Protein AF-0000000072901406 (afdb_homodimer)

Sequence (468 aa):
MHYFRQQLSTVAFTTGDVTGDKVPDYISLVGERTADSPFIQHLRLLVKDGRTGKVVSVSLTEDAGYAPSLFVGDVTGDKTADILVSIDSGGSGGMMYHNLYSFVNLTPRLIFDSNVYNDYYKYEITYKNDKKVEVISERNRKKYIIDISTRDKQYLDEIYNSDGTLKEPISGFVNPLSGLYPVDFDRDGVYELLAYQRIAGRYNADALGYVLNTLKWRNQTFFLQDQQVAIFGSMHYFRQQLSTVAFTTGDVTGDKVPDYISLVGERTADSPFIQHLRLLVKDGRTGKVVSVSLTEDAGYAPSLFVGDVTGDKTADILVSIDSGGSGGMMYHNLYSFVNLTPRLIFDSNVYNDYYKYEITYKNDKKVEVISERNRKKYIIDISTRDKQYLDEIYNSDGTLKEPISGFVNPLSGLYPVDFDRDGVYELLAYQRIAGRYNADALGYVLNTLKWRNQTFFLQDQQVAIFGS

Nearest PDB structures (foldseek):
  9djx-assembly1_B  TM=3.863E-01  e=3.898E-03  Homo sapiens
  8d7y-assembly1_A  TM=3.818E-01  e=3.536E-03  Homo sapiens
  8dey-assembly1_B  TM=3.873E-01  e=1.384E-02  Homo sapiens
  8qh5-assembly1_B  TM=3.286E-01  e=7.346E-03  Homo sapiens
  8u15-assembly1_B  TM=3.284E-01  e=8.099E-03  Homo sapiens

Solvent-accessible surface area (backbone atoms only — not comparable to full-atom values): 24816 Å² total; per-residue (Å²): 130,84,74,75,70,80,66,66,39,79,68,35,76,52,71,43,31,31,41,60,78,83,44,55,18,42,37,35,34,30,21,30,74,39,86,101,42,80,44,32,32,73,33,32,44,37,41,33,39,54,82,80,61,52,71,49,77,43,82,50,96,74,30,56,27,26,75,58,39,78,45,77,45,24,41,72,64,78,83,28,26,24,41,38,40,39,30,32,58,78,49,93,77,44,30,39,46,41,40,30,32,40,27,56,78,73,44,80,39,84,74,43,45,41,69,60,50,47,72,61,58,46,65,49,30,37,56,44,54,67,44,29,33,38,38,34,36,62,77,79,65,31,40,36,58,47,51,51,71,77,53,56,63,71,63,48,57,72,45,30,43,96,85,31,39,54,72,58,93,46,59,34,39,64,48,54,40,46,41,77,39,65,32,49,85,81,64,74,76,37,28,28,37,43,32,35,22,42,27,20,39,88,43,76,86,40,66,63,33,29,43,37,39,33,32,37,58,51,92,90,37,72,41,80,73,45,66,34,40,31,34,65,58,79,132,83,73,75,69,81,67,66,39,80,68,35,76,52,70,43,31,32,40,59,80,83,44,55,18,41,40,36,34,30,22,31,74,38,88,99,40,80,44,32,33,72,34,32,43,37,40,31,39,54,83,80,60,52,73,50,77,44,81,48,94,74,31,56,27,27,76,58,38,77,46,76,45,22,42,73,63,78,84,28,27,23,40,37,40,38,28,33,59,78,48,94,78,45,31,37,45,40,41,31,32,41,27,55,78,72,44,82,39,85,75,43,45,41,68,59,50,48,71,62,59,46,65,47,32,36,58,44,54,68,45,28,33,38,39,34,36,61,76,79,64,31,39,37,58,46,52,52,71,76,52,57,63,72,64,48,57,72,46,30,44,96,85,32,41,55,73,59,92,47,60,35,40,64,49,53,42,46,42,78,39,66,32,50,84,84,64,76,76,37,28,28,37,43,32,36,23,42,28,20,38,88,42,76,87,40,66,61,33,28,43,36,41,34,33,37,58,52,93,92,37,74,42,81,73,47,67,35,40,31,33,65,58,78

Secondary structure (DSSP, 8-state):
--------EEEEEEEE--SSSSSPEEEEEEEEEPTTS--EEEEEEEEE-TTT--EEEEE-SS--BEEEEEEEE-SSSSSS-EEEEEEE--STT--EEEEEEE-GGG--EEEEEHHHHHHHS-EEEEEETTTEEEEEETTTTEEEEEE-TTS-HHHHHHHB-TTS-BSS--EEEEEEEEEEEEE-TT-SS--EEEEEEEEESSSTT-EEEEEEEEEEEETTEEEEEEEEEEE---/--------EEEEEEEE--SSSSSPEEEEEEEEEPTTS--EEEEEEEEE-TTT--EEEEE-SS--BEEEEEEEE-SSSSSS-EEEEEEE--STT--EEEEEEE-GGG--EEEEEHHHHHHHS-EEEEEETTTEEEEEETTTTEEEEEE-TTS-HHHHHHHB-TTS-BSS--EEEEEEEEEEEEE-TT-SS--EEEEEEEEESSSTT-EEEEEEEEEEEETTEEEEEEEEEEE---

Foldseek 3Di:
DPPPPQPKDWPEKDWAQLQPPRAIKIKTWIFHADPPDQKTFQIKIWIQDRPPRDIDIDGDPGGIAHDWYWDWFAAQPPPHTKIKIKHFRPDPLLAIWIWIWRCHNHNTDTADTQVVVQVQWFWWWWDFFQQWIWIATPNVGDIDIFRRVVPDPVVLVVQADPVRGGPDIWIWGKAGWNDWDWDDPVPPRHTWIWTWIFTATRDSVRTFWTKIFTWGHDPSHTDTPDIDTGGDDD/DPPPPQPKDWPEKDWFQLQPPRAIKIKTWIFHADPPDQKTFQIKIWIQDRPPRDIDIDGDPGGIAHDWYWDWFAAQPPPHTKIKIKHFRPDPLLAIWIWIWRCHNHNTDTADTQVVVQVQWFWWWWDFFQQWIWIATPPVGDIDIQRRVVPDPVVLVVQADPVRGGPDIWIWGKAGWNDWDWDDPVPPRHTWIWTWIFTATRDSVRTFWTKIFTWGHDPSHTDTPDIDTGGDDD

InterPro domains:
  IPR028994 Integrin alpha, N-terminal [SSF69318] (10-197)

pLDDT: mean 95.79, std 9.37, range [27.73, 98.94]

Organism: NCBI:txid1402861

Structure (mmCIF, N/CA/C/O backbone):
data_AF-0000000072901406-model_v1
#
loop_
_entity.id
_entity.type
_entity.pdbx_description
1 polymer 'Spore coat protein'
#
loop_
_atom_site.group_PDB
_atom_site.id
_atom_site.type_symbol
_atom_site.label_atom_id
_atom_site.label_alt_id
_atom_site.label_comp_id
_atom_site.label_asym_id
_atom_site.label_entity_id
_atom_site.label_seq_id
_atom_site.pdbx_PDB_ins_code
_atom_site.Cartn_x
_atom_site.Cartn_y
_atom_site.Cartn_z
_atom_site.occupancy
_atom_site.B_iso_or_equiv
_atom_site.auth_seq_id
_atom_site.auth_comp_id
_atom_site.auth_asym_id
_atom_site.auth_atom_id
_atom_site.pdbx_PDB_model_num
ATOM 1 N N . MET A 1 1 ? 43.094 29.016 -0.757 1 28.09 1 MET A N 1
ATOM 2 C CA . MET A 1 1 ? 42.312 27.859 -0.354 1 28.09 1 MET A CA 1
ATOM 3 C C . MET A 1 1 ? 40.812 28.141 -0.516 1 28.09 1 MET A C 1
ATOM 5 O O . MET A 1 1 ? 40.281 29 0.165 1 28.09 1 MET A O 1
ATOM 9 N N . HIS A 1 2 ? 40.188 28.188 -1.697 1 32.72 2 HIS A N 1
ATOM 10 C CA . HIS A 1 2 ? 38.781 28.438 -2 1 32.72 2 HIS A CA 1
ATOM 11 C C . HIS A 1 2 ? 37.875 27.484 -1.223 1 32.72 2 HIS A C 1
ATOM 13 O O . HIS A 1 2 ? 38 26.266 -1.36 1 32.72 2 HIS A O 1
ATOM 19 N N . TYR A 1 3 ? 37.594 27.75 0.025 1 35.22 3 TYR A N 1
ATOM 20 C CA . TYR A 1 3 ? 36.531 27.047 0.749 1 35.22 3 TYR A CA 1
ATOM 21 C C . TYR A 1 3 ? 35.25 26.953 -0.081 1 35.22 3 TYR A C 1
ATOM 23 O O . TYR A 1 3 ? 34.719 27.984 -0.5 1 35.22 3 TYR A O 1
ATOM 31 N N . PHE A 1 4 ? 35.156 26.047 -0.986 1 42.66 4 PHE A N 1
ATOM 32 C CA . PHE A 1 4 ? 33.875 25.75 -1.661 1 42.66 4 PHE A CA 1
ATOM 33 C C . PHE A 1 4 ? 32.719 25.75 -0.67 1 42.66 4 PHE A C 1
ATOM 35 O O . PHE A 1 4 ? 32.688 24.922 0.233 1 42.66 4 PHE A O 1
ATOM 42 N N . ARG A 1 5 ? 32.312 26.875 -0.343 1 49.5 5 ARG A N 1
ATOM 43 C CA . ARG A 1 5 ? 31.109 27 0.479 1 49.5 5 ARG A CA 1
ATOM 44 C C . ARG A 1 5 ? 30 26.078 -0.019 1 49.5 5 ARG A C 1
ATOM 46 O O . ARG A 1 5 ? 29.609 26.141 -1.185 1 49.5 5 ARG A O 1
ATOM 53 N N . GLN A 1 6 ? 29.938 24.828 0.507 1 63.19 6 GLN A N 1
ATOM 54 C CA . GLN A 1 6 ? 28.859 23.891 0.228 1 63.19 6 GLN A CA 1
ATOM 55 C C . GLN A 1 6 ? 27.516 24.625 0.176 1 63.19 6 GLN A C 1
ATOM 57 O O . GLN A 1 6 ? 27.125 25.297 1.133 1 63.19 6 GLN A O 1
ATOM 62 N N . GLN A 1 7 ? 27.078 25.031 -1.068 1 81.56 7 GLN A N 1
ATOM 63 C CA . GLN A 1 7 ? 25.797 25.703 -1.229 1 81.56 7 GLN A CA 1
ATOM 64 C C . GLN A 1 7 ? 24.641 24.734 -1.044 1 81.56 7 GLN A C 1
ATOM 66 O O . GLN A 1 7 ? 24.25 24.031 -1.982 1 81.56 7 GLN A O 1
ATOM 71 N N . LEU A 1 8 ? 24.297 24.422 0.22 1 88.62 8 LEU A N 1
ATOM 72 C CA . LEU A 1 8 ? 23.141 23.578 0.512 1 88.62 8 LEU A CA 1
ATOM 73 C C . LEU A 1 8 ? 21.844 24.344 0.268 1 88.62 8 LEU A C 1
ATOM 75 O O . LEU A 1 8 ? 21.75 25.531 0.576 1 88.62 8 LEU A O 1
ATOM 79 N N . SER A 1 9 ? 21 23.688 -0.501 1 94.44 9 SER A N 1
ATOM 80 C CA . SER A 1 9 ? 19.672 24.25 -0.738 1 94.44 9 SER A CA 1
ATOM 81 C C . SER A 1 9 ? 18.578 23.266 -0.315 1 94.44 9 SER A C 1
ATOM 83 O O . SER A 1 9 ? 18.812 22.062 -0.243 1 94.44 9 SER A O 1
ATOM 85 N N . THR A 1 10 ? 17.469 23.828 0.062 1 96.81 10 THR A N 1
ATOM 86 C CA . THR A 1 10 ? 16.344 22.969 0.41 1 96.81 10 THR A CA 1
ATOM 87 C C . THR A 1 10 ? 15.844 22.203 -0.812 1 96.81 10 THR A C 1
ATOM 89 O O . THR A 1 10 ? 15.594 22.797 -1.864 1 96.81 10 THR A O 1
ATOM 92 N N . VAL A 1 11 ? 15.766 20.891 -0.651 1 96.81 11 VAL A N 1
ATOM 93 C CA . VAL A 1 11 ? 15.352 20.078 -1.793 1 96.81 11 VAL A CA 1
ATOM 94 C C . VAL A 1 11 ? 13.992 19.438 -1.511 1 96.81 11 VAL A C 1
ATOM 96 O O . VAL A 1 11 ? 13.32 18.969 -2.428 1 96.81 11 VAL A O 1
ATOM 99 N N . ALA A 1 12 ? 13.516 19.391 -0.304 1 97.69 12 ALA A N 1
ATOM 100 C CA . ALA A 1 12 ? 12.18 18.984 0.123 1 97.69 12 ALA A CA 1
ATOM 101 C C . ALA A 1 12 ? 11.797 19.641 1.442 1 97.69 12 ALA A C 1
ATOM 103 O O . ALA A 1 12 ? 12.664 19.953 2.264 1 97.69 12 ALA A O 1
ATOM 104 N N . PHE A 1 13 ? 10.523 19.906 1.587 1 97.81 13 PHE A N 1
ATOM 105 C CA . PHE A 1 13 ? 10.047 20.609 2.773 1 97.81 13 PHE A CA 1
ATOM 106 C C . PHE A 1 13 ? 8.633 20.172 3.125 1 97.81 13 PHE A C 1
ATOM 108 O O . PHE A 1 13 ? 7.809 19.938 2.236 1 97.81 13 PHE A O 1
ATOM 115 N N . THR A 1 14 ? 8.367 20.016 4.383 1 97.5 14 THR A N 1
ATOM 116 C CA . THR A 1 14 ? 7.012 19.781 4.879 1 97.5 14 THR A CA 1
ATOM 117 C C . THR A 1 14 ? 6.879 20.266 6.324 1 97.5 14 THR A C 1
ATOM 119 O O . THR A 1 14 ? 7.844 20.75 6.91 1 97.5 14 THR A O 1
ATOM 122 N N . THR A 1 15 ? 5.73 20.281 6.883 1 97.38 15 THR A N 1
ATOM 123 C CA . THR A 1 15 ? 5.469 20.656 8.266 1 97.38 15 THR A CA 1
ATOM 124 C C . THR A 1 15 ? 4.672 19.562 8.977 1 97.38 15 THR A C 1
ATOM 126 O O . THR A 1 15 ? 4.035 18.734 8.336 1 97.38 15 THR A O 1
ATOM 129 N N . GLY A 1 16 ? 4.777 19.469 10.219 1 97.5 16 GLY A N 1
ATOM 130 C CA . GLY A 1 16 ? 4.039 18.578 11.086 1 97.5 16 GLY A CA 1
ATOM 131 C C . GLY A 1 16 ? 4.582 18.531 12.5 1 97.5 16 GLY A C 1
ATOM 132 O O . GLY A 1 16 ? 5.707 18.953 12.758 1 97.5 16 GLY A O 1
ATOM 133 N N . ASP A 1 17 ? 3.76 18.188 13.43 1 98.44 17 ASP A N 1
ATOM 134 C CA . ASP A 1 17 ? 4.242 18.031 14.797 1 98.44 17 ASP A CA 1
ATOM 135 C C . ASP A 1 17 ? 5.059 16.75 14.953 1 98.44 17 ASP A C 1
ATOM 137 O O . ASP A 1 17 ? 4.496 15.672 15.141 1 98.44 17 ASP A O 1
ATOM 141 N N . VAL A 1 18 ? 6.359 16.891 14.914 1 98.88 18 VAL A N 1
ATOM 142 C CA . VAL A 1 18 ? 7.227 15.719 14.992 1 98.88 18 VAL A CA 1
ATOM 143 C C . VAL A 1 18 ? 7.922 15.688 16.359 1 98.88 18 VAL A C 1
ATOM 145 O O . VAL A 1 18 ? 8.617 14.719 16.688 1 98.88 18 VAL A O 1
ATOM 148 N N . THR A 1 19 ? 7.691 16.719 17.172 1 98.81 19 THR A N 1
ATOM 149 C CA . THR A 1 19 ? 8.352 16.781 18.469 1 98.81 19 THR A CA 1
ATOM 150 C C . THR A 1 19 ? 7.398 16.328 19.578 1 98.81 19 THR A C 1
ATOM 152 O O . THR A 1 19 ? 7.832 16.031 20.688 1 98.81 19 THR A O 1
ATOM 155 N N . GLY A 1 20 ? 6.098 16.344 19.344 1 98.56 20 GLY A N 1
ATOM 156 C CA . GLY A 1 20 ? 5.125 15.805 20.281 1 98.56 20 GLY A CA 1
ATOM 157 C C . GLY A 1 20 ? 4.477 16.875 21.141 1 98.56 20 GLY A C 1
ATOM 158 O O . GLY A 1 20 ? 3.736 16.562 22.078 1 98.56 20 GLY A O 1
ATOM 159 N N . ASP A 1 21 ? 4.656 18.203 20.828 1 98.38 21 ASP A N 1
ATOM 160 C CA . ASP A 1 21 ? 4.121 19.25 21.703 1 98.38 21 ASP A CA 1
ATOM 161 C C . ASP A 1 21 ? 2.873 19.891 21.094 1 98.38 21 ASP A C 1
ATOM 163 O O . ASP A 1 21 ? 2.434 20.953 21.531 1 98.38 21 ASP A O 1
ATOM 167 N N . LYS A 1 22 ? 2.352 19.328 19.984 1 96.5 22 LYS A N 1
ATOM 168 C CA . LYS A 1 22 ? 1.115 19.719 19.312 1 96.5 22 LYS A CA 1
ATOM 169 C C . LYS A 1 22 ? 1.293 21.016 18.531 1 96.5 22 LYS A C 1
ATOM 171 O O . LYS A 1 22 ? 0.313 21.625 18.094 1 96.5 22 LYS A O 1
ATOM 176 N N . VAL A 1 23 ? 2.514 21.516 18.453 1 97.69 23 VAL A N 1
ATOM 177 C CA . VAL A 1 23 ? 2.848 22.656 17.594 1 97.69 23 VAL A CA 1
ATOM 178 C C . VAL A 1 23 ? 3.547 22.156 16.328 1 97.69 23 VAL A C 1
ATOM 180 O O . VAL A 1 23 ? 4.504 21.375 16.406 1 97.69 23 VAL A O 1
ATOM 183 N N . PRO A 1 24 ? 3.047 22.547 15.188 1 97.44 24 PRO A N 1
ATOM 184 C CA . PRO A 1 24 ? 3.703 22.094 13.961 1 97.44 24 PRO A CA 1
ATOM 185 C C . PRO A 1 24 ? 5.172 22.484 13.891 1 97.44 24 PRO A C 1
ATOM 187 O O . PRO A 1 24 ? 5.527 23.609 14.258 1 97.44 24 PRO A O 1
ATOM 190 N N . ASP A 1 25 ? 5.977 21.578 13.5 1 98.75 25 ASP A N 1
ATOM 191 C CA . ASP A 1 25 ? 7.406 21.766 13.266 1 98.75 25 ASP A CA 1
ATOM 192 C C . ASP A 1 25 ? 7.711 21.875 11.773 1 98.75 25 ASP A C 1
ATOM 194 O O . ASP A 1 25 ? 6.855 21.562 10.938 1 98.75 25 ASP A O 1
ATOM 198 N N . TYR A 1 26 ? 8.898 22.391 11.469 1 98.62 26 TYR A N 1
ATOM 199 C CA . TYR A 1 26 ? 9.336 22.531 10.086 1 98.62 26 TYR A CA 1
ATOM 200 C C . TYR A 1 26 ? 10.398 21.484 9.742 1 98.62 26 TYR A C 1
ATOM 202 O O . TYR A 1 26 ? 11.438 21.422 10.398 1 98.62 26 TYR A O 1
ATOM 210 N N . ILE A 1 27 ? 10.109 20.625 8.75 1 98.81 27 ILE A N 1
ATOM 211 C CA . ILE A 1 27 ? 10.992 19.547 8.336 1 98.81 27 ILE A CA 1
ATOM 212 C C . ILE A 1 27 ? 11.539 19.828 6.934 1 98.81 27 ILE A C 1
ATOM 214 O O . ILE A 1 27 ? 10.766 20.062 6 1 98.81 27 ILE A O 1
ATOM 218 N N . SER A 1 28 ? 12.844 19.812 6.824 1 98.56 28 SER A N 1
ATOM 219 C CA . SER A 1 28 ? 13.438 20.094 5.52 1 98.56 28 SER A CA 1
ATOM 220 C C . SER A 1 28 ? 14.586 19.125 5.23 1 98.56 28 SER A C 1
ATOM 222 O O . SER A 1 28 ? 15.312 18.719 6.145 1 98.56 28 SER A O 1
ATOM 224 N N . LEU A 1 29 ? 14.656 18.734 3.979 1 98.31 29 LEU A N 1
ATOM 225 C CA . LEU A 1 29 ? 15.859 18.109 3.438 1 98.31 29 LEU A CA 1
ATOM 226 C C . LEU A 1 29 ? 16.703 19.125 2.666 1 98.31 29 LEU A C 1
ATOM 228 O O . LEU A 1 29 ? 16.172 19.844 1.815 1 98.31 29 LEU A O 1
ATOM 232 N N . VAL A 1 30 ? 17.938 19.203 3.049 1 97.81 30 VAL A N 1
ATOM 233 C CA . VAL A 1 30 ? 18.859 20.078 2.32 1 97.81 30 VAL A CA 1
ATOM 234 C C . VAL A 1 30 ? 19.953 19.25 1.663 1 97.81 30 VAL A C 1
ATOM 236 O O . VAL A 1 30 ? 20.266 18.141 2.117 1 97.81 30 VAL A O 1
ATOM 239 N N . GLY A 1 31 ? 20.375 19.672 0.556 1 97.06 31 GLY A N 1
ATOM 240 C CA . GLY A 1 31 ? 21.453 19 -0.163 1 97.06 31 GLY A CA 1
ATOM 241 C C . GLY A 1 31 ? 22.109 19.875 -1.22 1 97.06 31 GLY A C 1
ATOM 242 O O . GLY A 1 31 ? 21.703 21.031 -1.408 1 97.06 31 GLY A O 1
ATOM 243 N N . GLU A 1 32 ? 23.172 19.359 -1.723 1 96 32 GLU A N 1
ATOM 244 C CA . GLU A 1 32 ? 23.906 20.016 -2.797 1 96 32 GLU A CA 1
ATOM 245 C C . GLU A 1 32 ? 23.531 19.438 -4.16 1 96 32 GLU A C 1
ATOM 247 O O . GLU A 1 32 ? 23.719 18.25 -4.414 1 96 32 GLU A O 1
ATOM 252 N N . ARG A 1 33 ? 22.984 20.297 -5.031 1 92.5 33 ARG A N 1
ATOM 253 C CA . ARG A 1 33 ? 22.656 19.875 -6.387 1 92.5 33 ARG A CA 1
ATOM 254 C C . ARG A 1 33 ? 23.922 19.75 -7.234 1 92.5 33 ARG A C 1
ATOM 256 O O . ARG A 1 33 ? 24.828 20.578 -7.125 1 92.5 33 ARG A O 1
ATOM 263 N N . THR A 1 34 ? 23.906 18.797 -8.008 1 88.81 34 THR A N 1
ATOM 264 C CA . THR A 1 34 ? 25.016 18.594 -8.938 1 88.81 34 THR A CA 1
ATOM 265 C C . THR A 1 34 ? 24.766 19.312 -10.258 1 88.81 34 THR A C 1
ATOM 267 O O . THR A 1 34 ? 23.656 19.25 -10.797 1 88.81 34 THR A O 1
ATOM 270 N N . ALA A 1 35 ? 25.766 19.938 -10.852 1 86.19 35 ALA A N 1
ATOM 271 C CA . ALA A 1 35 ? 25.625 20.688 -12.102 1 86.19 35 ALA A CA 1
ATOM 272 C C . ALA A 1 35 ? 25.156 19.766 -13.227 1 86.19 35 ALA A C 1
ATOM 274 O O . ALA A 1 35 ? 25.703 18.672 -13.414 1 86.19 35 ALA A O 1
ATOM 275 N N . ASP A 1 36 ? 24.109 20.109 -13.898 1 90.19 36 ASP A N 1
ATOM 276 C CA . ASP A 1 36 ? 23.578 19.453 -15.094 1 90.19 36 ASP A CA 1
ATOM 277 C C . ASP A 1 36 ? 23.094 18.047 -14.773 1 90.19 36 ASP A C 1
ATOM 279 O O . ASP A 1 36 ? 23.094 17.172 -15.648 1 90.19 36 ASP A O 1
ATOM 283 N N . SER A 1 37 ? 22.953 17.781 -13.508 1 90.31 37 SER A N 1
ATOM 284 C CA . SER A 1 37 ? 22.469 16.469 -13.094 1 90.31 37 SER A CA 1
ATOM 285 C C . SER A 1 37 ? 21.406 16.594 -12.008 1 90.31 37 SER A C 1
ATOM 287 O O . SER A 1 37 ? 21.484 17.469 -11.141 1 90.31 37 SER A O 1
ATOM 289 N N . PRO A 1 38 ? 20.406 15.742 -12.078 1 93.69 38 PRO A N 1
ATOM 290 C CA . PRO A 1 38 ? 19.422 15.75 -11 1 93.69 38 PRO A CA 1
ATOM 291 C C . PRO A 1 38 ? 19.938 15.094 -9.719 1 93.69 38 PRO A C 1
ATOM 293 O O . PRO A 1 38 ? 19.203 15 -8.727 1 93.69 38 PRO A O 1
ATOM 296 N N . PHE A 1 39 ? 21.125 14.625 -9.781 1 95.81 39 PHE A N 1
ATOM 297 C CA . PHE A 1 39 ? 21.766 13.977 -8.641 1 95.81 39 PHE A CA 1
ATOM 298 C C . PHE A 1 39 ? 22.031 14.977 -7.527 1 95.81 39 PHE A C 1
ATOM 300 O O . PHE A 1 39 ? 22.531 16.078 -7.781 1 95.81 39 PHE A O 1
ATOM 307 N N . ILE A 1 40 ? 21.625 14.641 -6.254 1 96.75 40 ILE A N 1
ATOM 308 C CA . ILE A 1 40 ? 21.797 15.5 -5.086 1 96.75 40 ILE A CA 1
ATOM 309 C C . ILE A 1 40 ? 22.734 14.828 -4.086 1 96.75 40 ILE A C 1
ATOM 311 O O . ILE A 1 40 ? 22.641 13.625 -3.842 1 96.75 40 ILE A O 1
ATOM 315 N N . GLN A 1 41 ? 23.656 15.594 -3.516 1 96.44 41 GLN A N 1
ATOM 316 C CA . GLN A 1 41 ? 24.641 15.062 -2.584 1 96.44 41 GLN A CA 1
ATOM 317 C C . GLN A 1 41 ? 24.594 15.805 -1.25 1 96.44 41 GLN A C 1
ATOM 319 O O . GLN A 1 41 ? 23.953 16.844 -1.135 1 96.44 41 GLN A O 1
ATOM 324 N N . HIS A 1 42 ? 25.219 15.188 -0.258 1 96.5 42 HIS A N 1
ATOM 325 C CA . HIS A 1 42 ? 25.344 15.766 1.074 1 96.5 42 HIS A CA 1
ATOM 326 C C . HIS A 1 42 ? 23.984 16.094 1.671 1 96.5 42 HIS A C 1
ATOM 328 O O . HIS A 1 42 ? 23.781 17.203 2.18 1 96.5 42 HIS A O 1
ATOM 334 N N . LEU A 1 43 ? 23.078 15.172 1.493 1 97.75 43 LEU A N 1
ATOM 335 C CA . LEU A 1 43 ? 21.734 15.367 2.012 1 97.75 43 LEU A CA 1
ATOM 336 C C . LEU A 1 43 ? 21.719 15.328 3.535 1 97.75 43 LEU A C 1
ATOM 338 O O . LEU A 1 43 ? 22.391 14.5 4.145 1 97.75 43 LEU A O 1
ATOM 342 N N . ARG A 1 44 ? 21.031 16.25 4.125 1 98.19 44 ARG A N 1
ATOM 343 C CA . ARG A 1 44 ? 20.797 16.312 5.566 1 98.19 44 ARG A CA 1
ATOM 344 C C . ARG A 1 44 ? 19.328 16.578 5.875 1 98.19 44 ARG A C 1
ATOM 346 O O . ARG A 1 44 ? 18.641 17.281 5.117 1 98.19 44 ARG A O 1
ATOM 353 N N . LEU A 1 45 ? 18.922 15.984 6.965 1 98.75 45 LEU A N 1
ATOM 354 C CA . LEU A 1 45 ? 17.578 16.25 7.488 1 98.75 45 LEU A CA 1
ATOM 355 C C . LEU A 1 45 ? 17.625 17.328 8.562 1 98.75 45 LEU A C 1
ATOM 357 O O . LEU A 1 45 ? 18.406 17.234 9.516 1 98.75 45 LEU A O 1
ATOM 361 N N . LEU A 1 46 ? 16.891 18.391 8.375 1 98.69 46 LEU A N 1
ATOM 362 C CA . LEU A 1 46 ? 16.781 19.453 9.359 1 98.69 46 LEU A CA 1
ATOM 363 C C . LEU A 1 46 ? 15.359 19.516 9.938 1 98.69 46 LEU A C 1
ATOM 365 O O . LEU A 1 46 ? 14.383 19.469 9.188 1 98.69 46 LEU A O 1
ATOM 369 N N . VAL A 1 47 ? 15.273 19.594 11.297 1 98.81 47 VAL A N 1
ATOM 370 C CA . VAL A 1 47 ? 14 19.828 11.977 1 98.81 47 VAL A CA 1
ATOM 371 C C . VAL A 1 47 ? 14.094 21.094 12.828 1 98.81 47 VAL A C 1
ATOM 373 O O . VAL A 1 47 ? 14.969 21.203 13.688 1 98.81 47 VAL A O 1
ATOM 376 N N . LYS A 1 48 ? 13.297 22.047 12.461 1 98.75 48 LYS A N 1
ATOM 377 C CA . LYS A 1 48 ? 13.148 23.234 13.281 1 98.75 48 LYS A CA 1
ATOM 378 C C . LYS A 1 48 ? 11.906 23.156 14.172 1 98.75 48 LYS A C 1
ATOM 380 O O . LYS A 1 48 ? 10.781 23.062 13.664 1 98.75 48 LYS A O 1
ATOM 385 N N . ASP A 1 49 ? 12.133 23.188 15.477 1 98.75 49 ASP A N 1
ATOM 386 C CA . ASP A 1 49 ? 11.039 23.172 16.438 1 98.75 49 ASP A CA 1
ATOM 387 C C . ASP A 1 49 ? 10.148 24.406 16.297 1 98.75 49 ASP A C 1
ATOM 389 O O . ASP A 1 49 ? 10.625 25.531 16.391 1 98.75 49 ASP A O 1
ATOM 393 N N . GLY A 1 50 ? 8.922 24.188 16.078 1 98.38 50 GLY A N 1
ATOM 394 C CA . GLY A 1 50 ? 8.016 25.297 15.828 1 98.38 50 GLY A CA 1
ATOM 395 C C . GLY A 1 50 ? 7.797 26.172 17.047 1 98.38 50 GLY A C 1
ATOM 396 O O . GLY A 1 50 ? 7.449 27.359 16.906 1 98.38 50 GLY A O 1
ATOM 397 N N . ARG A 1 51 ? 7.922 25.594 18.203 1 98 51 ARG A N 1
ATOM 398 C CA . ARG A 1 51 ? 7.699 26.344 19.438 1 98 51 ARG A CA 1
ATOM 399 C C . ARG A 1 51 ? 8.945 27.125 19.828 1 98 51 ARG A C 1
ATOM 401 O O . ARG A 1 51 ? 8.875 28.328 20.094 1 98 51 ARG A O 1
ATOM 408 N N . THR A 1 52 ? 10.133 26.578 19.844 1 98.12 52 THR A N 1
ATOM 409 C CA . THR A 1 52 ? 11.336 27.172 20.406 1 98.12 52 THR A CA 1
ATOM 410 C C . THR A 1 52 ? 12.203 27.781 19.312 1 98.12 52 THR A C 1
ATOM 412 O O . THR A 1 52 ? 13.07 28.625 19.578 1 98.12 52 THR A O 1
ATOM 415 N N . GLY A 1 53 ? 12.047 27.266 18.078 1 98.19 53 GLY A N 1
ATOM 416 C CA . GLY A 1 53 ? 12.898 27.703 16.984 1 98.19 53 GLY A CA 1
ATOM 417 C C . GLY A 1 53 ? 14.211 26.953 16.906 1 98.19 53 GLY A C 1
ATOM 418 O O . GLY A 1 53 ? 14.984 27.125 15.961 1 98.19 53 GLY A O 1
ATOM 419 N N . LYS A 1 54 ? 14.461 26.094 17.859 1 98.38 54 LYS A N 1
ATOM 420 C CA . LYS A 1 54 ? 15.688 25.297 17.859 1 98.38 54 LYS A CA 1
ATOM 421 C C . LYS A 1 54 ? 15.75 24.375 16.656 1 98.38 54 LYS A C 1
ATOM 423 O O . LYS A 1 54 ? 14.742 23.781 16.266 1 98.38 54 LYS A O 1
ATOM 428 N N . VAL A 1 55 ? 16.906 24.281 16.062 1 98.31 55 VAL A N 1
ATOM 429 C CA . VAL A 1 55 ? 17.094 23.469 14.875 1 98.31 55 VAL A CA 1
ATOM 430 C C . VAL A 1 55 ? 18.031 22.297 15.203 1 98.31 55 VAL A C 1
ATOM 432 O O . VAL A 1 55 ? 19.078 22.5 15.82 1 98.31 55 VAL A O 1
ATOM 435 N N . VAL A 1 56 ? 17.656 21.094 14.844 1 98.44 56 VAL A N 1
ATOM 436 C CA . VAL A 1 56 ? 18.484 19.891 14.938 1 98.44 56 VAL A CA 1
ATOM 437 C C . VAL A 1 56 ? 18.719 19.312 13.547 1 98.44 56 VAL A C 1
ATOM 439 O O . VAL A 1 56 ? 17.797 19.219 12.734 1 98.44 56 VAL A O 1
ATOM 442 N N . SER A 1 57 ? 19.906 18.969 13.25 1 97.56 57 SER A N 1
ATOM 443 C CA . SER A 1 57 ? 20.328 18.391 11.969 1 97.56 57 SER A CA 1
ATOM 444 C C . SER A 1 57 ? 20.781 16.953 12.133 1 97.56 57 SER A C 1
ATOM 446 O O . SER A 1 57 ? 21.453 16.609 13.102 1 97.56 57 SER A O 1
ATOM 448 N N . VAL A 1 58 ? 20.375 16.109 11.188 1 97.81 58 VAL A N 1
ATOM 449 C CA . VAL A 1 58 ? 20.766 14.703 11.188 1 97.81 58 VAL A CA 1
ATOM 450 C C . VAL A 1 58 ? 21.406 14.344 9.852 1 97.81 58 VAL A C 1
ATOM 452 O O . VAL A 1 58 ? 20.906 14.711 8.789 1 97.81 58 VAL A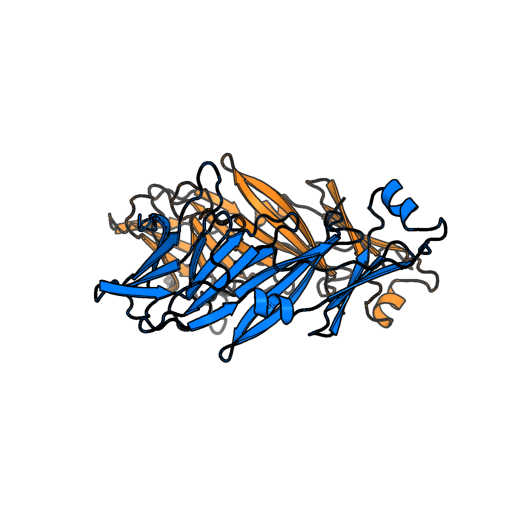 O 1
ATOM 455 N N . SER A 1 59 ? 22.531 13.68 9.961 1 95.44 59 SER A N 1
ATOM 456 C CA . SER A 1 59 ? 23.125 13.086 8.773 1 95.44 59 SER A CA 1
ATOM 457 C C . SER A 1 59 ? 22.438 11.781 8.391 1 95.44 59 SER A C 1
ATOM 459 O O . SER A 1 59 ? 22.078 10.984 9.266 1 95.44 59 SER A O 1
ATOM 461 N N . LEU A 1 60 ? 22.203 11.625 7.121 1 97 60 LEU A N 1
ATOM 462 C CA . LEU A 1 60 ? 21.531 10.414 6.633 1 97 60 LEU A CA 1
ATOM 463 C C . LEU A 1 60 ? 22.547 9.297 6.395 1 97 60 LEU A C 1
ATOM 465 O O . LEU A 1 60 ? 23.719 9.57 6.09 1 97 60 LEU A O 1
ATOM 469 N N . THR A 1 61 ? 22.109 8.023 6.52 1 94.31 61 THR A N 1
ATOM 470 C CA . THR A 1 61 ? 22.969 6.875 6.238 1 94.31 61 THR A CA 1
ATOM 471 C C . THR A 1 61 ? 23.469 6.91 4.797 1 94.31 61 THR A C 1
ATOM 473 O O . THR A 1 61 ? 24.656 6.746 4.543 1 94.31 61 THR A O 1
ATOM 476 N N . GLU A 1 62 ? 22.594 7.051 3.859 1 96 62 GLU A N 1
ATOM 477 C CA . GLU A 1 62 ? 22.875 7.379 2.465 1 96 62 GLU A CA 1
ATOM 478 C C . GLU A 1 62 ? 22.469 8.82 2.146 1 96 62 GLU A C 1
ATOM 480 O O . GLU A 1 62 ? 21.281 9.156 2.164 1 96 62 GLU A O 1
ATOM 485 N N . ASP A 1 63 ? 23.484 9.625 1.792 1 97 63 ASP A N 1
ATOM 486 C CA . ASP A 1 63 ? 23.203 11.062 1.741 1 97 63 ASP A CA 1
ATOM 487 C C . ASP A 1 63 ? 23.281 11.586 0.31 1 97 63 ASP A C 1
ATOM 489 O O . ASP A 1 63 ? 23.609 12.75 0.091 1 97 63 ASP A O 1
ATOM 493 N N . ALA A 1 64 ? 23.109 10.695 -0.602 1 97.12 64 ALA A N 1
ATOM 494 C CA . ALA A 1 64 ? 23.141 11.117 -1.999 1 97.12 64 ALA A CA 1
ATOM 495 C C . ALA A 1 64 ? 22.203 10.266 -2.855 1 97.12 64 ALA A C 1
ATOM 497 O O . ALA A 1 64 ? 22 9.078 -2.568 1 97.12 64 ALA A O 1
ATOM 498 N N . GLY A 1 65 ? 21.625 10.836 -3.846 1 97.56 65 GLY A N 1
ATOM 499 C CA . GLY A 1 65 ? 20.781 10.117 -4.785 1 97.56 65 GLY A CA 1
ATOM 500 C C . GLY A 1 65 ? 19.844 11.031 -5.547 1 97.56 65 GLY A C 1
ATOM 501 O O . GLY A 1 65 ? 20.188 12.164 -5.871 1 97.56 65 GLY A O 1
ATOM 502 N N . TYR A 1 66 ? 18.828 10.453 -5.949 1 97.31 66 TYR A N 1
ATOM 503 C CA . TYR A 1 66 ? 17.875 11.172 -6.793 1 97.31 66 TYR A CA 1
ATOM 504 C C . TYR A 1 66 ? 16.531 11.32 -6.09 1 97.31 66 TYR A C 1
ATOM 506 O O . TYR A 1 66 ? 16.172 10.508 -5.242 1 97.31 66 TYR A O 1
ATOM 514 N N . ALA A 1 67 ? 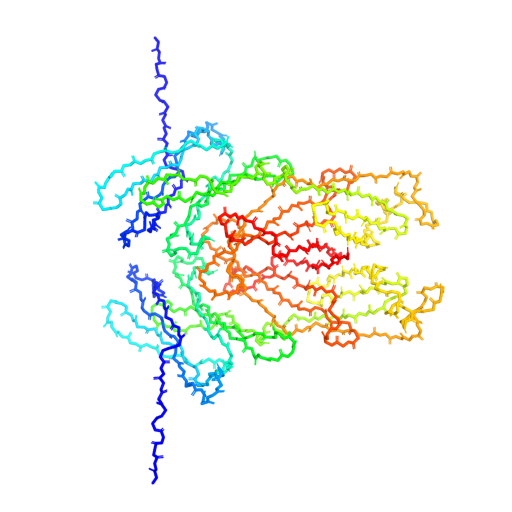15.781 12.383 -6.355 1 96.88 67 ALA A N 1
ATOM 515 C CA . ALA A 1 67 ? 14.398 12.648 -5.992 1 96.88 67 ALA A CA 1
ATOM 516 C C . ALA A 1 67 ? 14.172 12.445 -4.496 1 96.88 67 ALA A C 1
ATOM 518 O O . ALA A 1 67 ? 13.258 11.727 -4.09 1 96.88 67 ALA A O 1
ATOM 519 N N . PRO A 1 68 ? 15 13.078 -3.697 1 97.88 68 PRO A N 1
ATOM 520 C CA . PRO A 1 68 ? 14.734 12.969 -2.26 1 97.88 68 PRO A CA 1
ATOM 521 C C . PRO A 1 68 ? 13.336 13.453 -1.875 1 97.88 68 PRO A C 1
ATOM 523 O O . PRO A 1 68 ? 12.844 14.43 -2.451 1 97.88 68 PRO A O 1
ATOM 526 N N . SER A 1 69 ? 12.688 12.773 -0.935 1 98.31 69 SER A N 1
ATOM 527 C CA . SER A 1 69 ? 11.328 13.117 -0.537 1 98.31 69 SER A CA 1
ATOM 528 C C . SER A 1 69 ? 11.109 12.867 0.953 1 98.31 69 SER A C 1
ATOM 530 O O . SER A 1 69 ? 11.93 12.211 1.604 1 98.31 69 SER A O 1
ATOM 532 N N . LEU A 1 70 ? 10.039 13.539 1.48 1 98.56 70 LEU A N 1
ATOM 533 C CA . LEU A 1 70 ? 9.68 13.461 2.891 1 98.56 70 LEU A CA 1
ATOM 534 C C . LEU A 1 70 ? 8.242 12.977 3.055 1 98.56 70 LEU A C 1
ATOM 536 O O . LEU A 1 70 ? 7.359 13.367 2.291 1 98.56 70 LEU A O 1
ATOM 540 N N . PHE A 1 71 ? 8.062 12.133 3.99 1 98.69 71 PHE A N 1
ATOM 541 C CA . PHE A 1 71 ? 6.75 11.82 4.547 1 98.69 71 PHE A CA 1
ATOM 542 C C . PHE A 1 71 ? 6.738 12.039 6.055 1 98.69 71 PHE A C 1
ATOM 544 O O . PHE A 1 71 ? 7.695 11.68 6.746 1 98.69 71 PHE A O 1
ATOM 551 N N . VAL A 1 72 ? 5.684 12.641 6.523 1 98.56 72 VAL A N 1
ATOM 552 C CA . VAL A 1 72 ? 5.492 12.852 7.953 1 98.56 72 VAL A CA 1
ATOM 553 C C . VAL A 1 72 ? 4.164 12.242 8.391 1 98.56 72 VAL A C 1
ATOM 555 O O . VAL A 1 72 ? 3.109 12.57 7.844 1 98.56 72 VAL A O 1
ATOM 558 N N . GLY A 1 73 ? 4.211 11.328 9.258 1 98.31 73 GLY A N 1
ATOM 559 C CA . GLY A 1 73 ? 3.047 10.648 9.805 1 98.31 73 GLY A CA 1
ATOM 560 C C . GLY A 1 73 ? 3.379 9.734 10.961 1 98.31 73 GLY A C 1
ATOM 561 O O . GLY A 1 73 ? 4.539 9.367 11.164 1 98.31 73 GLY A O 1
ATOM 562 N N . ASP A 1 74 ? 2.404 9.414 11.781 1 98.75 74 ASP A N 1
ATOM 563 C CA . ASP A 1 74 ? 2.617 8.586 12.969 1 98.75 74 ASP A CA 1
ATOM 564 C C . ASP A 1 74 ? 2.777 7.117 12.594 1 98.75 74 ASP A C 1
ATOM 566 O O . ASP A 1 74 ? 1.814 6.469 12.172 1 98.75 74 ASP A O 1
ATOM 570 N N . VAL A 1 75 ? 3.963 6.578 12.742 1 98.88 75 VAL A N 1
ATOM 571 C CA . VAL A 1 75 ? 4.273 5.188 12.43 1 98.88 75 VAL A CA 1
ATOM 572 C C . VAL A 1 75 ? 4.445 4.387 13.719 1 98.88 75 VAL A C 1
ATOM 574 O O . VAL A 1 75 ? 4.137 3.195 13.766 1 98.88 75 VAL A O 1
ATOM 577 N N . THR A 1 76 ? 4.812 5.043 14.82 1 98.69 76 THR A N 1
ATOM 578 C CA . THR A 1 76 ? 5.137 4.355 16.062 1 98.69 76 THR A CA 1
ATOM 579 C C . THR A 1 76 ? 3.902 4.227 16.953 1 98.69 76 THR A C 1
ATOM 581 O O . THR A 1 76 ? 3.898 3.455 17.906 1 98.69 76 THR A O 1
ATOM 584 N N . GLY A 1 77 ? 2.902 5.027 16.703 1 98.19 77 GLY A N 1
ATOM 585 C CA . GLY A 1 77 ? 1.657 4.926 17.438 1 98.19 77 GLY A CA 1
ATOM 586 C C . GLY A 1 77 ? 1.633 5.793 18.688 1 98.19 77 GLY A C 1
ATOM 587 O O . GLY A 1 77 ? 0.741 5.652 19.531 1 98.19 77 GLY A O 1
ATOM 588 N N . ASP A 1 78 ? 2.531 6.703 18.875 1 97.81 78 ASP A N 1
ATOM 589 C CA . ASP A 1 78 ? 2.584 7.516 20.078 1 97.81 78 ASP A CA 1
ATOM 590 C C . ASP A 1 78 ? 1.912 8.867 19.859 1 97.81 78 ASP A C 1
ATOM 592 O O . ASP A 1 78 ? 2.094 9.797 20.656 1 97.81 78 ASP A O 1
ATOM 596 N N . LYS A 1 79 ? 1.247 9.062 18.719 1 96.94 79 LYS A N 1
ATOM 597 C CA . LYS A 1 79 ? 0.468 10.242 18.344 1 96.94 79 LYS A CA 1
ATOM 598 C C . LYS A 1 79 ? 1.378 11.406 17.953 1 96.94 79 LYS A C 1
ATOM 600 O O . LYS A 1 79 ? 0.931 12.547 17.875 1 96.94 79 LYS A O 1
ATOM 605 N N . THR A 1 80 ? 2.598 11.141 17.859 1 98.44 80 THR A N 1
ATOM 606 C CA . THR A 1 80 ? 3.572 12.07 17.297 1 98.44 80 THR A CA 1
ATOM 607 C C . THR A 1 80 ? 4.039 11.594 15.922 1 98.44 80 THR A C 1
ATOM 609 O O . THR A 1 80 ? 4.312 10.406 15.734 1 98.44 80 THR A O 1
ATOM 612 N N . ALA A 1 81 ? 4.016 12.5 14.969 1 98.69 81 ALA A N 1
ATOM 613 C CA . ALA A 1 81 ? 4.406 12.094 13.625 1 98.69 81 ALA A CA 1
ATOM 614 C C . ALA A 1 81 ? 5.883 11.711 13.578 1 98.69 81 ALA A C 1
ATOM 616 O O . ALA A 1 81 ? 6.707 12.281 14.297 1 98.69 81 ALA A O 1
ATOM 617 N N . ASP A 1 82 ? 6.219 10.766 12.797 1 98.88 82 ASP A N 1
ATOM 618 C CA . ASP A 1 82 ? 7.574 10.344 12.461 1 98.88 82 ASP A CA 1
ATOM 619 C C . ASP A 1 82 ? 7.957 10.805 11.055 1 98.88 82 ASP A C 1
ATOM 621 O O . ASP A 1 82 ? 7.098 11.227 10.281 1 98.88 82 ASP A O 1
ATOM 625 N N . ILE A 1 83 ? 9.266 10.812 10.766 1 98.88 83 ILE A N 1
ATOM 626 C CA . ILE A 1 83 ? 9.758 11.367 9.508 1 98.88 83 ILE A CA 1
ATOM 627 C C . ILE A 1 83 ? 10.375 10.25 8.664 1 98.88 83 ILE A C 1
ATOM 629 O O . ILE A 1 83 ? 11.359 9.625 9.07 1 98.88 83 ILE A O 1
ATOM 633 N N . LEU A 1 84 ? 9.812 9.992 7.516 1 98.88 84 LEU A N 1
ATOM 634 C CA . LEU A 1 84 ? 10.406 9.078 6.547 1 98.88 84 LEU A CA 1
ATOM 635 C C . LEU A 1 84 ? 11.117 9.852 5.441 1 98.88 84 LEU A C 1
ATOM 637 O O . LEU A 1 84 ? 10.508 10.695 4.777 1 98.88 84 LEU A O 1
ATOM 641 N N . VAL A 1 85 ? 12.398 9.617 5.285 1 98.81 85 VAL A N 1
ATOM 642 C CA . VAL A 1 85 ? 13.203 10.125 4.176 1 98.81 85 VAL A CA 1
ATOM 643 C C . VAL A 1 85 ? 13.391 9.023 3.135 1 98.81 85 VAL A C 1
ATOM 645 O O . VAL A 1 85 ? 13.758 7.898 3.473 1 98.81 85 VAL A O 1
ATOM 648 N N . SER A 1 86 ? 13.109 9.32 1.884 1 98.75 86 SER A N 1
ATOM 649 C CA . SER A 1 86 ? 13.297 8.375 0.783 1 98.75 86 SER A CA 1
ATOM 650 C C . SER A 1 86 ? 14.156 8.984 -0.324 1 98.75 86 SER A C 1
ATOM 652 O O . SER A 1 86 ? 13.984 10.156 -0.678 1 98.75 86 SER A O 1
ATOM 654 N N . ILE A 1 87 ? 15.094 8.195 -0.82 1 98.38 87 ILE A N 1
ATOM 655 C CA . ILE A 1 87 ? 16.031 8.625 -1.858 1 98.38 87 ILE A CA 1
ATOM 656 C C . ILE A 1 87 ? 16.172 7.527 -2.906 1 98.38 87 ILE A C 1
ATOM 658 O O . ILE A 1 87 ? 16.375 6.359 -2.564 1 98.38 87 ILE A O 1
ATOM 662 N N . ASP A 1 88 ? 16.016 7.863 -4.188 1 97.69 88 ASP A N 1
ATOM 663 C CA . ASP A 1 88 ? 16.312 6.902 -5.246 1 97.69 88 ASP A CA 1
ATOM 664 C C . ASP A 1 88 ? 17.828 6.75 -5.441 1 97.69 88 ASP A C 1
ATOM 666 O O . ASP A 1 88 ? 18.547 7.742 -5.562 1 97.69 88 ASP A O 1
ATOM 670 N N . SER A 1 89 ? 18.266 5.59 -5.504 1 95.25 89 SER A N 1
ATOM 671 C CA . SER A 1 89 ? 19.688 5.363 -5.723 1 95.25 89 SER A CA 1
ATOM 672 C C . SER A 1 89 ? 20.078 5.676 -7.164 1 95.25 89 SER A C 1
ATOM 674 O O . SER A 1 89 ? 21.219 6.035 -7.438 1 95.25 89 SER A O 1
ATOM 676 N N . GLY A 1 90 ? 19.141 5.453 -8.156 1 90.5 90 GLY A N 1
ATOM 677 C CA . GLY A 1 90 ? 19.391 5.699 -9.562 1 90.5 90 GLY A CA 1
ATOM 678 C C . GLY A 1 90 ? 19.906 4.48 -10.305 1 90.5 90 GLY A C 1
ATOM 679 O O . GLY A 1 90 ? 20.094 4.516 -11.523 1 90.5 90 GLY A O 1
ATOM 680 N N . GLY A 1 91 ? 20.125 3.379 -9.641 1 83.5 91 GLY A N 1
ATOM 681 C CA . GLY A 1 91 ? 20.594 2.17 -10.289 1 83.5 91 GLY A CA 1
ATOM 682 C C . GLY A 1 91 ? 19.5 1.427 -11.039 1 83.5 91 GLY A C 1
ATOM 683 O O . GLY A 1 91 ? 18.312 1.671 -10.812 1 83.5 91 GLY A O 1
ATOM 684 N N . SER A 1 92 ? 19.859 0.601 -11.914 1 78.12 92 SER A N 1
ATOM 685 C CA . SER A 1 92 ? 18.953 -0.155 -12.773 1 78.12 92 SER A CA 1
ATOM 686 C C . SER A 1 92 ? 18.016 -1.037 -11.945 1 78.12 92 SER A C 1
ATOM 688 O O . SER A 1 92 ? 16.938 -1.4 -12.398 1 78.12 92 SER A O 1
ATOM 690 N N . GLY A 1 93 ? 18.422 -1.363 -10.781 1 79.25 93 GLY A N 1
ATOM 691 C CA . GLY A 1 93 ? 17.594 -2.207 -9.938 1 79.25 93 GLY A CA 1
ATOM 692 C C . GLY A 1 93 ? 16.453 -1.456 -9.273 1 79.25 93 GLY A C 1
ATOM 693 O O . GLY A 1 93 ? 15.57 -2.066 -8.664 1 79.25 93 GLY A O 1
ATOM 694 N N . GLY A 1 94 ? 16.469 -0.157 -9.453 1 88.94 94 GLY A N 1
ATOM 695 C CA . GLY A 1 94 ? 15.406 0.659 -8.883 1 88.94 94 GLY A CA 1
ATOM 696 C C . GLY A 1 94 ? 15.438 0.694 -7.363 1 88.94 94 GLY A C 1
ATOM 697 O O . GLY A 1 94 ? 14.391 0.819 -6.723 1 88.94 94 GLY A O 1
ATOM 698 N N . MET A 1 95 ? 16.625 0.521 -6.859 1 94.75 95 MET A N 1
ATOM 699 C CA . MET A 1 95 ? 16.781 0.51 -5.41 1 94.75 95 MET A CA 1
ATOM 700 C C . MET A 1 95 ? 16.562 1.9 -4.828 1 94.75 95 MET A C 1
ATOM 702 O O . MET A 1 95 ? 16.891 2.906 -5.461 1 94.75 95 MET A O 1
ATOM 706 N N . MET A 1 96 ? 16.031 1.928 -3.66 1 98.12 96 MET A N 1
ATOM 707 C CA . MET A 1 96 ? 15.805 3.158 -2.908 1 98.12 96 MET A CA 1
ATOM 708 C C . MET A 1 96 ? 16.375 3.049 -1.501 1 98.12 96 MET A C 1
ATOM 710 O O . MET A 1 96 ? 16.5 1.95 -0.958 1 98.12 96 MET A O 1
ATOM 714 N N . TYR A 1 97 ? 16.766 4.195 -0.98 1 98.25 97 TYR A N 1
ATOM 715 C CA . TYR A 1 97 ? 17.172 4.316 0.417 1 98.25 97 TYR A CA 1
ATOM 716 C C . TYR A 1 97 ? 16.062 4.949 1.247 1 98.25 97 TYR A C 1
ATOM 718 O O . TYR A 1 97 ? 15.406 5.902 0.808 1 98.25 97 TYR A O 1
ATOM 726 N N . HIS A 1 98 ? 15.852 4.359 2.396 1 98.75 98 HIS A N 1
ATOM 727 C CA . HIS A 1 98 ? 14.828 4.871 3.303 1 98.75 98 HIS A CA 1
ATOM 728 C C . HIS A 1 98 ? 15.352 4.949 4.734 1 98.75 98 HIS A C 1
ATOM 730 O O . HIS A 1 98 ? 15.984 4.008 5.223 1 98.75 98 HIS A O 1
ATOM 736 N N . ASN A 1 99 ? 15.18 6.051 5.344 1 98.75 99 ASN A N 1
ATOM 737 C CA . ASN A 1 99 ? 15.383 6.238 6.777 1 98.75 99 ASN A CA 1
ATOM 738 C C . ASN A 1 99 ? 14.133 6.781 7.453 1 98.75 99 ASN A C 1
ATOM 740 O O . ASN A 1 99 ? 13.531 7.746 6.98 1 98.75 99 ASN A O 1
ATOM 744 N N . LEU A 1 100 ? 13.727 6.137 8.5 1 98.88 100 LEU A N 1
ATOM 745 C CA . LEU A 1 100 ? 12.617 6.621 9.32 1 98.88 100 LEU A CA 1
ATOM 746 C C . LEU A 1 100 ? 13.117 7.082 10.688 1 98.88 100 LEU A C 1
ATOM 748 O O . LEU A 1 100 ? 13.82 6.344 11.383 1 98.88 100 LEU A O 1
ATOM 752 N N . TYR A 1 101 ? 12.766 8.312 11.062 1 98.75 101 TYR A N 1
ATOM 753 C CA . TYR A 1 101 ? 13.219 8.906 12.32 1 98.75 101 TYR A CA 1
ATOM 754 C C . TYR A 1 101 ? 12.031 9.242 13.219 1 98.75 101 TYR A C 1
ATOM 756 O O . TYR A 1 101 ? 11 9.719 12.742 1 98.75 101 TYR A O 1
ATOM 764 N N . SER A 1 102 ? 12.18 8.953 14.477 1 98.69 102 SER A N 1
ATOM 765 C CA . SER A 1 102 ? 11.414 9.625 15.516 1 98.69 102 SER A CA 1
ATOM 766 C C . SER A 1 102 ? 12.148 10.852 16.047 1 98.69 102 SER A C 1
ATOM 768 O O . SER A 1 102 ? 13.367 10.812 16.25 1 98.69 102 SER A O 1
ATOM 770 N N . PHE A 1 103 ? 11.508 11.984 16.234 1 98.69 103 PHE A N 1
ATOM 771 C CA . PHE A 1 103 ? 12.102 13.227 16.719 1 98.69 103 PHE A CA 1
ATOM 772 C C . PHE A 1 103 ? 11.398 13.703 17.969 1 98.69 103 PHE A C 1
ATOM 774 O O . PHE A 1 103 ? 11.359 14.906 18.25 1 98.69 103 PHE A O 1
ATOM 781 N N . VAL A 1 104 ? 10.781 12.805 18.734 1 98.5 104 VAL A N 1
ATOM 782 C CA . VAL A 1 104 ? 10.078 13.148 19.969 1 98.5 104 VAL A CA 1
ATOM 783 C C . VAL A 1 104 ? 11 13.961 20.875 1 98.5 104 VAL A C 1
ATOM 785 O O . VAL A 1 104 ? 12.172 13.617 21.047 1 98.5 104 VAL A O 1
ATOM 788 N N . ASN A 1 105 ? 10.531 15.133 21.406 1 98.06 105 ASN A N 1
ATOM 789 C CA . ASN A 1 105 ? 11.281 16.062 22.266 1 98.06 105 ASN A CA 1
ATOM 790 C C . ASN A 1 105 ? 12.531 16.578 21.562 1 98.06 105 ASN A C 1
ATOM 792 O O . ASN A 1 105 ? 13.57 16.781 22.203 1 98.06 105 ASN A O 1
ATOM 796 N N . LEU A 1 106 ? 12.484 16.578 20.203 1 98.19 106 LEU A N 1
ATOM 797 C CA . LEU A 1 106 ? 13.555 17.078 19.344 1 98.19 106 LEU A CA 1
ATOM 798 C C . LEU A 1 106 ? 14.805 16.219 19.484 1 98.19 106 LEU A C 1
ATOM 800 O O . LEU A 1 106 ? 15.93 16.734 19.406 1 98.19 106 LEU A O 1
ATOM 804 N N . THR A 1 107 ? 14.688 15.008 19.828 1 98.25 107 THR A N 1
ATOM 805 C CA . THR A 1 107 ? 15.773 14.039 19.906 1 98.25 107 THR A CA 1
ATOM 806 C C . THR A 1 107 ? 15.68 13.016 18.766 1 98.25 107 THR A C 1
ATOM 808 O O . THR A 1 107 ? 14.812 12.141 18.797 1 98.25 107 THR A O 1
ATOM 811 N N . PRO A 1 108 ? 16.547 13.125 17.859 1 98.44 108 PRO A N 1
ATOM 812 C CA . PRO A 1 108 ? 16.469 12.211 16.719 1 98.44 108 PRO A CA 1
ATOM 813 C C . PRO A 1 108 ? 16.812 10.773 17.078 1 98.44 108 PRO A C 1
ATOM 815 O O . PRO A 1 108 ? 17.812 10.531 17.766 1 98.44 108 PRO A O 1
ATOM 818 N N . ARG A 1 109 ? 15.984 9.836 16.719 1 98.25 109 ARG A N 1
ATOM 819 C CA . ARG A 1 109 ? 16.219 8.398 16.797 1 98.25 109 ARG A CA 1
ATOM 820 C C . ARG A 1 109 ? 15.914 7.715 15.469 1 98.25 109 ARG A C 1
ATOM 822 O O . ARG A 1 109 ? 14.805 7.836 14.945 1 98.25 109 ARG A O 1
ATOM 829 N N . LEU A 1 110 ? 16.953 7.082 14.867 1 98.5 110 LEU A N 1
ATOM 830 C CA . LEU A 1 110 ? 16.734 6.277 13.672 1 98.5 110 LEU A CA 1
ATOM 831 C C . LEU A 1 110 ? 16.016 4.977 14.008 1 98.5 110 LEU A C 1
ATOM 833 O O . LEU A 1 110 ? 16.547 4.137 14.734 1 98.5 110 LEU A O 1
ATOM 837 N N . ILE A 1 111 ? 14.781 4.805 13.422 1 98.56 111 ILE A N 1
ATOM 838 C CA . ILE A 1 111 ? 14.031 3.635 13.859 1 98.56 111 ILE A CA 1
ATOM 839 C C . ILE A 1 111 ? 13.859 2.664 12.695 1 98.56 111 ILE A C 1
ATOM 841 O O . ILE A 1 111 ? 13.414 1.532 12.875 1 98.56 111 ILE A O 1
ATOM 845 N N . PHE A 1 112 ? 14.133 3.01 11.531 1 98.69 112 PHE A N 1
ATOM 846 C CA . PHE A 1 112 ? 14.195 2.137 10.359 1 98.69 112 PHE A CA 1
ATOM 847 C C . PHE A 1 112 ? 15.328 2.559 9.438 1 98.69 112 PHE A C 1
ATOM 849 O O . PHE A 1 112 ? 15.5 3.746 9.148 1 98.69 112 PHE A O 1
ATOM 856 N N . ASP A 1 113 ? 16.062 1.677 8.969 1 98.38 113 ASP A N 1
ATOM 857 C CA . ASP A 1 113 ? 17.156 1.84 8.031 1 98.38 113 ASP A CA 1
ATOM 858 C C . ASP A 1 113 ? 17.094 0.786 6.926 1 98.38 113 ASP A C 1
ATOM 860 O O . ASP A 1 113 ? 17.156 -0.414 7.203 1 98.38 113 ASP A O 1
ATOM 864 N N . SER A 1 114 ? 17.062 1.245 5.699 1 98.25 114 SER A N 1
ATOM 865 C CA . SER A 1 114 ? 16.828 0.327 4.586 1 98.25 114 SER A CA 1
ATOM 866 C C . SER A 1 114 ? 17.984 -0.672 4.457 1 98.25 114 SER A C 1
ATOM 868 O O . SER A 1 114 ? 17.766 -1.815 4.047 1 98.25 114 SER A O 1
ATOM 870 N N . ASN A 1 115 ? 19.219 -0.252 4.738 1 97.81 115 ASN A N 1
ATOM 871 C CA . ASN A 1 115 ? 20.344 -1.186 4.656 1 97.81 115 ASN A CA 1
ATOM 872 C C . ASN A 1 115 ? 20.203 -2.311 5.68 1 97.81 115 ASN A C 1
ATOM 874 O O . ASN A 1 115 ? 20.453 -3.477 5.363 1 97.81 115 ASN A O 1
ATOM 878 N N . VAL A 1 116 ? 19.844 -1.919 6.871 1 98 116 VAL A N 1
ATOM 879 C CA . VAL A 1 116 ? 19.625 -2.912 7.914 1 98 116 VAL A CA 1
ATOM 880 C C . VAL A 1 116 ? 18.5 -3.855 7.512 1 98 116 VAL A C 1
ATOM 882 O O . VAL A 1 116 ? 18.625 -5.074 7.641 1 98 116 VAL A O 1
ATOM 885 N N . TYR A 1 117 ? 17.422 -3.305 7.016 1 98.44 117 TYR A N 1
ATOM 886 C CA . TYR A 1 117 ? 16.281 -4.09 6.543 1 98.44 117 TYR A CA 1
ATOM 887 C C . TYR A 1 117 ? 16.719 -5.094 5.484 1 98.44 117 TYR A C 1
ATOM 889 O O . TYR A 1 117 ? 16.359 -6.27 5.551 1 98.44 117 TYR A O 1
ATOM 897 N N . ASN A 1 118 ? 17.453 -4.605 4.496 1 98.19 118 ASN A N 1
ATOM 898 C CA . ASN A 1 118 ? 17.875 -5.453 3.391 1 98.19 118 ASN A CA 1
ATOM 899 C C . ASN A 1 118 ? 18.766 -6.598 3.873 1 98.19 118 ASN A C 1
ATOM 901 O O . ASN A 1 118 ? 18.75 -7.688 3.303 1 98.19 118 ASN A O 1
ATOM 905 N N . ASP A 1 119 ? 19.531 -6.344 4.91 1 97.75 119 ASP A N 1
ATOM 906 C CA . ASP A 1 119 ? 20.406 -7.371 5.469 1 97.75 119 ASP A CA 1
ATOM 907 C C . ASP A 1 119 ? 19.625 -8.359 6.32 1 97.75 119 ASP A C 1
ATOM 909 O O . ASP A 1 119 ? 20.047 -9.508 6.508 1 97.75 119 ASP A O 1
ATOM 913 N N . TYR A 1 120 ? 18.5 -7.922 6.816 1 97.94 120 TYR A N 1
ATOM 914 C CA . TYR A 1 120 ? 17.703 -8.711 7.75 1 97.94 120 TYR A CA 1
ATOM 915 C C . TYR A 1 120 ? 16.766 -9.648 7.004 1 97.94 120 TYR A C 1
ATOM 917 O O . TYR A 1 120 ? 16.562 -10.797 7.418 1 97.94 120 TYR A O 1
ATOM 925 N N . TYR A 1 121 ? 16.188 -9.258 5.957 1 98.38 121 TYR A N 1
ATOM 926 C CA . TYR A 1 121 ? 15.281 -10.07 5.148 1 98.38 121 TYR A CA 1
ATOM 927 C C . TYR A 1 121 ? 15.992 -10.609 3.91 1 98.38 121 TYR A C 1
ATOM 929 O O . TYR A 1 121 ? 16.266 -9.852 2.975 1 98.38 121 TYR A O 1
ATOM 937 N N . LYS A 1 122 ? 16.219 -11.867 3.895 1 98.62 122 LYS A N 1
ATOM 938 C CA . LYS A 1 122 ? 16.922 -12.539 2.811 1 98.62 122 LYS A CA 1
ATOM 939 C C . LYS A 1 122 ? 16.031 -13.57 2.131 1 98.62 122 LYS A C 1
ATOM 941 O O . LYS A 1 122 ? 15.117 -14.125 2.758 1 98.62 122 LYS A O 1
ATOM 946 N N . TYR A 1 123 ? 16.375 -13.836 0.898 1 98.81 123 TYR A N 1
ATOM 947 C CA . TYR A 1 123 ? 15.555 -14.711 0.083 1 98.81 123 TYR A CA 1
ATOM 948 C C . TYR A 1 123 ? 16.422 -15.609 -0.8 1 98.81 123 TYR A C 1
ATOM 950 O O . TYR A 1 123 ? 17.531 -15.234 -1.183 1 98.81 123 TYR A O 1
ATOM 958 N N . GLU A 1 124 ? 15.891 -16.688 -1.056 1 98.75 124 GLU A N 1
ATOM 959 C CA . GLU A 1 124 ? 16.453 -17.594 -2.057 1 98.75 124 GLU A CA 1
ATOM 960 C C . GLU A 1 124 ? 15.492 -17.781 -3.229 1 98.75 124 GLU A C 1
ATOM 962 O O . GLU A 1 124 ? 14.32 -18.109 -3.029 1 98.75 124 GLU A O 1
ATOM 967 N N . ILE A 1 125 ? 15.961 -17.531 -4.422 1 98.88 125 ILE A N 1
ATOM 968 C CA . ILE A 1 125 ? 15.188 -17.672 -5.648 1 98.88 125 ILE A CA 1
ATOM 969 C C . ILE A 1 125 ? 15.773 -18.781 -6.512 1 98.88 125 ILE A C 1
ATOM 971 O O . ILE A 1 125 ? 16.922 -18.688 -6.945 1 98.88 125 ILE A O 1
ATOM 975 N N . THR A 1 126 ? 15.023 -19.781 -6.816 1 98.88 126 THR A N 1
ATOM 976 C CA . THR A 1 126 ? 15.523 -20.906 -7.613 1 98.88 126 THR A CA 1
ATOM 977 C C . THR A 1 126 ? 14.484 -21.344 -8.641 1 98.88 126 THR A C 1
ATOM 979 O O . THR A 1 126 ? 13.312 -21.531 -8.305 1 98.88 126 THR A O 1
ATOM 982 N N . TYR A 1 127 ? 14.953 -21.516 -9.875 1 98.75 127 TYR A N 1
ATOM 983 C CA . TYR A 1 127 ? 14.086 -22.062 -10.906 1 98.75 127 TYR A CA 1
ATOM 984 C C . TYR A 1 127 ? 13.898 -23.562 -10.719 1 98.75 127 TYR A C 1
ATOM 986 O O . TYR A 1 127 ? 14.828 -24.266 -10.336 1 98.75 127 TYR A O 1
ATOM 994 N N . LYS A 1 128 ? 12.703 -24.016 -10.938 1 98.62 128 LYS A N 1
ATOM 995 C CA . LYS A 1 128 ? 12.352 -25.422 -10.859 1 98.62 128 LYS A CA 1
ATOM 996 C C . LYS A 1 128 ? 11.773 -25.922 -12.188 1 98.62 128 LYS A C 1
ATOM 998 O O . LYS A 1 128 ? 11.5 -25.125 -13.086 1 98.62 128 LYS A O 1
ATOM 1003 N N . ASN A 1 129 ? 11.711 -27.234 -12.312 1 98.31 129 ASN A N 1
ATOM 1004 C CA . ASN A 1 129 ? 11.055 -27.797 -13.492 1 98.31 129 ASN A CA 1
ATOM 1005 C C . ASN A 1 129 ? 9.617 -27.297 -13.617 1 98.31 129 ASN A C 1
ATOM 1007 O O . ASN A 1 129 ? 9.07 -26.703 -12.672 1 98.31 129 ASN A O 1
ATOM 1011 N N . ASP A 1 130 ? 9.086 -27.406 -14.852 1 97.25 130 ASP A N 1
ATOM 1012 C CA . ASP A 1 130 ? 7.684 -27.156 -15.164 1 97.25 130 ASP A CA 1
ATOM 1013 C C . ASP A 1 130 ? 7.332 -25.688 -14.992 1 97.25 130 ASP A C 1
ATOM 1015 O O . ASP A 1 130 ? 6.27 -25.344 -14.469 1 97.25 130 ASP A O 1
ATOM 1019 N N . LYS A 1 131 ? 8.336 -24.812 -15.336 1 97.88 131 LYS A N 1
ATOM 1020 C CA . LYS A 1 131 ? 8.156 -23.359 -15.469 1 97.88 131 LYS A CA 1
ATOM 1021 C C . LYS A 1 131 ? 7.723 -22.734 -14.148 1 97.88 131 LYS A C 1
ATOM 1023 O O . LYS A 1 131 ? 6.801 -21.922 -14.109 1 97.88 131 LYS A O 1
ATOM 1028 N N . LYS A 1 132 ? 8.453 -23.188 -13.07 1 98.5 132 LYS A N 1
ATOM 1029 C CA . LYS A 1 132 ? 8.203 -22.672 -11.727 1 98.5 132 LYS A CA 1
ATOM 1030 C C . LYS A 1 132 ? 9.445 -22 -11.164 1 98.5 132 LYS A C 1
ATOM 1032 O O . LYS A 1 132 ? 10.57 -22.391 -11.477 1 98.5 132 LYS A O 1
ATOM 1037 N N . VAL A 1 133 ? 9.219 -20.984 -10.406 1 98.81 133 VAL A N 1
ATOM 1038 C CA . VAL A 1 133 ? 10.281 -20.359 -9.633 1 98.81 133 VAL A CA 1
ATOM 1039 C C . VAL A 1 133 ? 9.914 -20.391 -8.148 1 98.81 133 VAL A C 1
ATOM 1041 O O . VAL A 1 133 ? 8.836 -19.938 -7.758 1 98.81 133 VAL A O 1
ATOM 1044 N N . GLU A 1 134 ? 10.789 -20.922 -7.379 1 98.81 134 GLU A N 1
ATOM 1045 C CA . GLU A 1 134 ? 10.602 -21.016 -5.93 1 98.81 134 GLU A CA 1
ATOM 1046 C C . GLU A 1 134 ? 11.219 -19.812 -5.227 1 98.81 134 GLU A C 1
ATOM 1048 O O . GLU A 1 134 ? 12.367 -19.438 -5.508 1 98.81 134 GLU A O 1
ATOM 1053 N N . VAL A 1 135 ? 10.469 -19.172 -4.414 1 98.88 135 VAL A N 1
ATOM 1054 C CA . VAL A 1 135 ? 10.922 -18.078 -3.564 1 98.88 135 VAL A CA 1
ATOM 1055 C C . VAL A 1 135 ? 10.883 -18.5 -2.1 1 98.88 135 VAL A C 1
ATOM 1057 O O . VAL A 1 135 ? 9.82 -18.812 -1.565 1 98.88 135 VAL A O 1
ATOM 1060 N N . ILE A 1 136 ? 11.992 -18.453 -1.455 1 98.81 136 ILE A N 1
ATOM 1061 C CA . ILE A 1 136 ? 12.062 -18.797 -0.038 1 98.81 136 ILE A CA 1
ATOM 1062 C C . ILE A 1 136 ? 12.414 -17.547 0.775 1 98.81 136 ILE A C 1
ATOM 1064 O O . ILE A 1 136 ? 13.43 -16.906 0.516 1 98.81 136 ILE A O 1
ATOM 1068 N N . SER A 1 137 ? 11.562 -17.203 1.647 1 98.75 137 SER A N 1
ATOM 1069 C CA . SER A 1 137 ? 11.852 -16.156 2.629 1 98.75 137 SER A CA 1
ATOM 1070 C C . SER A 1 137 ? 12.523 -16.75 3.871 1 98.75 137 SER A C 1
ATOM 1072 O O . SER A 1 137 ? 11.891 -17.484 4.629 1 98.75 137 SER A O 1
ATOM 1074 N N . GLU A 1 138 ? 13.75 -16.391 4.078 1 98.38 138 GLU A N 1
ATOM 1075 C CA . GLU A 1 138 ? 14.578 -17.094 5.062 1 98.38 138 GLU A CA 1
ATOM 1076 C C . GLU A 1 138 ? 14.094 -16.812 6.48 1 98.38 138 GLU A C 1
ATOM 1078 O O . GLU A 1 138 ? 13.969 -17.719 7.293 1 98.38 138 GLU A O 1
ATOM 1083 N N . ARG A 1 139 ? 13.789 -15.594 6.727 1 96.44 139 ARG A N 1
ATOM 1084 C CA . ARG A 1 139 ? 13.531 -15.172 8.102 1 96.44 139 ARG A CA 1
ATOM 1085 C C . ARG A 1 139 ? 12.273 -15.836 8.648 1 96.44 139 ARG A C 1
ATOM 1087 O O . ARG A 1 139 ? 12.25 -16.266 9.805 1 96.44 139 ARG A O 1
ATOM 1094 N N . ASN A 1 140 ? 11.242 -15.844 7.832 1 96.94 140 ASN A N 1
ATOM 1095 C CA . ASN A 1 140 ? 9.984 -16.406 8.32 1 96.94 140 ASN A CA 1
ATOM 1096 C C . ASN A 1 140 ? 9.719 -17.781 7.734 1 96.94 140 ASN A C 1
ATOM 1098 O O . ASN A 1 140 ? 8.633 -18.344 7.902 1 96.94 140 ASN A O 1
ATOM 1102 N N . ARG A 1 141 ? 10.656 -18.312 7.023 1 97.12 141 ARG A N 1
ATOM 1103 C CA . ARG A 1 141 ? 10.641 -19.672 6.492 1 97.12 141 ARG A CA 1
ATOM 1104 C C . ARG A 1 141 ? 9.383 -19.938 5.672 1 97.12 141 ARG A C 1
ATOM 1106 O O . ARG A 1 141 ? 8.719 -20.953 5.844 1 97.12 141 ARG A O 1
ATOM 1113 N N . LYS A 1 142 ? 9.055 -19.016 4.879 1 98.06 142 LYS A N 1
ATOM 1114 C CA . LYS A 1 142 ? 7.93 -19.172 3.967 1 98.06 142 LYS A CA 1
ATOM 1115 C C . LYS A 1 142 ? 8.406 -19.484 2.553 1 98.06 142 LYS A C 1
ATOM 1117 O O . LYS A 1 142 ? 9.461 -19.016 2.127 1 98.06 142 LYS A O 1
ATOM 1122 N N . LYS A 1 143 ? 7.621 -20.266 1.919 1 98.56 143 LYS A N 1
ATOM 1123 C CA . LYS A 1 143 ? 7.883 -20.672 0.538 1 98.56 143 LYS A CA 1
ATOM 1124 C C . LYS A 1 143 ? 6.77 -20.188 -0.389 1 98.56 143 LYS A C 1
ATOM 1126 O O . LYS A 1 143 ? 5.586 -20.312 -0.064 1 98.56 143 LYS A O 1
ATOM 1131 N N . TYR A 1 144 ? 7.129 -19.656 -1.494 1 98.56 144 TYR A N 1
ATOM 1132 C CA . TYR A 1 144 ? 6.23 -19.25 -2.57 1 98.56 144 TYR A CA 1
ATOM 1133 C C . TYR A 1 144 ? 6.633 -19.891 -3.889 1 98.56 144 TYR A C 1
ATOM 1135 O O . TYR A 1 144 ? 7.816 -20.172 -4.117 1 98.56 144 TYR A O 1
ATOM 1143 N N . ILE A 1 145 ? 5.668 -20.141 -4.754 1 98.75 145 ILE A N 1
ATOM 1144 C CA . ILE A 1 145 ? 5.949 -20.609 -6.105 1 98.75 145 ILE A CA 1
ATOM 1145 C C . ILE A 1 145 ? 5.359 -19.641 -7.125 1 98.75 145 ILE A C 1
ATOM 1147 O O . ILE A 1 145 ? 4.156 -19.375 -7.113 1 98.75 145 ILE A O 1
ATOM 1151 N N . ILE A 1 146 ? 6.156 -19.094 -7.898 1 98.75 146 ILE A N 1
ATOM 1152 C CA . ILE A 1 146 ? 5.734 -18.297 -9.039 1 98.75 146 ILE A CA 1
ATOM 1153 C C . ILE A 1 146 ? 5.645 -19.172 -10.281 1 98.75 146 ILE A C 1
ATOM 1155 O O . ILE A 1 146 ? 6.621 -19.828 -10.664 1 98.75 146 ILE A O 1
ATOM 1159 N N . ASP A 1 147 ? 4.543 -19.281 -10.867 1 98.5 147 ASP A N 1
ATOM 1160 C CA . ASP A 1 147 ? 4.383 -19.938 -12.164 1 98.5 147 ASP A CA 1
ATOM 1161 C C . ASP A 1 147 ? 4.762 -18.984 -13.305 1 98.5 147 ASP A C 1
ATOM 1163 O O . ASP A 1 147 ? 4.191 -17.891 -13.43 1 98.5 147 ASP A O 1
ATOM 1167 N N . ILE A 1 148 ? 5.707 -19.359 -14.094 1 98.06 148 ILE A N 1
ATOM 1168 C CA . ILE A 1 148 ? 6.152 -18.453 -15.148 1 98.06 148 ILE A CA 1
ATOM 1169 C C . ILE A 1 148 ? 5.781 -19.031 -16.516 1 98.06 148 ILE A C 1
ATOM 1171 O O . ILE A 1 148 ? 6.422 -18.719 -17.516 1 98.06 148 ILE A O 1
ATOM 1175 N N . SER A 1 149 ? 4.762 -19.859 -16.562 1 96.75 149 SER A N 1
ATOM 1176 C CA . SER A 1 149 ? 4.375 -20.547 -17.781 1 96.75 149 SER A CA 1
ATOM 1177 C C . SER A 1 149 ? 3.799 -19.578 -18.812 1 96.75 149 SER A C 1
ATOM 1179 O O . SER A 1 149 ? 3.666 -19.922 -19.984 1 96.75 149 SER A O 1
ATOM 1181 N N . THR A 1 150 ? 3.387 -18.391 -18.344 1 95.38 150 THR A N 1
ATOM 1182 C CA . THR A 1 150 ? 2.785 -17.422 -19.25 1 95.38 150 THR A CA 1
ATOM 1183 C C . THR A 1 150 ? 3.855 -16.547 -19.891 1 95.38 150 THR A C 1
ATOM 1185 O O . THR A 1 150 ? 3.545 -15.688 -20.719 1 95.38 150 THR A O 1
ATOM 1188 N N . ARG A 1 151 ? 5.117 -16.75 -19.516 1 96.75 151 ARG A N 1
ATOM 1189 C CA . ARG A 1 151 ? 6.215 -16.016 -20.125 1 96.75 151 ARG A CA 1
ATOM 1190 C C . ARG A 1 151 ? 6.359 -16.375 -21.609 1 96.75 151 ARG A C 1
ATOM 1192 O O . ARG A 1 151 ? 5.824 -17.391 -22.047 1 96.75 151 ARG A O 1
ATOM 1199 N N . ASP A 1 152 ? 7.074 -15.5 -22.297 1 95.75 152 ASP A N 1
ATOM 1200 C CA . ASP A 1 152 ? 7.258 -15.688 -23.734 1 95.75 152 ASP A CA 1
ATOM 1201 C C . ASP A 1 152 ? 7.957 -17.016 -24.031 1 95.75 152 ASP A C 1
ATOM 1203 O O . ASP A 1 152 ? 8.844 -17.438 -23.281 1 95.75 152 ASP A O 1
ATOM 1207 N N . LYS A 1 153 ? 7.629 -17.625 -25.156 1 96.62 153 LYS A N 1
ATOM 1208 C CA . LYS A 1 153 ? 8.133 -18.938 -25.516 1 96.62 153 LYS A CA 1
ATOM 1209 C C . LYS A 1 153 ? 9.656 -18.938 -25.656 1 96.62 153 LYS A C 1
ATOM 1211 O O . LYS A 1 153 ? 10.328 -19.875 -25.266 1 96.62 153 LYS A O 1
ATOM 1216 N N . GLN A 1 154 ? 10.117 -17.875 -26.328 1 97.31 154 GLN A N 1
ATOM 1217 C CA . GLN A 1 154 ? 11.562 -17.781 -26.5 1 97.31 154 GLN A CA 1
ATOM 1218 C C . GLN A 1 154 ? 12.281 -17.812 -25.156 1 97.31 154 GLN A C 1
ATOM 1220 O O . GLN A 1 154 ? 13.289 -18.5 -25 1 97.31 154 GLN A O 1
ATOM 1225 N N . TYR A 1 155 ? 11.781 -17.062 -24.219 1 97.44 155 TYR A N 1
ATOM 1226 C CA . TYR A 1 155 ? 12.32 -17.031 -22.859 1 97.44 155 TYR A CA 1
ATOM 1227 C C . TYR A 1 155 ? 12.289 -18.422 -22.234 1 97.44 155 TYR A C 1
ATOM 1229 O O . TYR A 1 155 ? 13.305 -18.906 -21.719 1 97.44 155 TYR A O 1
ATOM 1237 N N . LEU A 1 156 ? 11.203 -19.109 -22.328 1 98 156 LEU A N 1
ATOM 1238 C CA . LEU A 1 156 ? 11.023 -20.422 -21.703 1 98 156 LEU A CA 1
ATOM 1239 C C . LEU A 1 156 ? 11.883 -21.469 -22.391 1 98 156 LEU A C 1
ATOM 1241 O O . LEU A 1 156 ? 12.43 -22.359 -21.734 1 98 156 LEU A O 1
ATOM 1245 N N . ASP A 1 157 ? 12.023 -21.344 -23.703 1 97.88 157 ASP A N 1
ATOM 1246 C CA . ASP A 1 157 ? 12.812 -22.312 -24.453 1 97.88 157 ASP A CA 1
ATOM 1247 C C . ASP A 1 157 ? 14.297 -22.219 -24.094 1 97.88 157 ASP A C 1
ATOM 1249 O O . ASP A 1 157 ? 15.039 -23.203 -24.25 1 97.88 157 ASP A O 1
ATOM 1253 N N . GLU A 1 158 ? 14.625 -21.047 -23.688 1 97.88 158 GLU A N 1
ATOM 1254 C CA . GLU A 1 158 ? 16.016 -20.875 -23.266 1 97.88 158 GLU A CA 1
ATOM 1255 C C . GLU A 1 158 ? 16.281 -21.578 -21.938 1 97.88 158 GLU A C 1
ATOM 1257 O O . GLU A 1 158 ? 17.391 -22.047 -21.672 1 97.88 158 GLU A O 1
ATOM 1262 N N . ILE A 1 159 ? 15.305 -21.766 -21.141 1 98.19 159 ILE A N 1
ATOM 1263 C CA . ILE A 1 159 ? 15.461 -22.188 -19.766 1 98.19 159 ILE A CA 1
ATOM 1264 C C . ILE A 1 159 ? 15.094 -23.672 -19.641 1 98.19 159 ILE A C 1
ATOM 1266 O O . ILE A 1 159 ? 15.68 -24.391 -18.828 1 98.19 159 ILE A O 1
ATOM 1270 N N . TYR A 1 160 ? 14.219 -24.141 -20.516 1 98.5 160 TYR A N 1
ATOM 1271 C CA . TYR A 1 160 ? 13.641 -25.469 -20.281 1 98.5 160 TYR A CA 1
ATOM 1272 C C . TYR A 1 160 ? 13.797 -26.359 -21.5 1 98.5 160 TYR A C 1
ATOM 1274 O O . TYR A 1 160 ? 13.773 -25.875 -22.641 1 98.5 160 TYR A O 1
ATOM 1282 N N . ASN A 1 161 ? 13.859 -27.688 -21.203 1 98.44 161 ASN A N 1
ATOM 1283 C CA . ASN A 1 161 ? 13.656 -28.703 -22.234 1 98.44 161 ASN A CA 1
ATOM 1284 C C . ASN A 1 161 ? 12.18 -28.875 -22.578 1 98.44 161 ASN A C 1
ATOM 1286 O O . ASN A 1 161 ? 11.312 -28.375 -21.859 1 98.44 161 ASN A O 1
ATOM 1290 N N . SER A 1 162 ? 11.914 -29.531 -23.625 1 96.62 162 SER A N 1
ATOM 1291 C CA . SER A 1 162 ? 10.539 -29.734 -24.078 1 96.62 162 SER A CA 1
ATOM 1292 C C . SER A 1 162 ? 9.719 -30.516 -23.078 1 96.62 162 SER A C 1
ATOM 1294 O O . SER A 1 162 ? 8.492 -30.391 -23.016 1 96.62 162 SER A O 1
ATOM 1296 N N . ASP A 1 163 ? 10.43 -31.25 -22.219 1 96.12 163 ASP A N 1
ATOM 1297 C CA . ASP A 1 163 ? 9.711 -32.062 -21.25 1 96.12 163 ASP A CA 1
ATOM 1298 C C . ASP A 1 163 ? 9.469 -31.312 -19.953 1 96.12 163 ASP A C 1
ATOM 1300 O O . ASP A 1 163 ? 8.961 -31.875 -18.984 1 96.12 163 ASP A O 1
ATOM 1304 N N . GLY A 1 164 ? 9.883 -30.047 -19.844 1 96.56 164 GLY A N 1
ATOM 1305 C CA . GLY A 1 164 ? 9.602 -29.203 -18.688 1 96.56 164 GLY A CA 1
ATOM 1306 C C . GLY A 1 164 ? 10.742 -29.172 -17.703 1 96.56 164 GLY A C 1
ATOM 1307 O O . GLY A 1 164 ? 10.695 -28.422 -16.719 1 96.56 164 GLY A O 1
ATOM 1308 N N . THR A 1 165 ? 11.773 -29.922 -18 1 98.44 165 THR A N 1
ATOM 1309 C CA . THR A 1 165 ? 12.914 -29.922 -17.094 1 98.44 165 THR A CA 1
ATOM 1310 C C . THR A 1 165 ? 13.844 -28.75 -17.406 1 98.44 165 THR A C 1
ATOM 1312 O O . THR A 1 165 ? 13.953 -28.328 -18.562 1 98.44 165 THR A O 1
ATOM 1315 N N . LEU A 1 166 ? 14.516 -28.25 -16.406 1 98.56 166 LEU A N 1
ATOM 1316 C CA . LEU A 1 166 ? 15.484 -27.188 -16.578 1 98.56 166 LEU A CA 1
ATOM 1317 C C . LEU A 1 166 ? 16.688 -27.656 -17.391 1 98.56 166 LEU A C 1
ATOM 1319 O O . LEU A 1 166 ? 17.188 -28.766 -17.172 1 98.56 166 LEU A O 1
ATOM 1323 N N . LYS A 1 167 ? 17.172 -26.906 -18.297 1 98.56 167 LYS A N 1
ATOM 1324 C CA . LYS A 1 167 ? 18.391 -27.219 -19.031 1 98.56 167 LYS A CA 1
ATOM 1325 C C . LYS A 1 167 ? 19.609 -27.156 -18.109 1 98.56 167 LYS A C 1
ATOM 1327 O O . LYS A 1 167 ? 20.531 -27.969 -18.234 1 98.56 167 LYS A O 1
ATOM 1332 N N . GLU A 1 168 ? 19.625 -26.219 -17.219 1 98.31 168 GLU A N 1
ATOM 1333 C CA . GLU A 1 168 ? 20.609 -26.047 -16.172 1 98.31 168 GLU A CA 1
ATOM 1334 C C . GLU A 1 168 ? 20.016 -25.344 -14.953 1 98.31 168 GLU A C 1
ATOM 1336 O O . GLU A 1 168 ? 19.016 -24.641 -15.07 1 98.31 168 GLU A O 1
ATOM 1341 N N . PRO A 1 169 ? 20.641 -25.578 -13.82 1 98.31 169 PRO A N 1
ATOM 1342 C CA . PRO A 1 169 ? 20.141 -24.859 -12.648 1 98.31 169 PRO A CA 1
ATOM 1343 C C . PRO A 1 169 ? 20.266 -23.344 -12.797 1 98.31 169 PRO A C 1
ATOM 1345 O O . PRO A 1 169 ? 21.266 -22.844 -13.305 1 98.31 169 PRO A O 1
ATOM 1348 N N . ILE A 1 170 ? 19.25 -22.625 -12.406 1 98.44 170 ILE A N 1
ATOM 1349 C CA . ILE A 1 170 ? 19.234 -21.172 -12.453 1 98.44 170 ILE A CA 1
ATOM 1350 C C . ILE A 1 170 ? 18.812 -20.609 -11.102 1 98.44 170 ILE A C 1
ATOM 1352 O O . ILE A 1 170 ? 17.828 -21.078 -10.508 1 98.44 170 ILE A O 1
ATOM 1356 N N . SER A 1 171 ? 19.547 -19.703 -10.578 1 98.5 171 SER A N 1
ATOM 1357 C CA . SER A 1 171 ? 19.188 -18.938 -9.383 1 98.5 171 SER A CA 1
ATOM 1358 C C . SER A 1 171 ? 18.906 -17.469 -9.734 1 98.5 171 SER A C 1
ATOM 1360 O O . SER A 1 171 ? 19.547 -16.906 -10.617 1 98.5 171 SER A O 1
ATOM 1362 N N . GLY A 1 172 ? 17.922 -16.969 -9.086 1 98.56 172 GLY A N 1
ATOM 1363 C CA . GLY A 1 172 ? 17.672 -15.531 -9.117 1 98.56 172 GLY A CA 1
ATOM 1364 C C . GLY A 1 172 ? 18.031 -14.836 -7.82 1 98.56 172 GLY A C 1
ATOM 1365 O O . GLY A 1 172 ? 18.844 -15.344 -7.043 1 98.56 172 GLY A O 1
ATOM 1366 N N . PHE A 1 173 ? 17.453 -13.656 -7.652 1 97.94 173 PHE A N 1
ATOM 1367 C CA . PHE A 1 173 ? 17.719 -12.906 -6.434 1 97.94 173 PHE A CA 1
ATOM 1368 C C . PHE A 1 173 ? 16.625 -11.867 -6.188 1 97.94 173 PHE A C 1
ATOM 1370 O O . PHE A 1 173 ? 15.797 -11.609 -7.062 1 97.94 173 PHE A O 1
ATOM 1377 N N . VAL A 1 174 ? 16.562 -11.406 -5 1 98.12 174 VAL A N 1
ATOM 1378 C CA . VAL A 1 174 ? 15.688 -10.305 -4.629 1 98.12 174 VAL A CA 1
ATOM 1379 C C . VAL A 1 174 ? 16.516 -9.039 -4.426 1 98.12 174 VAL A C 1
ATOM 1381 O O . VAL A 1 174 ? 17.484 -9.031 -3.662 1 98.12 174 VAL A O 1
ATOM 1384 N N . ASN A 1 175 ? 16.203 -8 -5.141 1 97.31 175 ASN A N 1
ATOM 1385 C CA . ASN A 1 175 ? 16.891 -6.723 -5.027 1 97.31 175 ASN A CA 1
ATOM 1386 C C . ASN A 1 175 ? 16.594 -6.047 -3.688 1 97.31 175 ASN A C 1
ATOM 1388 O O . ASN A 1 175 ? 15.586 -6.332 -3.051 1 97.31 175 ASN A O 1
ATOM 1392 N N . PRO A 1 176 ? 17.531 -5.156 -3.266 1 97.31 176 PRO A N 1
ATOM 1393 C CA . PRO A 1 176 ? 17.172 -4.293 -2.137 1 97.31 176 PRO A CA 1
ATOM 1394 C C . PRO A 1 176 ? 15.867 -3.527 -2.365 1 97.31 176 PRO A C 1
ATOM 1396 O O . PRO A 1 176 ? 15.297 -3.59 -3.455 1 97.31 176 PRO A O 1
ATOM 1399 N N . LEU A 1 177 ? 15.469 -2.838 -1.33 1 98.12 177 LEU A N 1
ATOM 1400 C CA . LEU A 1 177 ? 14.188 -2.133 -1.326 1 98.12 177 LEU A CA 1
ATOM 1401 C C . LEU A 1 177 ? 14.055 -1.242 -2.559 1 98.12 177 LEU A C 1
ATOM 1403 O O . LEU A 1 177 ? 14.938 -0.428 -2.838 1 98.12 177 LEU A O 1
ATOM 1407 N N . SER A 1 178 ? 12.961 -1.434 -3.26 1 96.81 178 SER A N 1
ATOM 1408 C CA . SER A 1 178 ? 12.594 -0.568 -4.379 1 96.81 178 SER A CA 1
ATOM 1409 C C . SER A 1 178 ? 11.539 0.453 -3.965 1 96.81 178 SER A C 1
ATOM 1411 O O . SER A 1 178 ? 11.211 1.355 -4.734 1 96.81 178 SER A O 1
ATOM 1413 N N . GLY A 1 179 ? 10.984 0.307 -2.834 1 97.81 179 GLY A N 1
ATOM 1414 C CA . GLY A 1 179 ? 10.008 1.23 -2.275 1 97.81 179 GLY A CA 1
ATOM 1415 C C . GLY A 1 179 ? 9.617 0.89 -0.85 1 97.81 179 GLY A C 1
ATOM 1416 O O . GLY A 1 179 ? 9.555 -0.285 -0.482 1 97.81 179 GLY A O 1
ATOM 1417 N N . LEU A 1 180 ? 9.391 1.866 -0.038 1 98.81 180 LEU A N 1
ATOM 1418 C CA . LEU A 1 180 ? 8.844 1.777 1.313 1 98.81 180 LEU A CA 1
ATOM 1419 C C . LEU A 1 180 ? 7.754 2.82 1.529 1 98.81 180 LEU A C 1
ATOM 1421 O O . LEU A 1 180 ? 8.023 4.023 1.485 1 98.81 180 LEU A O 1
ATOM 1425 N N . TYR A 1 181 ? 6.57 2.309 1.735 1 98.88 181 TYR A N 1
ATOM 1426 C CA . TYR A 1 181 ? 5.422 3.209 1.69 1 98.88 181 TYR A CA 1
ATOM 1427 C C . TYR A 1 181 ? 4.609 3.123 2.979 1 98.88 181 TYR A C 1
ATOM 1429 O O . TYR A 1 181 ? 4.207 2.033 3.395 1 98.88 181 TYR A O 1
ATOM 1437 N N . PRO A 1 182 ? 4.395 4.254 3.656 1 98.88 182 PRO A N 1
ATOM 1438 C CA . PRO A 1 182 ? 3.447 4.258 4.773 1 98.88 182 PRO A CA 1
ATOM 1439 C C . PRO A 1 182 ? 2.004 4.031 4.328 1 98.88 182 PRO A C 1
ATOM 1441 O O . PRO A 1 182 ? 1.526 4.703 3.412 1 98.88 182 PRO A O 1
ATOM 1444 N N . VAL A 1 183 ? 1.379 3.084 4.871 1 98.81 183 VAL A N 1
ATOM 1445 C CA . VAL A 1 183 ? -0.011 2.744 4.586 1 98.81 183 VAL A CA 1
ATOM 1446 C C . VAL A 1 183 ? -0.747 2.436 5.887 1 98.81 183 VAL A C 1
ATOM 1448 O O . VAL A 1 183 ? -0.249 1.68 6.727 1 98.81 183 VAL A O 1
ATOM 1451 N N . ASP A 1 184 ? -1.858 3.064 6.133 1 98.56 184 ASP A N 1
ATOM 1452 C CA . ASP A 1 184 ? -2.67 2.744 7.301 1 98.56 184 ASP A CA 1
ATOM 1453 C C . ASP A 1 184 ? -3.656 1.619 6.996 1 98.56 184 ASP A C 1
ATOM 1455 O O . ASP A 1 184 ? -4.84 1.869 6.766 1 98.56 184 ASP A O 1
ATOM 1459 N N . PHE A 1 185 ? -3.262 0.406 7.098 1 98.31 185 PHE A N 1
ATOM 1460 C CA . PHE A 1 185 ? -4.02 -0.75 6.629 1 98.31 185 PHE A CA 1
ATOM 1461 C C . PHE A 1 185 ? -5.203 -1.027 7.547 1 98.31 185 PHE A C 1
ATOM 1463 O O . PHE A 1 185 ? -6.246 -1.508 7.098 1 98.31 185 PHE A O 1
ATOM 1470 N N . ASP A 1 186 ? -5.051 -0.765 8.82 1 97.12 186 ASP A N 1
ATOM 1471 C CA . ASP A 1 186 ? -6.145 -1.07 9.734 1 97.12 186 ASP A CA 1
ATOM 1472 C C . ASP A 1 186 ? -6.949 0.184 10.07 1 97.12 186 ASP A C 1
ATOM 1474 O O . ASP A 1 186 ? -7.836 0.149 10.922 1 97.12 186 ASP A O 1
ATOM 1478 N N . ARG A 1 187 ? -6.574 1.38 9.492 1 97.38 187 ARG A N 1
ATOM 1479 C CA . ARG A 1 187 ? -7.316 2.635 9.555 1 97.38 187 ARG A CA 1
ATOM 1480 C C . ARG A 1 187 ? -7.406 3.154 10.984 1 97.38 187 ARG A C 1
ATOM 1482 O O . ARG A 1 187 ? -8.445 3.664 11.398 1 97.38 187 ARG A O 1
ATOM 1489 N N . ASP A 1 188 ? -6.363 2.971 11.742 1 96.5 188 ASP A N 1
ATOM 1490 C CA . ASP A 1 188 ? -6.379 3.418 13.133 1 96.5 188 ASP A CA 1
ATOM 1491 C C . ASP A 1 188 ? -5.551 4.688 13.305 1 96.5 188 ASP A C 1
ATOM 1493 O O . ASP A 1 188 ? -5.293 5.117 14.43 1 96.5 188 ASP A O 1
ATOM 1497 N N . GLY A 1 189 ? -5.059 5.246 12.219 1 96.44 189 GLY A N 1
ATOM 1498 C CA . GLY A 1 189 ? -4.297 6.484 12.258 1 96.44 189 GLY A CA 1
ATOM 1499 C C . GLY A 1 189 ? -2.809 6.266 12.438 1 96.44 189 GLY A C 1
ATOM 1500 O O . GLY A 1 189 ? -2.031 7.223 12.453 1 96.44 189 GLY A O 1
ATOM 1501 N N . VAL A 1 190 ? -2.422 5.004 12.609 1 98.31 190 VAL A N 1
ATOM 1502 C CA . VAL A 1 190 ? -1.019 4.621 12.719 1 98.31 190 VAL A CA 1
ATOM 1503 C C . VAL A 1 190 ? -0.585 3.877 11.461 1 98.31 190 VAL A C 1
ATOM 1505 O O . VAL A 1 190 ? -1.189 2.867 11.086 1 98.31 190 VAL A O 1
ATOM 1508 N N . TYR A 1 191 ? 0.456 4.402 10.805 1 98.81 191 TYR A N 1
ATOM 1509 C CA . TYR A 1 191 ? 0.847 3.83 9.523 1 98.81 191 TYR A CA 1
ATOM 1510 C C . TYR A 1 191 ? 1.665 2.561 9.719 1 98.81 191 TYR A C 1
ATOM 1512 O O . TYR A 1 191 ? 2.506 2.488 10.617 1 98.81 191 TYR A O 1
ATOM 1520 N N . GLU A 1 192 ? 1.383 1.52 8.977 1 98.88 192 GLU A N 1
ATOM 1521 C CA . GLU A 1 192 ? 2.326 0.443 8.688 1 98.88 192 GLU A CA 1
ATOM 1522 C C . GLU A 1 192 ? 3.248 0.813 7.527 1 98.88 192 GLU A C 1
ATOM 1524 O O . GLU A 1 192 ? 3.078 1.862 6.902 1 98.88 192 GLU A O 1
ATOM 1529 N N . LEU A 1 193 ? 4.305 -0.015 7.379 1 98.94 193 LEU A N 1
ATOM 1530 C CA . LEU A 1 193 ? 5.203 0.171 6.242 1 98.94 193 LEU A CA 1
ATOM 1531 C C . LEU A 1 193 ? 5.062 -0.974 5.246 1 98.94 193 LEU A C 1
ATOM 1533 O O . LEU A 1 193 ? 5.215 -2.143 5.609 1 98.94 193 LEU A O 1
ATOM 1537 N N . LEU A 1 194 ? 4.66 -0.633 4.059 1 98.94 194 LEU A N 1
ATOM 1538 C CA . LEU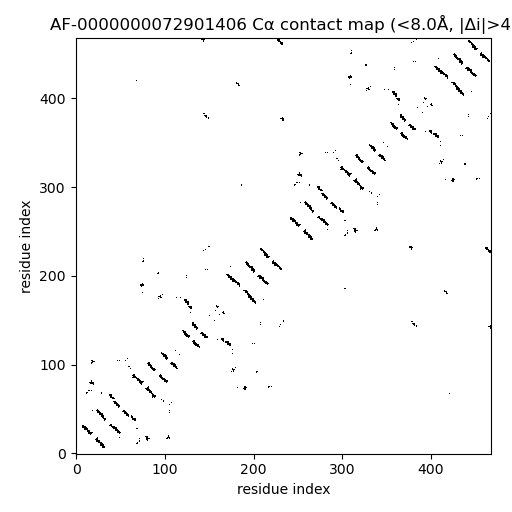 A 1 194 ? 4.613 -1.584 2.953 1 98.94 194 LEU A CA 1
ATOM 1539 C C . LEU A 1 194 ? 5.902 -1.534 2.137 1 98.94 194 LEU A C 1
ATOM 1541 O O . LEU A 1 194 ? 6.188 -0.53 1.48 1 98.94 194 LEU A O 1
ATOM 1545 N N . ALA A 1 195 ? 6.648 -2.633 2.172 1 98.94 195 ALA A N 1
ATOM 1546 C CA . ALA A 1 195 ? 7.957 -2.701 1.531 1 98.94 195 ALA A CA 1
ATOM 1547 C C . ALA A 1 195 ? 7.898 -3.527 0.25 1 98.94 195 ALA A C 1
ATOM 1549 O O . ALA A 1 195 ? 7.348 -4.633 0.241 1 98.94 195 ALA A O 1
ATOM 1550 N N . TYR A 1 196 ? 8.43 -2.98 -0.786 1 98.69 196 TYR A N 1
ATOM 1551 C CA . TYR A 1 196 ? 8.539 -3.674 -2.064 1 98.69 196 TYR A CA 1
ATOM 1552 C C . TYR A 1 196 ? 9.992 -4.051 -2.35 1 98.69 196 TYR A C 1
ATOM 1554 O O . TYR A 1 196 ? 10.883 -3.201 -2.303 1 98.69 196 TYR A O 1
ATOM 1562 N N . GLN A 1 197 ? 10.234 -5.297 -2.639 1 98.5 197 GLN A N 1
ATOM 1563 C CA . GLN A 1 197 ? 11.508 -5.734 -3.188 1 98.5 197 GLN A CA 1
ATOM 1564 C C . GLN A 1 197 ? 11.312 -6.555 -4.457 1 98.5 197 GLN A C 1
ATOM 1566 O O . GLN A 1 197 ? 10.578 -7.547 -4.457 1 98.5 197 GLN A O 1
ATOM 1571 N N . ARG A 1 198 ? 11.922 -6.16 -5.484 1 97.56 198 ARG A N 1
ATOM 1572 C CA . ARG A 1 198 ? 11.773 -6.801 -6.785 1 97.56 198 ARG A CA 1
ATOM 1573 C C . ARG A 1 198 ? 12.461 -8.164 -6.809 1 97.56 198 ARG A C 1
ATOM 1575 O O . ARG A 1 198 ? 13.586 -8.305 -6.312 1 97.56 198 ARG A O 1
ATOM 1582 N N . ILE A 1 199 ? 11.789 -9.125 -7.309 1 98.44 199 ILE A N 1
ATOM 1583 C CA . ILE A 1 199 ? 12.367 -10.445 -7.562 1 98.44 199 ILE A CA 1
ATOM 1584 C C . ILE A 1 199 ? 12.906 -10.5 -8.992 1 98.44 199 ILE A C 1
ATOM 1586 O O . ILE A 1 199 ? 12.164 -10.32 -9.953 1 98.44 199 ILE A O 1
ATOM 1590 N N . ALA A 1 200 ? 14.18 -10.812 -9.086 1 97.12 200 ALA A N 1
ATOM 1591 C CA . ALA A 1 200 ? 14.82 -10.945 -10.391 1 97.12 200 ALA A CA 1
ATOM 1592 C C . ALA A 1 200 ? 15.195 -12.398 -10.68 1 97.12 200 ALA A C 1
ATOM 1594 O O . ALA A 1 200 ? 15.609 -13.133 -9.781 1 97.12 200 ALA A O 1
ATOM 1595 N N . GLY A 1 201 ? 14.969 -12.766 -11.906 1 97.25 201 GLY A N 1
ATOM 1596 C CA . GLY A 1 201 ? 15.336 -14.102 -12.344 1 97.25 201 GLY A CA 1
ATOM 1597 C C . GLY A 1 201 ? 16.781 -14.203 -12.805 1 97.25 201 GLY A C 1
ATOM 1598 O O . GLY A 1 201 ? 17.703 -14.047 -12.008 1 97.25 201 GLY A O 1
ATOM 1599 N N . ARG A 1 202 ? 16.922 -14.383 -14.078 1 95.94 202 ARG A N 1
ATOM 1600 C CA . ARG A 1 202 ? 18.234 -14.68 -14.656 1 95.94 202 ARG A CA 1
ATOM 1601 C C . ARG A 1 202 ? 19.156 -13.469 -14.57 1 95.94 202 ARG A C 1
ATOM 1603 O O . ARG A 1 202 ? 20.375 -13.617 -14.477 1 95.94 202 ARG A O 1
ATOM 1610 N N . TYR A 1 203 ? 18.656 -12.312 -14.688 1 93.06 203 TYR A N 1
ATOM 1611 C CA . TYR A 1 203 ? 19.344 -11.031 -14.57 1 93.06 203 TYR A CA 1
ATOM 1612 C C . TYR A 1 203 ? 18.406 -9.961 -14.031 1 93.06 203 TYR A C 1
ATOM 1614 O O . TYR A 1 203 ? 17.203 -10.211 -13.859 1 93.06 203 TYR A O 1
ATOM 1622 N N . ASN A 1 204 ? 18.891 -8.875 -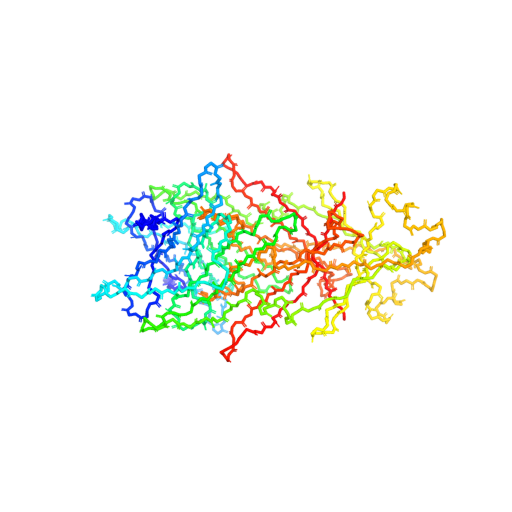13.719 1 91.38 204 ASN A N 1
ATOM 1623 C CA . ASN A 1 204 ? 18.141 -7.836 -13.008 1 91.38 204 ASN A CA 1
ATOM 1624 C C . ASN A 1 204 ? 16.891 -7.43 -13.773 1 91.38 204 ASN A C 1
ATOM 1626 O O . ASN A 1 204 ? 15.836 -7.184 -13.164 1 91.38 204 ASN A O 1
ATOM 1630 N N . ALA A 1 205 ? 17.016 -7.309 -15.07 1 91.62 205 ALA A N 1
ATOM 1631 C CA . ALA A 1 205 ? 15.883 -6.855 -15.891 1 91.62 205 ALA A CA 1
ATOM 1632 C C . ALA A 1 205 ? 14.836 -7.953 -16.031 1 91.62 205 ALA A C 1
ATOM 1634 O O . ALA A 1 205 ? 13.719 -7.699 -16.5 1 91.62 205 ALA A O 1
ATOM 1635 N N . ASP A 1 206 ? 15.164 -9.172 -15.719 1 95.44 206 ASP A N 1
ATOM 1636 C CA . ASP A 1 206 ? 14.219 -10.289 -15.719 1 95.44 206 ASP A CA 1
ATOM 1637 C C . ASP A 1 206 ? 13.367 -10.289 -14.453 1 95.44 206 ASP A C 1
ATOM 1639 O O . ASP A 1 206 ? 13.562 -11.117 -13.562 1 95.44 206 ASP A O 1
ATOM 1643 N N . ALA A 1 207 ? 12.398 -9.367 -14.422 1 95.94 207 ALA A N 1
ATOM 1644 C CA . ALA A 1 207 ? 11.555 -9.203 -13.242 1 95.94 207 ALA A CA 1
ATOM 1645 C C . ALA A 1 207 ? 10.5 -10.305 -13.164 1 95.94 207 ALA A C 1
ATOM 1647 O O . ALA A 1 207 ? 9.789 -10.562 -14.133 1 95.94 207 ALA A O 1
ATOM 1648 N N . LEU A 1 208 ? 10.344 -10.914 -12.016 1 97.88 208 LEU A N 1
ATOM 1649 C CA . LEU A 1 208 ? 9.406 -12.016 -11.82 1 97.88 208 LEU A CA 1
ATOM 1650 C C . LEU A 1 208 ? 8.242 -11.586 -10.93 1 97.88 208 LEU A C 1
ATOM 1652 O O . LEU A 1 208 ? 7.207 -12.25 -10.891 1 97.88 208 LEU A O 1
ATOM 1656 N N . GLY A 1 209 ? 8.398 -10.531 -10.188 1 97.94 209 GLY A N 1
ATOM 1657 C CA . GLY A 1 209 ? 7.422 -10.047 -9.227 1 97.94 209 GLY A CA 1
ATOM 1658 C C . GLY A 1 209 ? 8.039 -9.258 -8.094 1 97.94 209 GLY A C 1
ATOM 1659 O O . GLY A 1 209 ? 9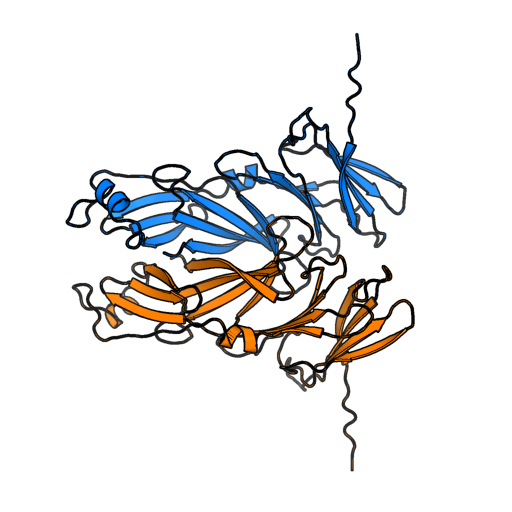.133 -8.703 -8.234 1 97.94 209 GLY A O 1
ATOM 1660 N N . TYR A 1 210 ? 7.305 -9.125 -7.008 1 98.69 210 TYR A N 1
ATOM 1661 C CA . TYR A 1 210 ? 7.781 -8.422 -5.82 1 98.69 210 TYR A CA 1
ATOM 1662 C C . TYR A 1 210 ? 7.52 -9.234 -4.562 1 98.69 210 TYR A C 1
ATOM 1664 O O . TYR A 1 210 ? 6.48 -9.891 -4.445 1 98.69 210 TYR A O 1
ATOM 1672 N N . VAL A 1 211 ? 8.469 -9.195 -3.691 1 98.88 211 VAL A N 1
ATOM 1673 C CA . VAL A 1 211 ? 8.117 -9.516 -2.312 1 98.88 211 VAL A CA 1
ATOM 1674 C C . VAL A 1 211 ? 7.492 -8.297 -1.643 1 98.88 211 VAL A C 1
ATOM 1676 O O . VAL A 1 211 ? 8.047 -7.195 -1.702 1 98.88 211 VAL A O 1
ATOM 1679 N N . LEU A 1 212 ? 6.359 -8.492 -1.083 1 98.88 212 LEU A N 1
ATOM 1680 C CA . LEU A 1 212 ? 5.672 -7.457 -0.318 1 98.88 212 LEU A CA 1
ATOM 1681 C C . LEU A 1 212 ? 5.688 -7.781 1.172 1 98.88 212 LEU A C 1
ATOM 1683 O O . LEU A 1 212 ? 5.043 -8.734 1.611 1 98.88 212 LEU A O 1
ATOM 1687 N N . ASN A 1 213 ? 6.445 -7.02 1.944 1 98.88 213 ASN A N 1
ATOM 1688 C CA . ASN A 1 213 ? 6.402 -7.121 3.398 1 98.88 213 ASN A CA 1
ATOM 1689 C C . ASN A 1 213 ? 5.621 -5.965 4.02 1 98.88 213 ASN A C 1
ATOM 1691 O O . ASN A 1 213 ? 5.84 -4.805 3.666 1 98.88 213 ASN A O 1
ATOM 1695 N N . THR A 1 214 ? 4.691 -6.215 4.828 1 98.88 214 THR A N 1
ATOM 1696 C CA . THR A 1 214 ? 4.059 -5.227 5.691 1 98.88 214 THR A CA 1
ATOM 1697 C C . THR A 1 214 ? 4.656 -5.273 7.094 1 98.88 214 THR A C 1
ATOM 1699 O O . THR A 1 214 ? 4.609 -6.309 7.758 1 98.88 214 THR A O 1
ATOM 1702 N N . LEU A 1 215 ? 5.207 -4.16 7.504 1 98.88 215 LEU A N 1
ATOM 1703 C CA . LEU A 1 215 ? 5.844 -4.066 8.812 1 98.88 215 LEU A CA 1
ATOM 1704 C C . LEU A 1 215 ? 5.012 -3.209 9.758 1 98.88 215 LEU A C 1
ATOM 1706 O O . LEU A 1 215 ? 4.5 -2.158 9.367 1 98.88 215 LEU A O 1
ATOM 1710 N N . LYS A 1 216 ? 4.879 -3.654 10.938 1 98.56 216 LYS A N 1
ATOM 1711 C CA . LYS A 1 216 ? 4.156 -2.928 11.977 1 98.56 216 LYS A CA 1
ATOM 1712 C C . LYS A 1 216 ? 5.047 -2.672 13.195 1 98.56 216 LYS A C 1
ATOM 1714 O O . LYS A 1 216 ? 5.848 -3.527 13.57 1 98.56 216 LYS A O 1
ATOM 1719 N N . TRP A 1 217 ? 4.949 -1.444 13.742 1 98.56 217 TRP A N 1
ATOM 1720 C CA . TRP A 1 217 ? 5.723 -1.065 14.922 1 98.56 217 TRP A CA 1
ATOM 1721 C C . TRP A 1 217 ? 5.086 -1.609 16.188 1 98.56 217 TRP A C 1
ATOM 1723 O O . TRP A 1 217 ? 3.898 -1.383 16.453 1 98.56 217 TRP A O 1
ATOM 1733 N N . ARG A 1 218 ? 5.859 -2.4 16.859 1 96.31 218 ARG A N 1
ATOM 1734 C CA . ARG A 1 218 ? 5.453 -2.951 18.141 1 96.31 218 ARG A CA 1
ATOM 1735 C C . ARG A 1 218 ? 6.66 -3.178 19.047 1 96.31 218 ARG A C 1
ATOM 1737 O O . ARG A 1 218 ? 7.695 -3.668 18.609 1 96.31 218 ARG A O 1
ATOM 1744 N N . ASN A 1 219 ? 6.555 -2.801 20.312 1 95.62 219 ASN A N 1
ATOM 1745 C CA . ASN A 1 219 ? 7.617 -3.008 21.297 1 95.62 219 ASN A CA 1
ATOM 1746 C C . ASN A 1 219 ? 8.938 -2.416 20.828 1 95.62 219 ASN A C 1
ATOM 1748 O O . ASN A 1 219 ? 9.969 -3.09 20.844 1 95.62 219 ASN A O 1
ATOM 1752 N N . GLN A 1 220 ? 8.844 -1.355 20.281 1 95.62 220 GLN A N 1
ATOM 1753 C CA . GLN A 1 220 ? 9.992 -0.53 19.922 1 95.62 220 GLN A CA 1
ATOM 1754 C C . GLN A 1 220 ? 10.766 -1.143 18.75 1 95.62 220 GLN A C 1
ATOM 1756 O O . GLN A 1 220 ? 11.969 -0.914 18.625 1 95.62 220 GLN A O 1
ATOM 1761 N N . THR A 1 221 ? 10.109 -1.916 18 1 97.12 221 THR A N 1
ATOM 1762 C CA . THR A 1 221 ? 10.719 -2.479 16.797 1 97.12 221 THR A CA 1
ATOM 1763 C C . THR A 1 221 ? 9.656 -2.766 15.742 1 97.12 221 THR A C 1
ATOM 1765 O O . THR A 1 221 ? 8.461 -2.717 16.031 1 97.12 221 THR A O 1
ATOM 1768 N N . PHE A 1 222 ? 10.141 -2.938 14.57 1 98.12 222 PHE A N 1
ATOM 1769 C CA . PHE A 1 222 ? 9.242 -3.363 13.5 1 98.12 222 PHE A CA 1
ATOM 1770 C C . PHE A 1 222 ? 9.156 -4.883 13.445 1 98.12 222 PHE A C 1
ATOM 1772 O O . PHE A 1 222 ? 10.18 -5.57 13.523 1 98.12 222 PHE A O 1
ATOM 1779 N N . PHE A 1 223 ? 8.023 -5.391 13.32 1 97.19 223 PHE A N 1
ATOM 1780 C CA . PHE A 1 223 ? 7.875 -6.816 13.062 1 97.19 223 PHE A CA 1
ATOM 1781 C C . PHE A 1 223 ? 7.145 -7.055 11.742 1 97.19 223 PHE A C 1
ATOM 1783 O O . PHE A 1 223 ? 6.418 -6.18 11.266 1 97.19 223 PHE A O 1
ATOM 1790 N N . LEU A 1 224 ? 7.309 -8.18 11.195 1 98.19 224 LEU A N 1
ATOM 1791 C CA . LEU A 1 224 ? 6.656 -8.578 9.953 1 98.19 224 LEU A CA 1
ATOM 1792 C C . LEU A 1 224 ? 5.211 -8.992 10.203 1 98.19 224 LEU A C 1
ATOM 1794 O O . LEU A 1 224 ? 4.953 -10.055 10.758 1 98.19 224 LEU A O 1
ATOM 1798 N N . GLN A 1 225 ? 4.293 -8.172 9.812 1 97.94 225 GLN A N 1
ATOM 1799 C CA . GLN A 1 225 ? 2.877 -8.461 10 1 97.94 225 GLN A CA 1
ATOM 1800 C C . GLN A 1 225 ? 2.363 -9.414 8.922 1 97.94 225 GLN A C 1
ATOM 1802 O O . GLN A 1 225 ? 1.536 -10.289 9.203 1 97.94 225 GLN A O 1
ATOM 1807 N N . ASP A 1 226 ? 2.744 -9.18 7.73 1 97.56 226 ASP A N 1
ATOM 1808 C CA . ASP A 1 226 ? 2.324 -9.977 6.586 1 97.56 226 ASP A CA 1
ATOM 1809 C C . ASP A 1 226 ? 3.389 -9.977 5.492 1 97.56 226 ASP A C 1
ATOM 1811 O O . ASP A 1 226 ? 4.18 -9.031 5.391 1 97.56 226 ASP A O 1
ATOM 1815 N N . GLN A 1 227 ? 3.428 -11.086 4.762 1 98.62 227 GLN A N 1
ATOM 1816 C CA . GLN A 1 227 ? 4.273 -11.188 3.578 1 98.62 227 GLN A CA 1
ATOM 1817 C C . GLN A 1 227 ? 3.529 -11.844 2.42 1 98.62 227 GLN A C 1
ATOM 1819 O O . GLN A 1 227 ? 2.818 -12.828 2.615 1 98.62 227 GLN A O 1
ATOM 1824 N N . GLN A 1 228 ? 3.619 -11.258 1.277 1 98.62 228 GLN A N 1
ATOM 1825 C CA . GLN A 1 228 ? 3.09 -11.828 0.041 1 98.62 228 GLN A CA 1
ATOM 1826 C C . GLN A 1 228 ? 4.098 -11.695 -1.099 1 98.62 228 GLN A C 1
ATOM 1828 O O . GLN A 1 228 ? 5.09 -10.977 -0.978 1 98.62 228 GLN A O 1
ATOM 1833 N N . VAL A 1 229 ? 3.875 -12.445 -2.09 1 98.88 229 VAL A N 1
ATOM 1834 C CA . VAL A 1 229 ? 4.578 -12.258 -3.355 1 98.88 229 VAL A CA 1
ATOM 1835 C C . VAL A 1 229 ? 3.592 -11.797 -4.43 1 98.88 229 VAL A C 1
ATOM 1837 O O . VAL A 1 229 ? 2.592 -12.477 -4.691 1 98.88 229 VAL A O 1
ATOM 1840 N N . ALA A 1 230 ? 3.828 -10.656 -4.945 1 98.88 230 ALA A N 1
ATOM 1841 C CA . ALA A 1 230 ? 3.014 -10.125 -6.039 1 98.88 230 ALA A CA 1
ATOM 1842 C C . ALA A 1 230 ? 3.566 -10.555 -7.395 1 98.88 230 ALA A C 1
ATOM 1844 O O . ALA A 1 230 ? 4.73 -10.289 -7.711 1 98.88 230 ALA A O 1
ATOM 1845 N N . ILE A 1 231 ? 2.734 -11.172 -8.172 1 98.75 231 ILE A N 1
ATOM 1846 C CA . ILE A 1 231 ? 3.193 -11.672 -9.461 1 98.75 231 ILE A CA 1
ATOM 1847 C C . ILE A 1 231 ? 2.605 -10.812 -10.586 1 98.75 231 ILE A C 1
ATOM 1849 O O . ILE A 1 231 ? 1.604 -10.125 -10.391 1 98.75 231 ILE A O 1
ATOM 1853 N N . PHE A 1 232 ? 3.225 -10.906 -11.695 1 97.25 232 PHE A N 1
ATOM 1854 C CA . PHE A 1 232 ? 2.82 -10.133 -12.867 1 97.25 232 PHE A CA 1
ATOM 1855 C C . PHE A 1 232 ? 1.907 -10.953 -13.766 1 97.25 232 PHE A C 1
ATOM 1857 O O . PHE A 1 232 ? 1.99 -12.18 -13.797 1 97.25 232 PHE A O 1
ATOM 1864 N N . GLY A 1 233 ? 1.052 -10.203 -14.445 1 94.56 233 GLY A N 1
ATOM 1865 C CA . GLY A 1 233 ? 0.212 -10.828 -15.453 1 94.56 233 GLY A CA 1
ATOM 1866 C C . GLY A 1 233 ? 0.792 -10.75 -16.859 1 94.56 233 GLY A C 1
ATOM 1867 O O . GLY A 1 233 ? 1.777 -10.047 -17.078 1 94.56 233 GLY A O 1
ATOM 1868 N N . SER A 1 234 ? 0.209 -11.516 -17.703 1 93.06 234 SER A N 1
ATOM 1869 C CA . SER A 1 234 ? 0.605 -11.5 -19.109 1 93.06 234 SER A CA 1
ATOM 1870 C C . SER A 1 234 ? -0.58 -11.172 -20.016 1 93.06 234 SER A C 1
ATOM 1872 O O . SER A 1 234 ? -1.732 -11.398 -19.641 1 93.06 234 SER A O 1
ATOM 1874 N N . MET B 1 1 ? -46.969 9.383 19.203 1 27.73 1 MET B N 1
ATOM 1875 C CA . MET B 1 1 ? -46.062 9.242 18.094 1 27.73 1 MET B CA 1
ATOM 1876 C C . MET B 1 1 ? -44.625 9.578 18.531 1 27.73 1 MET B C 1
ATOM 1878 O O . MET B 1 1 ? -44.312 10.742 18.781 1 27.73 1 MET B O 1
ATOM 1882 N N . HIS B 1 2 ? -43.906 8.844 19.359 1 34.16 2 HIS B N 1
ATOM 1883 C CA . HIS B 1 2 ? -42.531 9.023 19.875 1 34.16 2 HIS B CA 1
ATOM 1884 C C . HIS B 1 2 ? -41.531 9.188 18.734 1 34.16 2 HIS B C 1
ATOM 1886 O O . HIS B 1 2 ? -41.406 8.305 17.875 1 34.16 2 HIS B O 1
ATOM 1892 N N . TYR B 1 3 ? -41.406 10.352 18.156 1 36.66 3 TYR B N 1
ATOM 1893 C CA . TYR B 1 3 ? -40.312 10.672 17.234 1 36.66 3 TYR B CA 1
ATOM 1894 C C . TYR B 1 3 ? -38.969 10.211 17.797 1 36.66 3 TYR B C 1
ATOM 1896 O O . TYR B 1 3 ? -38.594 10.602 18.906 1 36.66 3 TYR B O 1
ATOM 1904 N N . PHE B 1 4 ? -38.656 8.977 17.672 1 42.62 4 PHE B N 1
ATOM 1905 C CA . PHE B 1 4 ? -37.281 8.523 17.984 1 42.62 4 PHE B CA 1
ATOM 1906 C C . PHE B 1 4 ? -36.25 9.492 17.438 1 42.62 4 PHE B C 1
ATOM 1908 O O . PHE B 1 4 ? -36.156 9.688 16.219 1 42.62 4 PHE B O 1
ATOM 1915 N N . ARG B 1 5 ? -36.094 10.523 18.125 1 50.31 5 ARG B N 1
ATOM 1916 C CA . ARG B 1 5 ? -35 11.445 17.797 1 50.31 5 ARG B CA 1
ATOM 1917 C C . ARG B 1 5 ? -33.719 10.695 17.484 1 50.31 5 ARG B C 1
ATOM 1919 O O . ARG B 1 5 ? -33.25 9.898 18.281 1 50.31 5 ARG B O 1
ATOM 1926 N N . GLN B 1 6 ? -33.5 10.328 16.188 1 63.34 6 GLN B N 1
ATOM 1927 C CA . GLN B 1 6 ? -32.219 9.75 15.727 1 63.34 6 GLN B CA 1
ATOM 1928 C C . GLN B 1 6 ? -31.031 10.383 16.438 1 63.34 6 GLN B C 1
ATOM 1930 O O . GLN B 1 6 ? -30.875 11.609 16.391 1 63.34 6 GLN B O 1
ATOM 1935 N N . GLN B 1 7 ? -30.609 9.742 17.562 1 81.94 7 GLN B N 1
ATOM 1936 C CA . GLN B 1 7 ? -29.453 10.25 18.297 1 81.94 7 GLN B CA 1
ATOM 1937 C C . GLN B 1 7 ? -28.156 10.016 17.516 1 81.94 7 GLN B C 1
ATOM 1939 O O . GLN B 1 7 ? -27.562 8.93 17.594 1 81.94 7 GLN B O 1
ATOM 1944 N N . LEU B 1 8 ? -27.891 10.859 16.516 1 88.69 8 LEU B N 1
ATOM 1945 C CA . LEU B 1 8 ? -26.625 10.789 15.773 1 88.69 8 LEU B CA 1
ATOM 1946 C C . LEU B 1 8 ? -25.469 11.297 16.625 1 88.69 8 LEU B C 1
ATOM 1948 O O . LEU B 1 8 ? -25.609 12.273 17.375 1 88.69 8 LEU B O 1
ATOM 1952 N N . SER B 1 9 ? -24.453 10.461 16.672 1 94.44 9 SER B N 1
ATOM 1953 C CA . SER B 1 9 ? -23.234 10.852 17.359 1 94.44 9 SER B CA 1
ATOM 1954 C C . SER B 1 9 ? -22.031 10.773 16.422 1 94.44 9 SER B C 1
ATOM 1956 O O . SER B 1 9 ? -22.062 10.055 15.422 1 94.44 9 SER B O 1
ATOM 1958 N N . THR B 1 10 ? -21.078 11.594 16.688 1 96.75 10 THR B N 1
ATOM 1959 C CA . THR B 1 10 ? -19.844 11.547 15.906 1 96.75 10 THR B CA 1
ATOM 1960 C C . THR B 1 10 ? -19.125 10.219 16.109 1 96.75 10 THR B C 1
ATOM 1962 O O . THR B 1 10 ? -18.891 9.805 17.25 1 96.75 10 THR B O 1
ATOM 1965 N N . VAL B 1 11 ? -18.844 9.562 15 1 96.88 11 VAL B N 1
ATOM 1966 C CA . VAL B 1 11 ? -18.188 8.258 15.117 1 96.88 11 VAL B CA 1
ATOM 1967 C C . VAL B 1 11 ? -16.781 8.328 14.562 1 96.88 11 VAL B C 1
ATOM 1969 O O . VAL B 1 11 ? -15.953 7.441 14.82 1 96.88 11 VAL B O 1
ATOM 1972 N N . ALA B 1 12 ? -16.406 9.32 13.805 1 97.69 12 ALA B N 1
ATOM 1973 C CA . ALA B 1 12 ? -15.055 9.633 13.328 1 97.69 12 ALA B CA 1
ATOM 1974 C C . ALA B 1 12 ? -14.906 11.133 13.055 1 97.69 12 ALA B C 1
ATOM 1976 O O . ALA B 1 12 ? -15.883 11.805 12.711 1 97.69 12 ALA B O 1
ATOM 1977 N N . PHE B 1 13 ? -13.719 11.625 13.273 1 97.81 13 PHE B N 1
ATOM 1978 C CA . PHE B 1 13 ? -13.469 13.055 13.125 1 97.81 13 PHE B CA 1
ATOM 1979 C C . PHE B 1 13 ? -12.039 13.312 12.68 1 97.81 13 PHE B C 1
ATOM 1981 O O . PHE B 1 13 ? -11.109 12.625 13.117 1 97.81 13 PHE B O 1
ATOM 1988 N N . THR B 1 14 ? -11.867 14.234 11.797 1 97.5 14 THR B N 1
ATOM 1989 C CA . THR B 1 14 ? -10.539 14.719 11.422 1 97.5 14 THR B CA 1
ATOM 1990 C C . THR B 1 14 ? -10.617 16.141 10.891 1 97.5 14 THR B C 1
ATOM 1992 O O . THR B 1 14 ? -11.695 16.734 10.82 1 97.5 14 THR B O 1
ATOM 1995 N N . THR B 1 15 ? -9.547 16.797 10.656 1 97.38 15 THR B N 1
ATOM 1996 C CA . THR B 1 15 ? -9.469 18.141 10.094 1 97.38 15 THR B CA 1
ATOM 1997 C C . THR B 1 15 ? -8.555 18.156 8.867 1 97.38 15 THR B C 1
ATOM 1999 O O . THR B 1 15 ? -7.727 17.266 8.688 1 97.38 15 THR B O 1
ATOM 2002 N N . GLY B 1 16 ? -8.742 19.031 8.016 1 97.56 16 GLY B N 1
ATOM 2003 C CA . GLY B 1 16 ? -7.934 19.281 6.828 1 97.56 16 GLY B CA 1
ATOM 2004 C C . GLY B 1 16 ? -8.57 20.266 5.859 1 97.56 16 GLY B C 1
ATOM 2005 O O . GLY B 1 16 ? -9.773 20.516 5.934 1 97.56 16 GLY B O 1
ATOM 2006 N N . ASP B 1 17 ? -7.789 20.938 5.09 1 98.44 17 ASP B N 1
ATOM 2007 C CA . ASP B 1 17 ? -8.352 21.812 4.07 1 98.44 17 ASP B CA 1
ATOM 2008 C C . ASP B 1 17 ? -8.945 21 2.916 1 98.44 17 ASP B C 1
ATOM 2010 O O . ASP B 1 17 ? -8.219 20.578 2.012 1 98.44 17 ASP B O 1
ATOM 2014 N N . VAL B 1 18 ? -10.242 20.828 2.939 1 98.88 18 VAL B N 1
ATOM 2015 C CA . VAL B 1 18 ? -10.898 20.031 1.91 1 98.88 18 VAL B CA 1
ATOM 2016 C C . VAL B 1 18 ? -11.695 20.938 0.976 1 98.88 18 VAL B C 1
ATOM 2018 O O . VAL B 1 18 ? -12.234 20.484 -0.033 1 98.88 18 VAL B O 1
ATOM 2021 N N . THR B 1 19 ? -11.711 22.25 1.284 1 98.81 19 THR B N 1
ATOM 2022 C CA . THR B 1 19 ? -12.477 23.172 0.454 1 98.81 19 THR B CA 1
ATOM 2023 C C . THR B 1 19 ? -11.555 23.922 -0.508 1 98.81 19 THR B C 1
ATOM 2025 O O . THR B 1 19 ? -12.023 24.531 -1.473 1 98.81 19 THR B O 1
ATOM 2028 N N . GLY B 1 20 ? -10.266 23.969 -0.23 1 98.62 20 GLY B N 1
ATOM 2029 C CA . GLY B 1 20 ? -9.297 24.547 -1.153 1 98.62 20 GLY B CA 1
ATOM 2030 C C . GLY B 1 20 ? -8.922 25.969 -0.812 1 98.62 20 GLY B C 1
ATOM 2031 O O . GLY B 1 20 ? -8.219 26.641 -1.581 1 98.62 20 GLY B O 1
ATOM 2032 N N . ASP B 1 21 ? -9.297 26.516 0.395 1 98.38 21 ASP B N 1
ATOM 2033 C CA . ASP B 1 21 ? -9.023 27.906 0.703 1 98.38 21 ASP B CA 1
ATOM 2034 C C . ASP B 1 21 ? -7.859 28.047 1.681 1 98.38 21 ASP B C 1
ATOM 2036 O O . ASP B 1 21 ? -7.645 29.109 2.262 1 98.38 21 ASP B O 1
ATOM 2040 N N . LYS B 1 22 ? -7.164 26.938 1.987 1 96.56 22 LYS B N 1
ATOM 2041 C CA . LYS B 1 22 ? -5.961 26.859 2.812 1 96.56 22 LYS B CA 1
ATOM 2042 C C . LYS B 1 22 ? -6.297 27.031 4.293 1 96.56 22 LYS B C 1
ATOM 2044 O O . LYS B 1 22 ? -5.402 27.219 5.117 1 96.56 22 LYS B O 1
ATOM 2049 N N . VAL B 1 23 ? -7.574 27.047 4.625 1 97.69 23 VAL B N 1
ATOM 2050 C CA . VAL B 1 23 ? -8.023 27.016 6.012 1 97.69 23 VAL B CA 1
ATOM 2051 C C . VAL B 1 23 ? -8.516 25.609 6.363 1 97.69 23 VAL B C 1
ATOM 2053 O O . VAL B 1 23 ? -9.328 25.031 5.633 1 97.69 23 VAL B O 1
ATOM 2056 N N . PRO B 1 24 ? -8 25.062 7.43 1 97.44 24 PRO B N 1
ATOM 2057 C CA . PRO B 1 24 ? -8.461 23.719 7.785 1 97.44 24 PRO B CA 1
ATOM 2058 C C . PRO B 1 24 ? -9.969 23.656 8.016 1 97.44 24 PRO B C 1
ATOM 2060 O O . PRO B 1 24 ? -10.547 24.562 8.625 1 97.44 24 PRO B O 1
ATOM 2063 N N . ASP B 1 25 ? -10.562 22.656 7.48 1 98.75 25 ASP B N 1
ATOM 2064 C CA . ASP B 1 25 ? -11.977 22.344 7.652 1 98.75 25 ASP B CA 1
ATOM 2065 C C . ASP B 1 25 ? -12.164 21.188 8.648 1 98.75 25 ASP B C 1
ATOM 2067 O O . ASP B 1 25 ? -11.203 20.516 9.008 1 98.75 25 ASP B O 1
ATOM 2071 N N . TYR B 1 26 ? -13.398 21.062 9.141 1 98.69 26 TYR B N 1
ATOM 2072 C CA . TYR B 1 26 ? -13.742 20 10.086 1 98.69 26 TYR B CA 1
ATOM 2073 C C . TYR B 1 26 ? -14.57 18.922 9.406 1 98.69 26 TYR B C 1
ATOM 2075 O O . TYR B 1 26 ? -15.633 19.203 8.852 1 98.69 26 TYR B O 1
ATOM 2083 N N . ILE B 1 27 ? -14.055 17.688 9.383 1 98.81 27 ILE B N 1
ATOM 2084 C CA . ILE B 1 27 ? -14.695 16.547 8.734 1 98.81 27 ILE B CA 1
ATOM 2085 C C . ILE B 1 27 ? -15.164 15.539 9.789 1 98.81 27 ILE B C 1
ATOM 2087 O O . ILE B 1 27 ? -14.367 15.086 10.609 1 98.81 27 ILE B O 1
ATOM 2091 N N . SER B 1 28 ? -16.422 15.219 9.742 1 98.56 28 SER B N 1
ATOM 2092 C CA . SER B 1 28 ? -16.969 14.273 10.719 1 98.56 28 SER B CA 1
ATOM 2093 C C . SER B 1 28 ? -17.891 13.258 10.055 1 98.56 28 SER B C 1
ATOM 2095 O O . SER B 1 28 ? -18.594 13.586 9.109 1 98.56 28 SER B O 1
ATOM 2097 N N . LEU B 1 29 ? -17.781 12.047 10.531 1 98.31 29 LEU B N 1
ATOM 2098 C CA . LEU B 1 29 ? -18.797 11.031 10.281 1 98.31 29 LEU B CA 1
ATOM 2099 C C . LEU B 1 29 ? -19.719 10.891 11.477 1 98.31 29 LEU B C 1
ATOM 2101 O O . LEU B 1 29 ? -19.266 10.758 12.617 1 98.31 29 LEU B O 1
ATOM 2105 N N . VAL B 1 30 ? -21 11.016 11.203 1 97.81 30 VAL B N 1
ATOM 2106 C CA . VAL B 1 30 ? -21.984 10.828 12.258 1 97.81 30 VAL B CA 1
ATOM 2107 C C . VAL B 1 30 ? -22.859 9.617 11.938 1 97.81 30 VAL B C 1
ATOM 2109 O O . VAL B 1 30 ? -23 9.242 10.773 1 97.81 30 VAL B O 1
ATOM 2112 N N . GLY B 1 31 ? -23.25 8.945 12.93 1 97.06 31 GLY B N 1
ATOM 2113 C CA . GLY B 1 31 ? -24.125 7.793 12.766 1 97.06 31 GLY B CA 1
ATOM 2114 C C . GLY B 1 31 ? -24.828 7.391 14.055 1 97.06 31 GLY B C 1
ATOM 2115 O O . GLY B 1 31 ? -24.625 8.016 15.094 1 97.06 31 GLY B O 1
ATOM 2116 N N . GLU B 1 32 ? -25.734 6.496 13.883 1 96 32 GLU B N 1
ATOM 2117 C CA . GLU B 1 32 ? -26.484 5.941 15.008 1 96 32 GLU B CA 1
ATOM 2118 C C . GLU B 1 32 ? -25.891 4.602 15.445 1 96 32 GLU B C 1
ATOM 2120 O O . GLU B 1 32 ? -25.859 3.646 14.664 1 96 32 GLU B O 1
ATOM 2125 N N . ARG B 1 33 ? -25.438 4.539 16.703 1 92.44 33 ARG B N 1
ATOM 2126 C CA . ARG B 1 33 ? -24.938 3.277 17.234 1 92.44 33 ARG B CA 1
ATOM 2127 C C . ARG B 1 33 ? -26.094 2.328 17.578 1 92.44 33 ARG B C 1
ATOM 2129 O O . ARG B 1 33 ? -27.125 2.758 18.078 1 92.44 33 ARG B O 1
ATOM 2136 N N . THR B 1 34 ? -25.859 1.16 17.312 1 88.81 34 THR B N 1
ATOM 2137 C CA . THR B 1 34 ? -26.828 0.128 17.641 1 88.81 34 THR B CA 1
ATOM 2138 C C . THR B 1 34 ? -26.594 -0.41 19.047 1 88.81 34 THR B C 1
ATOM 2140 O O . THR B 1 34 ? -25.469 -0.679 19.422 1 88.81 34 THR B O 1
ATOM 2143 N N . ALA B 1 35 ? -27.641 -0.657 19.812 1 86.06 35 ALA B N 1
ATOM 2144 C CA . ALA B 1 35 ? -27.531 -1.149 21.172 1 86.06 35 ALA B CA 1
ATOM 2145 C C . ALA B 1 35 ? -26.828 -2.506 21.219 1 86.06 35 ALA B C 1
ATOM 2147 O O . ALA B 1 35 ? -27.156 -3.4 20.438 1 86.06 35 ALA B O 1
ATOM 2148 N N . ASP B 1 36 ? -25.812 -2.643 22 1 90.25 36 ASP B N 1
ATOM 2149 C CA . ASP B 1 36 ? -25.078 -3.871 22.281 1 90.25 36 ASP B CA 1
ATOM 2150 C C . ASP B 1 36 ? -24.375 -4.398 21.047 1 90.25 36 ASP B C 1
ATOM 2152 O O . ASP B 1 36 ? -24.141 -5.605 20.922 1 90.25 36 ASP B O 1
ATOM 2156 N N . SER B 1 37 ? -24.297 -3.541 20.062 1 90.38 37 SER B N 1
ATOM 2157 C CA . SER B 1 37 ? -23.609 -3.936 18.828 1 90.38 37 SER B CA 1
ATOM 2158 C C . SER B 1 37 ? -22.688 -2.832 18.328 1 90.38 37 SER B C 1
ATOM 2160 O O . SER B 1 37 ? -23 -1.646 18.453 1 90.38 37 SER B O 1
ATOM 2162 N N . PRO B 1 38 ? -21.547 -3.223 17.812 1 93.69 38 PRO B N 1
ATOM 2163 C CA . PRO B 1 38 ? -20.672 -2.205 17.234 1 93.69 38 PRO B CA 1
ATOM 2164 C C . PRO B 1 38 ? -21.156 -1.714 15.867 1 93.69 38 PRO B C 1
ATOM 2166 O O . PRO B 1 38 ? -20.516 -0.873 15.242 1 93.69 38 PRO B O 1
ATOM 2169 N N . PHE B 1 39 ? -22.234 -2.246 15.438 1 95.81 39 PHE B N 1
ATOM 2170 C CA . PHE B 1 39 ? -22.844 -1.875 14.164 1 95.81 39 PHE B CA 1
ATOM 2171 C C . PHE B 1 39 ? -23.375 -0.45 14.219 1 95.81 39 PHE B C 1
ATOM 2173 O O . PHE B 1 39 ? -24.031 -0.064 15.18 1 95.81 39 PHE B O 1
ATOM 2180 N N . ILE B 1 40 ? -23.016 0.404 13.195 1 96.75 40 ILE B N 1
ATOM 2181 C CA . ILE B 1 40 ? -23.438 1.8 13.109 1 96.75 40 ILE B CA 1
ATOM 2182 C C . ILE B 1 40 ? -24.328 1.999 11.883 1 96.75 40 ILE B C 1
ATOM 2184 O O . ILE B 1 40 ? -24.031 1.472 10.805 1 96.75 40 ILE B O 1
ATOM 2188 N N . GLN B 1 41 ? -25.406 2.748 12.047 1 96.44 41 GLN B N 1
ATOM 2189 C CA . GLN B 1 41 ? -26.359 2.975 10.969 1 96.44 41 GLN B CA 1
ATOM 2190 C C . GLN B 1 41 ? -26.562 4.465 10.711 1 96.44 41 GLN B C 1
ATOM 2192 O O . GLN B 1 41 ? -26.109 5.301 11.5 1 96.44 41 GLN B O 1
ATOM 2197 N N . HIS B 1 42 ? -27.141 4.754 9.555 1 96.5 42 HIS B N 1
ATOM 2198 C CA . HIS B 1 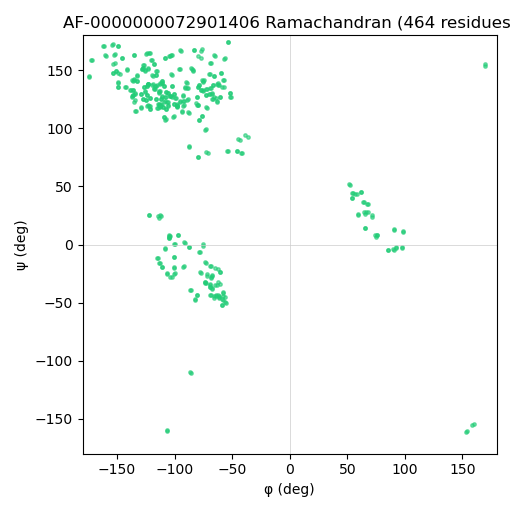42 ? -27.484 6.113 9.164 1 96.5 42 HIS B CA 1
ATOM 2199 C C . HIS B 1 42 ? -26.25 7.016 9.156 1 96.5 42 HIS B C 1
ATOM 2201 O O . HIS B 1 42 ? -26.281 8.117 9.711 1 96.5 42 HIS B O 1
ATOM 2207 N N . LEU B 1 43 ? -25.203 6.469 8.625 1 97.75 43 LEU B N 1
ATOM 2208 C CA . LEU B 1 43 ? -23.953 7.223 8.562 1 97.75 43 LEU B CA 1
ATOM 2209 C C . LEU B 1 43 ? -24.062 8.383 7.582 1 97.75 43 LEU B C 1
ATOM 2211 O O . LEU B 1 43 ? -24.641 8.234 6.5 1 97.75 43 LEU B O 1
ATOM 2215 N N . ARG B 1 44 ? -23.609 9.523 7.977 1 98.12 44 ARG B N 1
ATOM 2216 C CA . ARG B 1 44 ? -23.516 10.727 7.152 1 98.12 44 ARG B CA 1
ATOM 2217 C C . ARG B 1 44 ? -22.156 11.383 7.285 1 98.12 44 ARG B C 1
ATOM 2219 O O . ARG B 1 44 ? -21.531 11.344 8.352 1 98.12 44 ARG B O 1
ATOM 2226 N N . LEU B 1 45 ? -21.734 11.93 6.184 1 98.75 45 LEU B N 1
ATOM 2227 C CA . LEU B 1 45 ? -20.516 12.734 6.176 1 98.75 45 LEU B CA 1
ATOM 2228 C C . LEU B 1 45 ? -20.844 14.219 6.328 1 98.75 45 LEU B C 1
ATOM 2230 O O . LEU B 1 45 ? -21.672 14.75 5.594 1 98.75 45 LEU B O 1
ATOM 2234 N N . LEU B 1 46 ? -20.281 14.852 7.32 1 98.69 46 LEU B N 1
ATOM 2235 C CA . LEU B 1 46 ? -20.438 16.281 7.539 1 98.69 46 LEU B CA 1
ATOM 2236 C C . LEU B 1 46 ? -19.109 17.016 7.336 1 98.69 46 LEU B C 1
ATOM 2238 O O . LEU B 1 46 ? -18.078 16.578 7.852 1 98.69 46 LEU B O 1
ATOM 2242 N N . VAL B 1 47 ? -19.156 18.109 6.555 1 98.81 47 VAL B N 1
ATOM 2243 C CA . VAL B 1 47 ? -18 19 6.418 1 98.81 47 VAL B CA 1
ATOM 2244 C C . VAL B 1 47 ? -18.391 20.406 6.848 1 98.81 47 VAL B C 1
ATOM 2246 O O . VAL B 1 47 ? -19.344 21 6.324 1 98.81 47 VAL B O 1
ATOM 2249 N N . LYS B 1 48 ? -17.75 20.859 7.879 1 98.75 48 LYS B N 1
ATOM 2250 C CA . LYS B 1 48 ? -17.875 22.25 8.305 1 98.75 48 LYS B CA 1
ATOM 2251 C C . LYS B 1 48 ? -16.719 23.094 7.781 1 98.75 48 LYS B C 1
ATOM 2253 O O . LYS B 1 48 ? -15.555 22.844 8.117 1 98.75 48 LYS B O 1
ATOM 2258 N N . ASP B 1 49 ? -17.047 24.094 6.977 1 98.75 49 ASP B N 1
ATOM 2259 C CA . ASP B 1 49 ? -16.047 25.016 6.445 1 98.75 49 ASP B CA 1
ATOM 2260 C C . ASP B 1 49 ? -15.383 25.797 7.57 1 98.75 49 ASP B C 1
ATOM 2262 O O . ASP B 1 49 ? -16.062 26.469 8.352 1 98.75 49 ASP B O 1
ATOM 2266 N N . GLY B 1 50 ? -14.125 25.719 7.641 1 98.44 50 GLY B N 1
ATOM 2267 C CA . GLY B 1 50 ? -13.406 26.359 8.734 1 98.44 50 GLY B CA 1
ATOM 2268 C C . GLY B 1 50 ? -13.453 27.875 8.672 1 98.44 50 GLY B C 1
ATOM 2269 O O . GLY B 1 50 ? -13.297 28.547 9.695 1 98.44 50 GLY B O 1
ATOM 2270 N N . ARG B 1 51 ? -13.562 28.406 7.473 1 97.94 51 ARG B N 1
ATOM 2271 C CA . ARG B 1 51 ? -13.578 29.859 7.297 1 97.94 51 ARG B CA 1
ATOM 2272 C C . ARG B 1 51 ? -14.977 30.422 7.547 1 97.94 51 ARG B C 1
ATOM 2274 O O . ARG B 1 51 ? -15.141 31.375 8.305 1 97.94 51 ARG B O 1
ATOM 2281 N N . THR B 1 52 ? -16.031 29.875 7.027 1 98.12 52 THR B N 1
ATOM 2282 C CA . THR B 1 52 ? -17.375 30.453 7.023 1 98.12 52 THR B CA 1
ATOM 2283 C C . THR B 1 52 ? -18.234 29.828 8.109 1 98.12 52 THR B C 1
ATOM 2285 O O . THR B 1 52 ? -19.25 30.406 8.516 1 98.12 52 THR B O 1
ATOM 2288 N N . GLY B 1 53 ? -17.891 28.594 8.492 1 98.19 53 GLY B N 1
ATOM 2289 C CA . GLY B 1 53 ? -18.703 27.875 9.445 1 98.19 53 GLY B CA 1
ATOM 2290 C C . GLY B 1 53 ? -19.859 27.125 8.797 1 98.19 53 GLY B C 1
ATOM 2291 O O . GLY B 1 53 ? -20.578 26.375 9.469 1 98.19 53 GLY B O 1
ATOM 2292 N N . LYS B 1 54 ? -20.031 27.297 7.512 1 98.44 54 LYS B N 1
ATOM 2293 C CA . LYS B 1 54 ? -21.094 26.594 6.793 1 98.44 54 LYS B CA 1
ATOM 2294 C C . LYS B 1 54 ? -20.891 25.094 6.844 1 98.44 54 LYS B C 1
ATOM 2296 O O . LYS B 1 54 ? -19.766 24.609 6.711 1 98.44 54 LYS B O 1
ATOM 2301 N N . VAL B 1 55 ? -21.969 24.375 7.039 1 98.31 55 VAL B N 1
ATOM 2302 C CA . VAL B 1 55 ? -21.922 22.922 7.133 1 98.31 55 VAL B CA 1
ATOM 2303 C C . VAL B 1 55 ? -22.656 22.297 5.949 1 98.31 55 VAL B C 1
ATOM 2305 O O . VAL B 1 55 ? -23.781 22.719 5.625 1 98.31 55 VAL B O 1
ATOM 2308 N N . VAL B 1 56 ? -22.047 21.359 5.27 1 98.44 56 VAL B N 1
ATOM 2309 C CA . VAL B 1 56 ? -22.656 20.547 4.215 1 98.44 56 VAL B CA 1
ATOM 2310 C C . VAL B 1 56 ? -22.672 19.078 4.625 1 98.44 56 VAL B C 1
ATOM 2312 O O . VAL B 1 56 ? -21.688 18.562 5.141 1 98.44 56 VAL B O 1
ATOM 2315 N N . SER B 1 57 ? -23.75 18.438 4.453 1 97.56 57 SER B N 1
ATOM 2316 C CA . SER B 1 57 ? -23.953 17.031 4.781 1 97.56 57 SER B CA 1
ATOM 2317 C C . SER B 1 57 ? -24.156 16.188 3.52 1 97.56 57 SER B C 1
ATOM 2319 O O . SER B 1 57 ? -24.828 16.625 2.584 1 97.56 57 SER B O 1
ATOM 2321 N N . VAL B 1 58 ? -23.547 15.008 3.498 1 97.81 58 VAL B N 1
ATOM 2322 C CA . VAL B 1 58 ? -23.656 14.086 2.375 1 97.81 58 VAL B CA 1
ATOM 2323 C C . VAL B 1 58 ? -24.125 12.719 2.875 1 97.81 58 VAL B C 1
ATOM 2325 O O . VAL B 1 58 ? -23.594 12.211 3.869 1 97.81 58 VAL B O 1
ATOM 2328 N N . SER B 1 59 ? -25.125 12.203 2.199 1 95.31 59 SER B N 1
ATOM 2329 C CA . SER B 1 59 ? -25.5 10.82 2.438 1 95.31 59 SER B CA 1
ATOM 2330 C C . SER B 1 59 ? -24.562 9.852 1.728 1 95.31 59 SER B C 1
ATOM 2332 O O . SER B 1 59 ? -24.156 10.102 0.591 1 95.31 59 SER B O 1
ATOM 2334 N N . LEU B 1 60 ? -24.188 8.812 2.418 1 96.94 60 LEU B N 1
ATOM 2335 C CA . LEU B 1 60 ? -23.297 7.816 1.846 1 96.94 60 LEU B CA 1
ATOM 2336 C C . LEU B 1 60 ? -24.078 6.777 1.046 1 96.94 60 LEU B C 1
ATOM 2338 O O . LEU B 1 60 ? -25.234 6.496 1.349 1 96.94 60 LEU B O 1
ATOM 2342 N N . THR B 1 61 ? -23.438 6.176 0.009 1 94.06 61 THR B N 1
ATOM 2343 C CA . THR B 1 61 ? -24.047 5.113 -0.776 1 94.06 61 THR B CA 1
ATOM 2344 C C . THR B 1 61 ? -24.422 3.93 0.114 1 94.06 61 THR B C 1
ATOM 2346 O O . THR B 1 61 ? -25.547 3.424 0.045 1 94.06 61 THR B O 1
ATOM 2349 N N . GLU B 1 62 ? -23.516 3.438 0.897 1 95.94 62 GLU B N 1
ATOM 2350 C CA . GLU B 1 62 ? -23.719 2.512 2.004 1 95.94 62 GLU B CA 1
ATOM 2351 C C . GLU B 1 62 ? -23.547 3.209 3.35 1 95.94 62 GLU B C 1
ATOM 2353 O O . GLU B 1 62 ? -22.438 3.641 3.693 1 95.94 62 GLU B O 1
ATOM 2358 N N . ASP B 1 63 ? -24.641 3.252 4.117 1 97 63 ASP B N 1
ATOM 2359 C CA . ASP B 1 63 ? -24.609 4.133 5.277 1 97 63 ASP B CA 1
ATOM 2360 C C . ASP B 1 63 ? -24.672 3.332 6.578 1 97 63 ASP B C 1
ATOM 2362 O O . ASP B 1 63 ? -25.172 3.816 7.594 1 97 63 ASP B O 1
ATOM 2366 N N . ALA B 1 64 ? -24.25 2.113 6.48 1 97.12 64 ALA B N 1
ATOM 2367 C CA . ALA B 1 64 ? -24.234 1.286 7.684 1 97.12 64 ALA B CA 1
ATOM 2368 C C . ALA B 1 64 ? -23.094 0.267 7.637 1 97.12 64 ALA B C 1
ATOM 2370 O O . ALA B 1 64 ? -22.719 -0.189 6.555 1 97.12 64 ALA B O 1
ATOM 2371 N N . GLY B 1 65 ? -22.562 -0.058 8.742 1 97.62 65 GLY B N 1
ATOM 2372 C CA . GLY B 1 65 ? -21.516 -1.067 8.852 1 97.62 65 GLY B CA 1
ATOM 2373 C C . GLY B 1 65 ? -20.688 -0.935 10.117 1 97.62 65 GLY B C 1
ATOM 2374 O O . GLY B 1 65 ? -21.203 -0.552 11.164 1 97.62 65 GLY B O 1
ATOM 2375 N N . TYR B 1 66 ? -19.562 -1.417 10.008 1 97.31 66 TYR B N 1
ATOM 2376 C CA . TYR B 1 66 ? -18.688 -1.467 11.172 1 97.31 66 TYR B CA 1
ATOM 2377 C C . TYR B 1 66 ? -17.453 -0.592 10.961 1 97.31 66 TYR B C 1
ATOM 2379 O O . TYR B 1 66 ? -17.031 -0.368 9.828 1 97.31 66 TYR B O 1
ATOM 2387 N N . ALA B 1 67 ? -16.891 -0.019 12.008 1 96.94 67 ALA B N 1
ATOM 2388 C CA . ALA B 1 67 ? -15.602 0.668 12.102 1 96.94 67 ALA B CA 1
ATOM 2389 C C . ALA B 1 67 ? -15.469 1.742 11.031 1 96.94 67 ALA B C 1
ATOM 2391 O O . ALA B 1 67 ? -14.484 1.777 10.297 1 96.94 67 ALA B O 1
ATOM 2392 N N . PRO B 1 68 ? -16.469 2.6 10.945 1 97.88 68 PRO B N 1
ATOM 2393 C CA . PRO B 1 68 ? -16.312 3.686 9.977 1 97.88 68 PRO B CA 1
ATOM 2394 C C . PRO B 1 68 ? -15.062 4.531 10.234 1 97.88 68 PRO B C 1
ATOM 2396 O O . PRO B 1 68 ? -14.695 4.77 11.383 1 97.88 68 PRO B O 1
ATOM 2399 N N . SER B 1 69 ? -14.383 4.957 9.164 1 98.38 69 SER B N 1
ATOM 2400 C CA . SER B 1 69 ? -13.148 5.719 9.297 1 98.38 69 SER B CA 1
ATOM 2401 C C . SER B 1 69 ? -13.016 6.754 8.188 1 98.38 69 SER B C 1
ATOM 2403 O O . SER B 1 69 ? -13.75 6.711 7.203 1 98.38 69 SER B O 1
ATOM 2405 N N . LEU B 1 70 ? -12.125 7.758 8.469 1 98.56 70 LEU B N 1
ATOM 2406 C CA . LEU B 1 70 ? -11.875 8.867 7.547 1 98.56 70 LEU B CA 1
ATOM 2407 C C . LEU B 1 70 ? -10.398 8.945 7.188 1 98.56 70 LEU B C 1
ATOM 2409 O O . LEU B 1 70 ? -9.531 8.75 8.047 1 98.56 70 LEU B O 1
ATOM 2413 N N . PHE B 1 71 ? -10.156 9.18 5.965 1 98.62 71 PHE B N 1
ATOM 2414 C CA . PHE B 1 71 ? -8.867 9.656 5.484 1 98.62 71 PHE B CA 1
ATOM 2415 C C . PHE B 1 71 ? -9.016 10.953 4.707 1 98.62 71 PHE B C 1
ATOM 2417 O O . PHE B 1 71 ? -9.953 11.109 3.92 1 98.62 71 PHE B O 1
ATOM 2424 N N . VAL B 1 72 ? -8.125 11.875 4.973 1 98.56 72 VAL B N 1
ATOM 2425 C CA . VAL B 1 72 ? -8.094 13.141 4.246 1 98.56 72 VAL B CA 1
ATOM 2426 C C . VAL B 1 72 ? -6.719 13.336 3.607 1 98.56 72 VAL B C 1
ATOM 2428 O O . VAL B 1 72 ? -5.695 13.289 4.297 1 98.56 72 VAL B O 1
ATOM 2431 N N . GLY B 1 73 ? -6.676 13.453 2.363 1 98.31 73 GLY B N 1
ATOM 2432 C CA . GLY B 1 73 ? -5.461 13.664 1.591 1 98.31 73 GLY B CA 1
ATOM 2433 C C . GLY B 1 73 ? -5.723 13.945 0.125 1 98.31 73 GLY B C 1
ATOM 2434 O O . GLY B 1 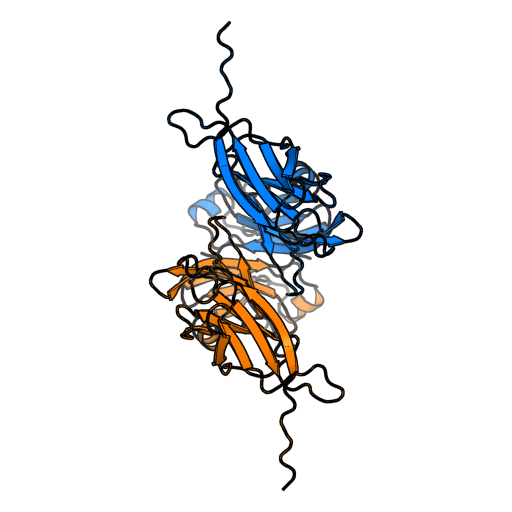73 ? -6.816 13.68 -0.378 1 98.31 73 GLY B O 1
ATOM 2435 N N . ASP B 1 74 ? -4.781 14.555 -0.553 1 98.69 74 ASP B N 1
ATOM 2436 C CA . ASP B 1 74 ? -4.945 14.938 -1.953 1 98.69 74 ASP B CA 1
ATOM 2437 C C . ASP B 1 74 ? -4.809 13.719 -2.869 1 98.69 74 ASP B C 1
ATOM 2439 O O . ASP B 1 74 ? -3.715 13.172 -3.027 1 98.69 74 ASP B O 1
ATOM 2443 N N . VAL B 1 75 ? -5.898 13.297 -3.48 1 98.88 75 VAL B N 1
ATOM 2444 C CA . VAL B 1 75 ? -5.926 12.148 -4.383 1 98.88 75 VAL B CA 1
ATOM 2445 C C . VAL B 1 75 ? -6.062 12.633 -5.828 1 98.88 75 VAL B C 1
ATOM 2447 O O . VAL B 1 75 ? -5.551 12 -6.75 1 98.88 75 VAL B O 1
ATOM 2450 N N . THR B 1 76 ? -6.621 13.836 -6.047 1 98.69 76 THR B N 1
ATOM 2451 C CA . THR B 1 76 ? -6.926 14.32 -7.387 1 98.69 76 THR B CA 1
ATOM 2452 C C . THR B 1 76 ? -5.766 15.141 -7.938 1 98.69 76 THR B C 1
ATOM 2454 O O . THR B 1 76 ? -5.711 15.414 -9.141 1 98.69 76 THR B O 1
ATOM 2457 N N . GLY B 1 77 ? -4.91 15.609 -7.078 1 98.19 77 GLY B N 1
ATOM 2458 C CA . GLY B 1 77 ? -3.734 16.344 -7.52 1 98.19 77 GLY B CA 1
ATOM 2459 C C . GLY B 1 77 ? -3.969 17.844 -7.621 1 98.19 77 GLY B C 1
ATOM 2460 O O . GLY B 1 77 ? -3.143 18.562 -8.18 1 98.19 77 GLY B O 1
ATOM 2461 N N . ASP B 1 78 ? -5.035 18.375 -7.102 1 97.81 78 ASP B N 1
ATOM 2462 C CA . ASP B 1 78 ? -5.332 19.797 -7.23 1 97.81 78 ASP B CA 1
ATOM 2463 C C . ASP B 1 78 ? -4.891 20.562 -5.988 1 97.81 78 ASP B C 1
ATOM 2465 O O . ASP B 1 78 ? -5.301 21.719 -5.781 1 97.81 78 ASP B O 1
ATOM 2469 N N . LYS B 1 79 ? -4.176 19.906 -5.07 1 96.94 79 LYS B N 1
ATOM 2470 C CA . LYS B 1 79 ? -3.584 20.469 -3.861 1 96.94 79 LYS B CA 1
ATOM 2471 C C . LYS B 1 79 ? -4.648 20.719 -2.793 1 96.94 79 LYS B C 1
ATOM 2473 O O . LYS B 1 79 ? -4.402 21.438 -1.819 1 96.94 79 LYS B O 1
ATOM 2478 N N . THR B 1 80 ? -5.781 20.281 -3.039 1 98.44 80 THR B N 1
ATOM 2479 C CA . THR B 1 80 ? -6.852 20.234 -2.049 1 98.44 80 THR B CA 1
ATOM 2480 C C . THR B 1 80 ? -7.109 18.797 -1.598 1 98.44 80 THR B C 1
ATOM 2482 O O . THR B 1 80 ? -7.156 17.875 -2.42 1 98.44 80 THR B O 1
ATOM 2485 N N . ALA B 1 81 ? -7.176 18.609 -0.289 1 98.69 81 ALA B N 1
ATOM 2486 C CA . ALA B 1 81 ? -7.379 17.25 0.205 1 98.69 81 ALA B CA 1
ATOM 2487 C C . ALA B 1 81 ? -8.758 16.719 -0.193 1 98.69 81 ALA B C 1
ATOM 2489 O O . ALA B 1 81 ? -9.719 17.484 -0.267 1 98.69 81 ALA B O 1
ATOM 2490 N N . ASP B 1 82 ? -8.852 15.492 -0.462 1 98.88 82 ASP B N 1
ATOM 2491 C CA . ASP B 1 82 ? -10.078 14.734 -0.688 1 98.88 82 ASP B CA 1
ATOM 2492 C C . ASP B 1 82 ? -10.422 13.867 0.522 1 98.88 82 ASP B C 1
ATOM 2494 O O . ASP B 1 82 ? -9.586 13.68 1.41 1 98.88 82 ASP B O 1
ATOM 2498 N N . ILE B 1 83 ? -11.68 13.414 0.594 1 98.88 83 ILE B N 1
ATOM 2499 C CA . ILE B 1 83 ? -12.148 12.695 1.771 1 98.88 83 ILE B CA 1
ATOM 2500 C C . ILE B 1 83 ? -12.492 11.258 1.391 1 98.88 83 ILE B C 1
ATOM 2502 O O . ILE B 1 83 ? -13.375 11.016 0.567 1 98.88 83 ILE B O 1
ATOM 2506 N N . LEU B 1 84 ? -11.805 10.312 1.959 1 98.88 84 LEU B N 1
ATOM 2507 C CA . LEU B 1 84 ? -12.141 8.898 1.811 1 98.88 84 LEU B CA 1
ATOM 2508 C C . LEU B 1 84 ? -12.883 8.391 3.041 1 98.88 84 LEU B C 1
ATOM 2510 O O . LEU B 1 84 ? -12.383 8.5 4.164 1 98.88 84 LEU B O 1
ATOM 2514 N N . VAL B 1 85 ? -14.086 7.902 2.848 1 98.81 85 VAL B N 1
ATOM 2515 C CA . VAL B 1 85 ? -14.867 7.211 3.871 1 98.81 85 VAL B CA 1
ATOM 2516 C C . VAL B 1 85 ? -14.773 5.703 3.66 1 98.81 85 VAL B C 1
ATOM 2518 O O . VAL B 1 85 ? -14.969 5.211 2.545 1 98.81 85 VAL B O 1
ATOM 2521 N N . SER B 1 86 ? -14.445 4.965 4.699 1 98.75 86 SER B N 1
ATOM 2522 C CA . SER B 1 86 ? -14.367 3.508 4.645 1 98.75 86 SER B CA 1
ATOM 2523 C C . SER B 1 86 ? -15.211 2.867 5.738 1 98.75 86 SER B C 1
ATOM 2525 O O . SER B 1 86 ? -15.219 3.332 6.883 1 98.75 86 SER B O 1
ATOM 2527 N N . ILE B 1 87 ? -15.953 1.84 5.355 1 98.38 87 ILE B N 1
ATOM 2528 C CA . ILE B 1 87 ? -16.859 1.133 6.262 1 98.38 87 ILE B CA 1
ATOM 2529 C C . ILE B 1 87 ? -16.719 -0.374 6.055 1 98.38 87 ILE B C 1
ATOM 2531 O O . ILE B 1 87 ? -16.734 -0.856 4.922 1 98.38 87 ILE B O 1
ATOM 2535 N N . ASP B 1 88 ? -16.516 -1.141 7.129 1 97.75 88 ASP B N 1
ATOM 2536 C CA . ASP B 1 88 ? -16.547 -2.596 7.027 1 97.75 88 ASP B CA 1
ATOM 2537 C C . ASP B 1 88 ? -17.984 -3.109 6.906 1 97.75 88 ASP B C 1
ATOM 2539 O O . ASP B 1 88 ? -18.844 -2.727 7.691 1 97.75 88 ASP B O 1
ATOM 2543 N N . SER B 1 89 ? -18.188 -3.936 6.02 1 95.31 89 SER B N 1
ATOM 2544 C CA . SER B 1 89 ? -19.531 -4.496 5.867 1 95.31 89 SER B CA 1
ATOM 2545 C C . SER B 1 89 ? -19.844 -5.484 6.984 1 95.31 89 SER B C 1
ATOM 2547 O O . SER B 1 89 ? -21.016 -5.68 7.336 1 95.31 89 SER B O 1
ATOM 2549 N N . GLY B 1 90 ? -18.812 -6.223 7.508 1 90.81 90 GLY B N 1
ATOM 2550 C CA . GLY B 1 90 ? -18.984 -7.203 8.57 1 90.81 90 GLY B CA 1
ATOM 2551 C C . GLY B 1 90 ? -19.219 -8.609 8.055 1 90.81 90 GLY B C 1
ATOM 2552 O O . GLY B 1 90 ? -19.297 -9.562 8.836 1 90.81 90 GLY B O 1
ATOM 2553 N N . GLY B 1 91 ? -19.281 -8.812 6.766 1 83.94 91 GLY B N 1
ATOM 2554 C CA . GLY B 1 91 ? -19.484 -10.141 6.211 1 83.94 91 GLY B CA 1
ATOM 2555 C C . GLY B 1 91 ? -18.203 -10.977 6.184 1 83.94 91 GLY B C 1
ATOM 2556 O O . GLY B 1 91 ? -17.109 -10.438 6.324 1 83.94 91 GLY B O 1
ATOM 2557 N N . SER B 1 92 ? -18.328 -12.219 6.059 1 78.69 92 SER B N 1
ATOM 2558 C CA . SER B 1 92 ? -17.234 -13.172 6.074 1 78.69 92 SER B CA 1
ATOM 2559 C C . SER B 1 92 ? -16.25 -12.898 4.949 1 78.69 92 SER B C 1
ATOM 2561 O O . SER B 1 92 ? -15.07 -13.281 5.039 1 78.69 92 SER B O 1
ATOM 2563 N N . GLY B 1 93 ? -16.672 -12.258 3.932 1 79.88 93 GLY B N 1
ATOM 2564 C CA . GLY B 1 93 ? -15.789 -11.961 2.812 1 79.88 93 GLY B CA 1
ATOM 2565 C C . GLY B 1 93 ? -14.867 -10.789 3.078 1 79.88 93 GLY B C 1
ATOM 2566 O O . GLY B 1 93 ? -13.945 -10.531 2.301 1 79.88 93 GLY B O 1
ATOM 2567 N N . GLY B 1 94 ? -15.094 -10.156 4.199 1 89.06 94 GLY B N 1
ATOM 2568 C CA . GLY B 1 94 ? -14.258 -9.023 4.562 1 89.06 94 GLY B CA 1
ATOM 2569 C C . GLY B 1 94 ? -14.422 -7.836 3.633 1 89.06 94 GLY B C 1
ATOM 2570 O O . GLY B 1 94 ? -13.469 -7.082 3.408 1 89.06 94 GLY B O 1
ATOM 2571 N N . MET B 1 95 ? -15.594 -7.766 3.076 1 94.88 95 MET B N 1
ATOM 2572 C CA . MET B 1 95 ? -15.875 -6.68 2.141 1 94.88 95 MET B CA 1
ATOM 2573 C C . MET B 1 95 ? -15.938 -5.34 2.869 1 94.88 95 MET B C 1
ATOM 2575 O O . MET B 1 95 ? -16.375 -5.277 4.02 1 94.88 95 MET B O 1
ATOM 2579 N N . MET B 1 96 ? -15.531 -4.336 2.207 1 98.19 96 MET B N 1
ATOM 2580 C CA . MET B 1 96 ? -15.594 -2.963 2.707 1 98.19 96 MET B CA 1
ATOM 2581 C C . MET B 1 96 ? -16.266 -2.043 1.695 1 98.19 96 MET B C 1
ATOM 2583 O O . MET B 1 96 ? -16.25 -2.314 0.494 1 98.19 96 MET B O 1
ATOM 2587 N N . TYR B 1 97 ? -16.891 -1.014 2.223 1 98.31 97 TYR B N 1
ATOM 2588 C CA . TYR B 1 97 ? -17.422 0.075 1.411 1 98.31 97 TYR B CA 1
ATOM 2589 C C . TYR B 1 97 ? -16.5 1.296 1.471 1 98.31 97 TYR B C 1
ATOM 2591 O O . TYR B 1 97 ? -16 1.646 2.537 1 98.31 97 TYR B O 1
ATOM 2599 N N . HIS B 1 98 ? -16.297 1.861 0.313 1 98.75 98 HIS B N 1
ATOM 2600 C CA . HIS B 1 98 ? -15.461 3.055 0.225 1 98.75 98 HIS B CA 1
ATOM 2601 C C . HIS B 1 98 ? -16.109 4.117 -0.66 1 98.75 98 HIS B C 1
ATOM 2603 O O . HIS B 1 98 ? -16.609 3.807 -1.747 1 98.75 98 HIS B O 1
ATOM 2609 N N . ASN B 1 99 ? -16.188 5.293 -0.186 1 98.75 99 ASN B N 1
ATOM 2610 C CA . ASN B 1 99 ? -16.547 6.477 -0.956 1 98.75 99 ASN B CA 1
ATOM 2611 C C . ASN B 1 99 ? -15.469 7.559 -0.856 1 98.75 99 ASN B C 1
ATOM 2613 O O . ASN B 1 99 ? -15.016 7.887 0.24 1 98.75 99 ASN B O 1
ATOM 2617 N N . LEU B 1 100 ? -15.047 8.039 -1.975 1 98.88 100 LEU B N 1
ATOM 2618 C CA . LEU B 1 100 ? -14.109 9.164 -2.023 1 98.88 100 LEU B CA 1
ATOM 2619 C C . LEU B 1 100 ? -14.797 10.414 -2.564 1 98.88 100 LEU B C 1
ATOM 2621 O O . LEU B 1 100 ? -15.414 10.375 -3.633 1 98.88 100 LEU B O 1
ATOM 2625 N N . TYR B 1 101 ? -14.695 11.516 -1.826 1 98.75 101 TYR B N 1
ATOM 2626 C CA . TYR B 1 101 ? -15.344 12.766 -2.195 1 98.75 101 TYR B CA 1
ATOM 2627 C C . TYR B 1 101 ? -14.32 13.875 -2.4 1 98.75 101 TYR B C 1
ATOM 2629 O O . TYR B 1 101 ? -13.352 13.984 -1.644 1 98.75 101 TYR B O 1
ATOM 2637 N N . SER B 1 102 ? -14.516 14.641 -3.424 1 98.69 102 SER B N 1
ATOM 2638 C CA . SER B 1 102 ? -13.969 15.992 -3.492 1 98.69 102 SER B CA 1
ATOM 2639 C C . SER B 1 102 ? -14.953 17.016 -2.936 1 98.69 102 SER B C 1
ATOM 2641 O O . SER B 1 102 ? -16.156 16.938 -3.197 1 98.69 102 SER B O 1
ATOM 2643 N N . PHE B 1 103 ? -14.539 17.953 -2.121 1 98.69 103 PHE B N 1
ATOM 2644 C CA . PHE B 1 103 ? -15.383 18.984 -1.51 1 98.69 103 PHE B CA 1
ATOM 2645 C C . PHE B 1 103 ? -14.883 20.375 -1.868 1 98.69 103 PHE B C 1
ATOM 2647 O O . PHE B 1 103 ? -15.078 21.328 -1.108 1 98.69 103 PHE B O 1
ATOM 2654 N N . VAL B 1 104 ? -14.188 20.516 -2.992 1 98.5 104 VAL B N 1
ATOM 2655 C CA . VAL B 1 104 ? -13.664 21.812 -3.436 1 98.5 104 VAL B CA 1
ATOM 2656 C C . VAL B 1 104 ? -14.781 22.844 -3.451 1 98.5 104 VAL B C 1
ATOM 2658 O O . VAL B 1 104 ? -15.883 22.562 -3.934 1 98.5 104 VAL B O 1
ATOM 2661 N N . ASN B 1 105 ? -14.578 24.047 -2.838 1 98.12 105 ASN B N 1
ATOM 2662 C CA . ASN B 1 105 ? -15.547 25.141 -2.721 1 98.12 105 ASN B CA 1
ATOM 2663 C C . ASN B 1 105 ? -16.812 24.688 -1.99 1 98.12 105 ASN B C 1
ATOM 2665 O O . ASN B 1 105 ? -17.906 25.109 -2.326 1 98.12 105 ASN B O 1
ATOM 2669 N N . LEU B 1 106 ? -16.641 23.656 -1.131 1 98.19 106 LEU B N 1
ATOM 2670 C CA . LEU B 1 106 ? -17.703 23.109 -0.299 1 98.19 106 LEU B CA 1
ATOM 2671 C C . LEU B 1 106 ? -18.797 22.484 -1.158 1 98.19 106 LEU B C 1
ATOM 2673 O O . LEU B 1 106 ? -19.984 22.531 -0.81 1 98.19 106 LEU B O 1
ATOM 2677 N N . THR B 1 107 ? -18.5 22.016 -2.309 1 98.25 107 THR B N 1
ATOM 2678 C CA . THR B 1 107 ? -19.391 21.297 -3.199 1 98.25 107 THR B CA 1
ATOM 2679 C C . THR B 1 107 ? -19.031 19.812 -3.268 1 98.25 107 THR B C 1
ATOM 2681 O O . THR B 1 107 ? -18.016 19.453 -3.883 1 98.25 107 THR B O 1
ATOM 2684 N N . PRO B 1 108 ? -19.812 19.016 -2.686 1 98.44 108 PRO B N 1
ATOM 2685 C CA . PRO B 1 108 ? -19.469 17.594 -2.67 1 98.44 108 PRO B CA 1
ATOM 2686 C C . PRO B 1 108 ? -19.594 16.938 -4.047 1 98.44 108 PRO B C 1
ATOM 2688 O O . PRO B 1 108 ? -20.594 17.141 -4.738 1 98.44 108 PRO B O 1
ATOM 2691 N N . ARG B 1 109 ? -18.578 16.234 -4.484 1 98.25 109 ARG B N 1
ATOM 2692 C CA . ARG B 1 109 ? -18.562 15.391 -5.672 1 98.25 109 ARG B CA 1
ATOM 2693 C C . ARG B 1 109 ? -18.031 14 -5.34 1 98.25 109 ARG B C 1
ATOM 2695 O O . ARG B 1 109 ? -16.922 13.859 -4.82 1 98.25 109 ARG B O 1
ATOM 2702 N N . LEU B 1 110 ? -18.891 12.969 -5.523 1 98.44 110 LEU B N 1
ATOM 2703 C CA . LEU B 1 110 ? -18.438 11.586 -5.371 1 98.44 110 LEU B CA 1
ATOM 2704 C C . LEU B 1 110 ? -17.531 11.18 -6.527 1 98.44 110 LEU B C 1
ATOM 2706 O O . LEU B 1 110 ? -17.969 11.141 -7.68 1 98.44 110 LEU B O 1
ATOM 2710 N N . ILE B 1 111 ? -16.25 10.859 -6.195 1 98.56 111 ILE B N 1
ATOM 2711 C CA . ILE B 1 111 ? -15.344 10.609 -7.305 1 98.56 111 ILE B CA 1
ATOM 2712 C C . ILE B 1 111 ? -14.906 9.148 -7.309 1 98.56 111 ILE B C 1
ATOM 2714 O O . ILE B 1 111 ? -14.281 8.68 -8.258 1 98.56 111 ILE B O 1
ATOM 2718 N N . PHE B 1 112 ? -15.141 8.398 -6.332 1 98.69 112 PHE B N 1
ATOM 2719 C CA . PHE B 1 112 ? -14.953 6.953 -6.277 1 98.69 112 PHE B CA 1
ATOM 2720 C C . PHE B 1 112 ? -16.062 6.297 -5.465 1 98.69 112 PHE B C 1
ATOM 2722 O O . PHE B 1 112 ? -16.406 6.766 -4.383 1 98.69 112 PHE B O 1
ATOM 2729 N N . ASP B 1 113 ? -16.578 5.27 -5.922 1 98.38 113 ASP B N 1
ATOM 2730 C CA . ASP B 1 113 ? -17.609 4.445 -5.297 1 98.38 113 ASP B CA 1
ATOM 2731 C C . ASP B 1 113 ? -17.281 2.961 -5.414 1 98.38 113 ASP B C 1
ATOM 2733 O O . ASP B 1 113 ? -17.156 2.434 -6.523 1 98.38 113 ASP B O 1
ATOM 2737 N N . SER B 1 114 ? -17.203 2.299 -4.281 1 98.25 114 SER B N 1
ATOM 2738 C CA . SER B 1 114 ? -16.734 0.918 -4.277 1 98.25 114 SER B CA 1
ATOM 2739 C C . SER B 1 114 ? -17.672 0.011 -5.062 1 98.25 114 SER B C 1
ATOM 2741 O O . SER B 1 114 ? -17.234 -0.966 -5.676 1 98.25 114 SER B O 1
ATOM 2743 N N . ASN B 1 115 ? -19 0.272 -5.02 1 97.81 115 ASN B N 1
ATOM 2744 C CA . ASN B 1 115 ? -19.922 -0.553 -5.781 1 97.81 115 ASN B CA 1
ATOM 2745 C C . ASN B 1 115 ? -19.688 -0.423 -7.285 1 97.81 115 ASN B C 1
ATOM 2747 O O . ASN B 1 115 ? -19.703 -1.42 -8.008 1 97.81 115 ASN B O 1
ATOM 2751 N N . VAL B 1 116 ? -19.5 0.802 -7.695 1 98 116 VAL B N 1
ATOM 2752 C CA . VAL B 1 116 ? -19.203 1.044 -9.109 1 98 116 VAL B CA 1
ATOM 2753 C C . VAL B 1 116 ? -17.906 0.356 -9.484 1 98 116 VAL B C 1
ATOM 2755 O O . VAL B 1 116 ? -17.812 -0.308 -10.523 1 98 116 VAL B O 1
ATOM 2758 N N . TYR B 1 117 ? -16.891 0.501 -8.664 1 98.44 117 TYR B N 1
ATOM 2759 C CA . TYR B 1 117 ? -15.602 -0.14 -8.875 1 98.44 117 TYR B CA 1
ATOM 2760 C C . TYR B 1 117 ? -15.758 -1.648 -9.023 1 98.44 117 TYR B C 1
ATOM 2762 O O . TYR B 1 117 ? -15.203 -2.25 -9.945 1 98.44 117 TYR B O 1
ATOM 2770 N N . ASN B 1 118 ? -16.469 -2.248 -8.094 1 98.25 118 ASN B N 1
ATOM 2771 C CA . ASN B 1 118 ? -16.656 -3.697 -8.086 1 98.25 118 ASN B CA 1
ATOM 2772 C C . ASN B 1 118 ? -17.359 -4.176 -9.352 1 98.25 118 ASN B C 1
ATOM 2774 O O . ASN B 1 118 ? -17.109 -5.277 -9.836 1 98.25 118 ASN B O 1
ATOM 2778 N N . ASP B 1 119 ? -18.25 -3.357 -9.867 1 97.75 119 ASP B N 1
ATOM 2779 C CA . ASP B 1 119 ? -18.969 -3.705 -11.086 1 97.75 119 ASP B CA 1
ATOM 2780 C C . ASP B 1 119 ? -18.094 -3.508 -12.32 1 97.75 119 ASP B C 1
ATOM 2782 O O . ASP B 1 119 ? -18.328 -4.133 -13.359 1 97.75 119 ASP B O 1
ATOM 2786 N N . TYR B 1 120 ? -17.125 -2.658 -12.203 1 97.94 120 TYR B N 1
ATOM 2787 C CA . TYR B 1 120 ? -16.297 -2.273 -13.328 1 97.94 120 TYR B CA 1
ATOM 2788 C C . TYR B 1 120 ? -15.141 -3.252 -13.516 1 97.94 120 TYR B C 1
ATOM 2790 O O . TYR B 1 120 ? -14.781 -3.594 -14.641 1 97.94 120 TYR B O 1
ATOM 2798 N N . TYR B 1 121 ? -14.539 -3.719 -12.508 1 98.38 121 TYR B N 1
ATOM 2799 C CA . TYR B 1 121 ? -13.445 -4.684 -12.555 1 98.38 121 TYR B CA 1
ATOM 2800 C C . TYR B 1 121 ? -13.945 -6.09 -12.25 1 98.38 121 TYR B C 1
ATOM 2802 O O . TYR B 1 121 ? -14.273 -6.406 -11.109 1 98.38 121 TYR B O 1
ATOM 2810 N N . LYS B 1 122 ? -13.945 -6.906 -13.234 1 98.62 122 LYS B N 1
ATOM 2811 C CA . LYS B 1 122 ? -14.43 -8.281 -13.141 1 98.62 122 LYS B CA 1
ATOM 2812 C C . LYS B 1 122 ? -13.312 -9.273 -13.438 1 98.62 122 LYS B C 1
ATOM 2814 O O . LYS B 1 122 ? -12.383 -8.969 -14.172 1 98.62 122 LYS B O 1
ATOM 2819 N N . TYR B 1 123 ? -13.508 -10.445 -12.891 1 98.81 123 TYR B N 1
ATOM 2820 C CA . TYR B 1 123 ? -12.477 -11.477 -12.984 1 98.81 123 TYR B CA 1
ATOM 2821 C C . TYR B 1 123 ? -13.094 -12.852 -13.195 1 98.81 123 TYR B C 1
ATOM 2823 O O . TYR B 1 123 ? -14.211 -13.109 -12.75 1 98.81 123 TYR B O 1
ATOM 2831 N N . GLU B 1 124 ? -12.375 -13.617 -13.828 1 98.75 124 GLU B N 1
ATOM 2832 C CA . GLU B 1 124 ? -12.68 -15.039 -13.938 1 98.75 124 GLU B CA 1
ATOM 2833 C C . GLU B 1 124 ? -11.609 -15.898 -13.273 1 98.75 124 GLU B C 1
ATOM 2835 O O . GLU B 1 124 ? -10.422 -15.734 -13.547 1 98.75 124 GLU B O 1
ATOM 2840 N N . ILE B 1 125 ? -12.023 -16.734 -12.367 1 98.88 125 ILE B N 1
ATOM 2841 C CA . ILE B 1 125 ? -11.133 -17.641 -11.641 1 98.88 125 ILE B CA 1
ATOM 2842 C C . ILE B 1 125 ? -11.445 -19.078 -12.008 1 98.88 125 ILE B C 1
ATOM 2844 O O . ILE B 1 125 ? -12.555 -19.562 -11.766 1 98.88 125 ILE B O 1
ATOM 2848 N N . THR B 1 126 ? -10.5 -19.797 -12.531 1 98.88 126 THR B N 1
ATOM 2849 C CA . THR B 1 126 ? -10.734 -21.188 -12.93 1 98.88 126 THR B CA 1
ATOM 2850 C C . THR B 1 126 ? -9.555 -22.062 -12.539 1 98.88 126 THR B C 1
ATOM 2852 O O . THR B 1 126 ? -8.398 -21.719 -12.797 1 98.88 126 THR B O 1
ATOM 2855 N N . TYR B 1 127 ? -9.883 -23.203 -11.938 1 98.75 127 TYR B N 1
ATOM 2856 C CA . TYR B 1 127 ? -8.844 -24.188 -11.641 1 98.75 127 TYR B CA 1
ATOM 2857 C C . TYR B 1 127 ? -8.414 -24.922 -12.898 1 98.75 127 TYR B C 1
ATOM 2859 O O . TYR B 1 127 ? -9.242 -25.219 -13.766 1 98.75 127 TYR B O 1
ATOM 2867 N N . LYS B 1 128 ? -7.152 -25.172 -13.016 1 98.62 128 LYS B N 1
ATOM 2868 C CA . LYS B 1 128 ? -6.562 -25.906 -14.133 1 98.62 128 LYS B CA 1
ATOM 2869 C C . LYS B 1 128 ? -5.805 -27.125 -13.633 1 98.62 128 LYS B C 1
ATOM 2871 O O . LYS B 1 128 ? -5.598 -27.297 -12.422 1 98.62 128 LYS B O 1
ATOM 2876 N N . ASN B 1 129 ? -5.504 -28.016 -14.547 1 98.31 129 ASN B N 1
ATOM 2877 C CA . ASN B 1 129 ? -4.66 -29.141 -14.188 1 98.31 129 ASN B CA 1
ATOM 2878 C C . ASN B 1 129 ? -3.33 -28.688 -13.602 1 98.31 129 ASN B C 1
ATOM 2880 O O . ASN B 1 129 ? -2.971 -27.516 -13.695 1 98.31 129 ASN B O 1
ATOM 2884 N N . ASP B 1 130 ? -2.691 -29.625 -12.883 1 97.25 130 ASP B N 1
ATOM 2885 C CA . ASP B 1 130 ? -1.328 -29.469 -12.383 1 97.25 130 ASP B CA 1
ATOM 2886 C C . ASP B 1 130 ? -1.251 -28.375 -11.312 1 97.25 130 ASP B C 1
ATOM 2888 O O . ASP B 1 130 ? -0.306 -27.594 -11.297 1 97.25 130 ASP B O 1
ATOM 2892 N N . LYS B 1 131 ? -2.365 -28.281 -10.5 1 97.88 131 LYS B N 1
ATOM 2893 C CA . LYS B 1 131 ? -2.42 -27.469 -9.281 1 97.88 131 LYS B CA 1
ATOM 2894 C C . LYS B 1 131 ? -2.221 -26 -9.594 1 97.88 131 LYS B C 1
ATOM 2896 O O . LYS B 1 131 ? -1.46 -25.312 -8.906 1 97.88 131 LYS B O 1
ATOM 2901 N N . LYS B 1 132 ? -2.945 -25.562 -10.68 1 98.5 132 LYS B N 1
ATOM 2902 C CA . LYS B 1 132 ? -2.906 -24.172 -11.109 1 98.5 132 LYS B CA 1
ATOM 2903 C C . LYS B 1 132 ? -4.293 -23.531 -11.039 1 98.5 132 LYS B C 1
ATOM 2905 O O . LYS B 1 132 ? -5.301 -24.219 -11.242 1 98.5 132 LYS B O 1
ATOM 2910 N N . VAL B 1 133 ? -4.305 -22.297 -10.711 1 98.81 133 VAL B N 1
ATOM 2911 C CA . VAL B 1 133 ? -5.52 -21.5 -10.805 1 98.81 133 VAL B CA 1
ATOM 2912 C C . VAL B 1 133 ? -5.281 -20.312 -11.727 1 98.81 133 VAL B C 1
ATOM 2914 O O . VAL B 1 133 ? -4.332 -19.547 -11.531 1 98.81 133 VAL B O 1
ATOM 2917 N N . GLU B 1 134 ? -6.105 -20.188 -12.695 1 98.81 134 GLU B N 1
ATOM 2918 C CA . GLU B 1 134 ? -6.027 -19.094 -13.648 1 98.81 134 GLU B CA 1
ATOM 2919 C C . GLU B 1 134 ? -6.906 -17.922 -13.219 1 98.81 134 GLU B C 1
ATOM 2921 O O . GLU B 1 134 ? -8.062 -18.109 -12.852 1 98.81 134 GLU B O 1
ATOM 2926 N N . VAL B 1 135 ? -6.348 -16.781 -13.18 1 98.88 135 VAL B N 1
ATOM 2927 C CA . VAL B 1 135 ? -7.047 -15.523 -12.906 1 98.88 135 VAL B CA 1
ATOM 2928 C C . VAL B 1 135 ? -7.059 -14.648 -14.156 1 98.88 135 VAL B C 1
ATOM 2930 O O . VAL B 1 135 ? -6 -14.25 -14.648 1 98.88 135 VAL B O 1
ATOM 2933 N N . ILE B 1 136 ? -8.203 -14.32 -14.625 1 98.81 136 ILE B N 1
ATOM 2934 C CA . ILE B 1 136 ? -8.328 -13.445 -15.781 1 98.81 136 ILE B CA 1
ATOM 2935 C C . ILE B 1 136 ? -8.961 -12.117 -15.367 1 98.81 136 ILE B C 1
ATOM 2937 O O . ILE B 1 136 ? -10.047 -12.094 -14.789 1 98.81 136 ILE B O 1
ATOM 2941 N N . SER B 1 137 ? -8.25 -11.078 -15.562 1 98.75 137 SER B N 1
ATOM 2942 C CA . SER B 1 137 ? -8.805 -9.734 -15.398 1 98.75 137 SER B CA 1
ATOM 2943 C C . SER B 1 137 ? -9.453 -9.25 -16.688 1 98.75 137 SER B C 1
ATOM 2945 O O . SER B 1 137 ? -8.773 -9 -17.688 1 98.75 137 SER B O 1
ATOM 2947 N N . GLU B 1 138 ? -10.742 -9.094 -16.656 1 98.38 138 GLU B N 1
ATOM 2948 C CA . GLU B 1 138 ? -11.508 -8.898 -17.875 1 98.38 138 GLU B CA 1
ATOM 2949 C C . GLU B 1 138 ? -11.203 -7.543 -18.5 1 98.38 138 GLU B C 1
ATOM 2951 O O . GLU B 1 138 ? -10.992 -7.453 -19.719 1 98.38 138 GLU B O 1
ATOM 2956 N N . ARG B 1 139 ? -11.141 -6.562 -17.688 1 96.44 139 ARG B N 1
ATOM 2957 C CA . ARG B 1 139 ? -11.07 -5.199 -18.203 1 96.44 139 ARG B CA 1
ATOM 2958 C C . ARG B 1 139 ? -9.766 -4.961 -18.953 1 96.44 139 ARG B C 1
ATOM 2960 O O . ARG B 1 139 ? -9.758 -4.34 -20.016 1 96.44 139 ARG B O 1
ATOM 2967 N N . ASN B 1 140 ? -8.68 -5.406 -18.344 1 96.94 140 ASN B N 1
ATOM 2968 C CA . ASN B 1 140 ? -7.391 -5.156 -18.984 1 96.94 140 ASN B CA 1
ATOM 2969 C C . ASN B 1 140 ? -6.844 -6.406 -19.656 1 96.94 140 ASN B C 1
ATOM 2971 O O . ASN B 1 140 ? -5.695 -6.43 -20.094 1 96.94 140 ASN B O 1
ATOM 2975 N N . ARG B 1 141 ? -7.621 -7.438 -19.703 1 97.06 141 ARG B N 1
ATOM 2976 C CA . ARG B 1 141 ? -7.328 -8.672 -20.438 1 97.06 141 ARG B CA 1
ATOM 2977 C C . ARG B 1 141 ? -5.977 -9.242 -20.016 1 97.06 141 ARG B C 1
ATOM 2979 O O . ARG B 1 141 ? -5.16 -9.609 -20.859 1 97.06 141 ARG B O 1
ATOM 2986 N N . LYS B 1 142 ? -5.754 -9.25 -18.766 1 98.06 142 LYS B N 1
ATOM 2987 C CA . LYS B 1 142 ? -4.539 -9.859 -18.234 1 98.06 142 LYS B CA 1
ATOM 2988 C C . LYS B 1 142 ? -4.836 -11.227 -17.625 1 98.06 142 LYS B C 1
ATOM 2990 O O . LYS B 1 142 ? -5.918 -11.453 -17.078 1 98.06 142 LYS B O 1
ATOM 2995 N N . LYS B 1 143 ? -3.879 -12.062 -17.766 1 98.56 143 LYS B N 1
ATOM 2996 C CA . LYS B 1 143 ? -3.949 -13.414 -17.219 1 98.56 143 LYS B CA 1
ATOM 2997 C C . LYS B 1 143 ? -2.863 -13.641 -16.172 1 98.56 143 LYS B C 1
ATOM 2999 O O . LYS B 1 143 ? -1.711 -13.25 -16.375 1 98.56 143 LYS B O 1
ATOM 3004 N N . TYR B 1 144 ? -3.225 -14.242 -15.102 1 98.56 144 TYR B N 1
ATOM 3005 C CA . TYR B 1 144 ? -2.322 -14.672 -14.039 1 98.56 144 TYR B CA 1
ATOM 3006 C C . TYR B 1 144 ? -2.498 -16.156 -13.742 1 98.56 144 TYR B C 1
ATOM 3008 O O . TYR B 1 144 ? -3.59 -16.703 -13.914 1 98.56 144 TYR B O 1
ATOM 3016 N N . ILE B 1 145 ? -1.439 -16.797 -13.305 1 98.75 145 ILE B N 1
ATOM 3017 C CA . ILE B 1 145 ? -1.52 -18.188 -12.844 1 98.75 145 ILE B CA 1
ATOM 3018 C C . ILE B 1 145 ? -1.032 -18.266 -11.398 1 98.75 145 ILE B C 1
ATOM 3020 O O . ILE B 1 145 ? 0.1 -17.891 -11.094 1 98.75 145 ILE B O 1
ATOM 3024 N N . ILE B 1 146 ? -1.854 -18.672 -10.562 1 98.75 146 ILE B N 1
ATOM 3025 C CA . ILE B 1 146 ? -1.48 -19 -9.188 1 98.75 146 ILE B CA 1
ATOM 3026 C C . ILE B 1 146 ? -1.137 -20.484 -9.078 1 98.75 146 ILE B C 1
ATOM 3028 O O . ILE B 1 146 ? -1.95 -21.344 -9.43 1 98.75 146 ILE B O 1
ATOM 3032 N N . ASP B 1 147 ? 0.021 -20.797 -8.711 1 98.5 147 ASP B N 1
ATOM 3033 C CA . ASP B 1 147 ? 0.4 -22.172 -8.383 1 98.5 147 ASP B CA 1
ATOM 3034 C C . ASP B 1 147 ? -0.038 -22.547 -6.965 1 98.5 147 ASP B C 1
ATOM 3036 O O . ASP B 1 147 ? 0.346 -21.875 -6 1 98.5 147 ASP B O 1
ATOM 3040 N N . ILE B 1 148 ? -0.84 -23.531 -6.832 1 98.06 148 ILE B N 1
ATOM 3041 C CA . ILE B 1 148 ? -1.344 -23.875 -5.508 1 98.06 148 ILE B CA 1
ATOM 3042 C C . ILE B 1 148 ? -0.762 -25.219 -5.062 1 98.06 148 ILE B C 1
ATOM 3044 O O . ILE B 1 148 ? -1.359 -25.922 -4.242 1 98.06 148 ILE B O 1
ATOM 3048 N N . SER B 1 149 ? 0.391 -25.594 -5.594 1 96.75 149 SER B N 1
ATOM 3049 C CA . S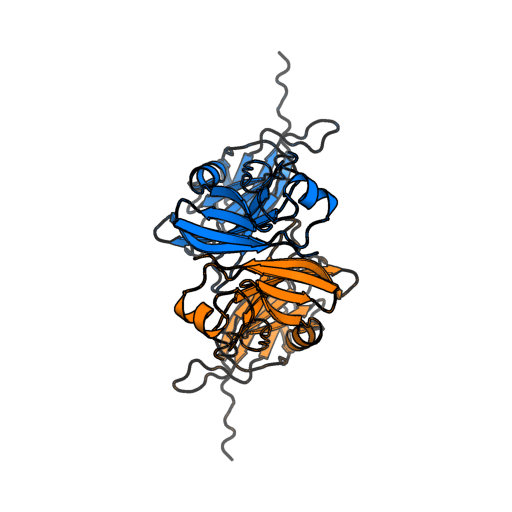ER B 1 149 ? 0.996 -26.891 -5.32 1 96.75 149 SER B CA 1
ATOM 3050 C C . SER B 1 149 ? 1.477 -26.984 -3.877 1 96.75 149 SER B C 1
ATOM 3052 O O . SER B 1 149 ? 1.768 -28.078 -3.387 1 96.75 149 SER B O 1
ATOM 3054 N N . THR B 1 150 ? 1.637 -25.828 -3.221 1 95.31 150 THR B N 1
ATOM 3055 C CA . THR B 1 150 ? 2.135 -25.828 -1.851 1 95.31 150 THR B CA 1
ATOM 3056 C C . THR B 1 150 ? 0.986 -25.984 -0.858 1 95.31 150 THR B C 1
ATOM 3058 O O . THR B 1 150 ? 1.208 -26.047 0.353 1 95.31 150 THR B O 1
ATOM 3061 N N . ARG B 1 151 ? -0.256 -26.047 -1.357 1 96.75 151 ARG B N 1
ATOM 3062 C CA . ARG B 1 151 ? -1.406 -26.266 -0.488 1 96.75 151 ARG B CA 1
ATOM 3063 C C . ARG B 1 151 ? -1.358 -27.656 0.141 1 96.75 151 ARG B C 1
ATOM 3065 O O . ARG B 1 151 ? -0.617 -28.531 -0.321 1 96.75 151 ARG B O 1
ATOM 3072 N N . ASP B 1 152 ? -2.148 -27.781 1.189 1 95.69 152 ASP B N 1
ATOM 3073 C CA . ASP B 1 152 ? -2.172 -29.031 1.926 1 95.69 152 ASP B CA 1
ATOM 3074 C C . ASP B 1 152 ? -2.604 -30.188 1.024 1 95.69 152 ASP B C 1
ATOM 3076 O O . ASP B 1 152 ? -3.465 -30.031 0.159 1 95.69 152 ASP B O 1
ATOM 3080 N N . LYS B 1 153 ? -2.088 -31.375 1.281 1 96.62 153 LYS B N 1
ATOM 3081 C CA . LYS B 1 153 ? -2.324 -32.562 0.449 1 96.62 153 LYS B CA 1
ATOM 3082 C C . LYS B 1 153 ? -3.805 -32.938 0.421 1 96.62 153 LYS B C 1
ATOM 3084 O O . LYS B 1 153 ? -4.336 -33.312 -0.624 1 96.62 153 LYS B O 1
ATOM 3089 N N . GLN B 1 154 ? -4.383 -32.875 1.617 1 97.25 154 GLN B N 1
ATOM 3090 C CA . GLN B 1 154 ? -5.801 -33.219 1.678 1 97.25 154 GLN B CA 1
ATOM 3091 C C . GLN B 1 154 ? -6.621 -32.312 0.756 1 97.25 154 GLN B C 1
ATOM 3093 O O . GLN B 1 154 ? -7.5 -32.781 0.037 1 97.25 154 GLN B O 1
ATOM 3098 N N . TYR B 1 155 ? -6.344 -31.031 0.79 1 97.44 155 TYR B N 1
ATOM 3099 C CA . TYR B 1 155 ? -6.996 -30.078 -0.087 1 97.44 155 TYR B CA 1
ATOM 3100 C C . TYR B 1 155 ? -6.777 -30.422 -1.552 1 97.44 155 TYR B C 1
ATOM 3102 O O . TYR B 1 155 ? -7.73 -30.484 -2.332 1 97.44 155 TYR B O 1
ATOM 3110 N N . LEU B 1 156 ? -5.582 -30.719 -1.938 1 98 156 LEU B N 1
ATOM 3111 C CA . LEU B 1 156 ? -5.227 -31.016 -3.324 1 98 156 LEU B CA 1
ATOM 3112 C C . LEU B 1 156 ? -5.832 -32.344 -3.779 1 98 156 LEU B C 1
ATOM 3114 O O . LEU B 1 156 ? -6.266 -32.469 -4.926 1 98 156 LEU B O 1
ATOM 3118 N N . ASP B 1 157 ? -5.875 -33.281 -2.875 1 97.88 157 ASP B N 1
ATOM 3119 C CA . ASP B 1 157 ? -6.414 -34.594 -3.211 1 97.88 157 ASP B CA 1
ATOM 3120 C C . ASP B 1 157 ? -7.914 -34.531 -3.492 1 97.88 157 ASP B C 1
ATOM 3122 O O . ASP B 1 157 ? -8.461 -35.375 -4.215 1 97.88 157 ASP B O 1
ATOM 3126 N N . GLU B 1 158 ? -8.492 -33.531 -2.877 1 97.81 158 GLU B N 1
ATOM 3127 C CA . GLU B 1 158 ? -9.914 -33.344 -3.127 1 97.81 158 GLU B CA 1
ATOM 3128 C C . GLU B 1 158 ? -10.164 -32.812 -4.531 1 97.81 158 GLU B C 1
ATOM 3130 O O . GLU B 1 158 ? -11.195 -33.094 -5.137 1 97.81 158 GLU B O 1
ATOM 3135 N N . ILE B 1 159 ? -9.242 -32.125 -5.07 1 98.19 159 ILE B N 1
ATOM 3136 C CA . ILE B 1 159 ? -9.43 -31.359 -6.289 1 98.19 159 ILE B CA 1
ATOM 3137 C C . ILE B 1 159 ? -8.828 -32.094 -7.477 1 98.19 159 ILE B C 1
ATOM 3139 O O . ILE B 1 159 ? -9.344 -32 -8.594 1 98.19 159 ILE B O 1
ATOM 3143 N N . TYR B 1 160 ? -7.809 -32.906 -7.23 1 98.5 160 TYR B N 1
ATOM 3144 C CA . TYR B 1 160 ? -7.031 -33.438 -8.352 1 98.5 160 TYR B CA 1
ATOM 3145 C C . TYR B 1 160 ? -6.93 -34.938 -8.281 1 98.5 160 TYR B C 1
ATOM 3147 O O . TYR B 1 160 ? -6.895 -35.531 -7.195 1 98.5 160 TYR B O 1
ATOM 3155 N N . ASN B 1 161 ? -6.793 -35.562 -9.508 1 98.44 161 ASN B N 1
ATOM 3156 C CA . ASN B 1 161 ? -6.336 -36.938 -9.633 1 98.44 161 ASN B CA 1
ATOM 3157 C C . ASN B 1 161 ? -4.832 -37.031 -9.422 1 98.44 161 ASN B C 1
ATOM 3159 O O . ASN B 1 161 ? -4.121 -36.031 -9.422 1 98.44 161 ASN B O 1
ATOM 3163 N N . SER B 1 162 ? -4.363 -38.219 -9.273 1 96.62 162 SER B N 1
ATOM 3164 C CA . SER B 1 162 ? -2.949 -38.438 -9.016 1 96.62 162 SER B CA 1
ATOM 3165 C C . SER B 1 162 ? -2.086 -38 -10.188 1 96.62 162 SER B C 1
ATOM 3167 O O . SER B 1 162 ? -0.909 -37.688 -10.016 1 96.62 162 SER B O 1
ATOM 3169 N N . ASP B 1 163 ? -2.727 -37.906 -11.352 1 96.12 163 ASP B N 1
ATOM 3170 C CA . ASP B 1 163 ? -1.951 -37.531 -12.531 1 96.12 163 ASP B CA 1
ATOM 3171 C C . ASP B 1 163 ? -1.96 -36.031 -12.734 1 96.12 163 ASP B C 1
ATOM 3173 O O . ASP B 1 163 ? -1.44 -35.531 -13.734 1 96.12 163 ASP B O 1
ATOM 3177 N N . GLY B 1 164 ? -2.598 -35.219 -11.852 1 96.56 164 GLY B N 1
ATOM 3178 C CA . GLY B 1 164 ? -2.568 -33.781 -11.898 1 96.56 164 GLY B CA 1
ATOM 3179 C C . GLY B 1 164 ? -3.781 -33.188 -12.586 1 96.56 164 GLY B C 1
ATOM 3180 O O . GLY B 1 164 ? -3.941 -31.953 -12.617 1 96.56 164 GLY B O 1
ATOM 3181 N N . THR B 1 165 ? -4.625 -34.062 -13.07 1 98.38 165 THR B N 1
ATOM 3182 C CA . THR B 1 165 ? -5.82 -33.562 -13.727 1 98.38 165 THR B CA 1
ATOM 3183 C C . THR B 1 165 ? -6.91 -33.25 -12.703 1 98.38 165 THR B C 1
ATOM 3185 O O . THR B 1 165 ? -7 -33.906 -11.664 1 98.38 165 THR B O 1
ATOM 3188 N N . LEU B 1 166 ? -7.738 -32.281 -13.008 1 98.56 166 LEU B N 1
ATOM 3189 C CA . LEU B 1 166 ? -8.859 -31.938 -12.156 1 98.56 166 LEU B CA 1
ATOM 3190 C C . LEU B 1 166 ? -9.898 -33.062 -12.117 1 98.56 166 LEU B C 1
ATOM 3192 O O . LEU B 1 166 ? -10.211 -33.656 -13.156 1 98.56 166 LEU B O 1
ATOM 3196 N N . LYS B 1 167 ? -10.414 -33.375 -11.008 1 98.56 167 LYS B N 1
ATOM 3197 C CA . LYS B 1 167 ? -11.5 -34.344 -10.891 1 98.56 167 LYS B CA 1
ATOM 3198 C C . LYS B 1 167 ? -12.781 -33.812 -11.516 1 98.56 167 LYS B C 1
ATOM 3200 O O . LYS B 1 167 ? -13.539 -34.562 -12.141 1 98.56 167 LYS B O 1
ATOM 3205 N N . GLU B 1 168 ? -13.031 -32.562 -11.375 1 98.31 168 GLU B N 1
ATOM 3206 C CA . GLU B 1 168 ? -14.125 -31.812 -11.977 1 98.31 168 GLU B CA 1
ATOM 3207 C C . GLU B 1 168 ? -13.758 -30.328 -12.141 1 98.31 168 GLU B C 1
ATOM 3209 O O . GLU B 1 168 ? -12.891 -29.828 -11.43 1 98.31 168 GLU B O 1
ATOM 3214 N N . PRO B 1 169 ? -14.414 -29.719 -13.086 1 98.31 169 PRO B N 1
ATOM 3215 C CA . PRO B 1 169 ? -14.148 -28.281 -13.219 1 98.31 169 PRO B CA 1
ATOM 3216 C C . PRO B 1 169 ? -14.523 -27.484 -11.961 1 98.31 169 PRO B C 1
ATOM 3218 O O . PRO B 1 169 ? -15.547 -27.766 -11.344 1 98.31 169 PRO B O 1
ATOM 3221 N N . ILE B 1 170 ? -13.688 -26.578 -11.57 1 98.44 170 ILE B N 1
ATOM 3222 C CA . ILE B 1 170 ? -13.922 -25.734 -10.414 1 98.44 170 ILE B CA 1
ATOM 3223 C C . ILE B 1 170 ? -13.727 -24.266 -10.797 1 98.44 170 ILE B C 1
ATOM 3225 O O . ILE B 1 170 ? -12.734 -23.906 -11.445 1 98.44 170 ILE B O 1
ATOM 3229 N N . SER B 1 171 ? -14.656 -23.438 -10.477 1 98.5 171 SER B N 1
ATOM 3230 C CA . SER B 1 171 ? -14.547 -22 -10.602 1 98.5 171 SER B CA 1
ATOM 3231 C C . SER B 1 171 ? -14.484 -21.328 -9.234 1 98.5 171 SER B C 1
ATOM 3233 O O . SER B 1 171 ? -15.148 -21.766 -8.297 1 98.5 171 SER B O 1
ATOM 3235 N N . GLY B 1 172 ? -13.656 -20.344 -9.164 1 98.56 172 GLY B N 1
ATOM 3236 C CA . GLY B 1 172 ? -13.656 -19.453 -8.016 1 98.56 172 GLY B CA 1
ATOM 3237 C C . GLY B 1 172 ? -14.242 -18.094 -8.328 1 98.56 172 GLY B C 1
ATOM 3238 O O . GLY B 1 172 ? -15.008 -17.938 -9.281 1 98.56 172 GLY B O 1
ATOM 3239 N N . PHE B 1 173 ? -13.883 -17.141 -7.477 1 97.94 173 PHE B N 1
ATOM 3240 C CA . PHE B 1 173 ? -14.383 -15.781 -7.68 1 97.94 173 PHE B CA 1
ATOM 3241 C C . PHE B 1 173 ? -13.508 -14.773 -6.941 1 97.94 173 PHE B C 1
ATOM 3243 O O . PHE B 1 173 ? -12.672 -15.148 -6.125 1 97.94 173 PHE B O 1
ATOM 3250 N N . VAL B 1 174 ? -13.641 -13.57 -7.316 1 98.19 174 VAL B N 1
ATOM 3251 C CA . VAL B 1 174 ? -13 -12.461 -6.617 1 98.19 174 VAL B CA 1
ATOM 3252 C C . VAL B 1 174 ? -14.047 -11.672 -5.828 1 98.19 174 VAL B C 1
ATOM 3254 O O . VAL B 1 174 ? -15.062 -11.25 -6.383 1 98.19 174 VAL B O 1
ATOM 3257 N N . ASN B 1 175 ? -13.852 -11.547 -4.551 1 97.38 175 ASN B N 1
ATOM 3258 C CA . ASN B 1 175 ? -14.758 -10.797 -3.691 1 97.38 175 ASN B CA 1
ATOM 3259 C C . ASN B 1 175 ? -14.703 -9.297 -3.986 1 97.38 175 ASN B C 1
ATOM 3261 O O . ASN B 1 175 ? -13.719 -8.805 -4.527 1 97.38 175 ASN B O 1
ATOM 3265 N N . PRO B 1 176 ? -15.805 -8.594 -3.641 1 97.38 176 PRO B N 1
ATOM 3266 C CA . PRO B 1 176 ? -15.703 -7.133 -3.654 1 97.38 176 PRO B CA 1
ATOM 3267 C C . PRO B 1 176 ? -14.539 -6.617 -2.812 1 97.38 176 PRO B C 1
ATOM 3269 O O . PRO B 1 176 ? -13.875 -7.398 -2.125 1 97.38 176 PRO B O 1
ATOM 3272 N N . LEU B 1 177 ? -14.352 -5.332 -2.895 1 98.19 177 LEU B N 1
ATOM 3273 C CA . LEU B 1 177 ? -13.227 -4.676 -2.246 1 98.19 177 LEU B CA 1
ATOM 3274 C C . LEU B 1 177 ? -13.141 -5.066 -0.774 1 98.19 177 LEU B C 1
ATOM 3276 O O . LEU B 1 177 ? -14.125 -4.945 -0.039 1 98.19 177 LEU B O 1
ATOM 3280 N N . SER B 1 178 ? -11.977 -5.531 -0.393 1 96.81 178 SER B N 1
ATOM 3281 C CA . SER B 1 178 ? -11.672 -5.809 1.008 1 96.81 178 SER B CA 1
ATOM 3282 C C . SER B 1 178 ? -10.852 -4.684 1.628 1 96.81 178 SER B C 1
ATOM 3284 O O . SER B 1 178 ? -10.609 -4.676 2.838 1 96.81 178 SER B O 1
ATOM 3286 N N . GLY B 1 179 ? -10.375 -3.795 0.857 1 97.88 179 GLY B N 1
ATOM 3287 C CA . GLY B 1 179 ? -9.633 -2.627 1.303 1 97.88 179 GLY B CA 1
ATOM 3288 C C . GLY B 1 179 ? -9.305 -1.664 0.177 1 97.88 179 GLY B C 1
ATOM 3289 O O . GLY B 1 179 ? -9.07 -2.084 -0.957 1 97.88 179 GLY B O 1
ATOM 3290 N N . LEU B 1 180 ? -9.312 -0.403 0.442 1 98.88 180 LEU B N 1
ATOM 3291 C CA . LEU B 1 180 ? -8.883 0.684 -0.429 1 98.88 180 LEU B CA 1
ATOM 3292 C C . LEU B 1 180 ? -8.008 1.675 0.332 1 98.88 180 LEU B C 1
ATOM 3294 O O . LEU B 1 180 ? -8.469 2.326 1.271 1 98.88 180 LEU B O 1
ATOM 3298 N N . TYR B 1 181 ? -6.777 1.729 -0.1 1 98.88 181 TYR B N 1
ATOM 3299 C CA . TYR B 1 181 ? -5.801 2.438 0.72 1 98.88 181 TYR B CA 1
ATOM 3300 C C . TYR B 1 181 ? -5.094 3.521 -0.087 1 98.88 181 TYR B C 1
ATOM 3302 O O . TYR B 1 181 ? -4.539 3.248 -1.153 1 98.88 181 TYR B O 1
ATOM 3310 N N . PRO B 1 182 ? -5.137 4.777 0.384 1 98.88 182 PRO B N 1
ATOM 3311 C CA . PRO B 1 182 ? -4.305 5.812 -0.237 1 98.88 182 PRO B CA 1
ATOM 3312 C C . PRO B 1 182 ? -2.812 5.582 -0.008 1 98.88 182 PRO B C 1
ATOM 3314 O O . PRO B 1 182 ? -2.383 5.371 1.129 1 98.88 182 PRO B O 1
ATOM 3317 N N . VAL B 1 183 ? -2.082 5.535 -1.035 1 98.88 183 VAL B N 1
ATOM 3318 C CA . VAL B 1 183 ? -0.635 5.355 -1.002 1 98.88 183 VAL B CA 1
ATOM 3319 C C . VAL B 1 183 ? 0.028 6.305 -1.994 1 98.88 183 VAL B C 1
ATOM 3321 O O . VAL B 1 183 ? -0.4 6.41 -3.146 1 98.88 183 VAL B O 1
ATOM 3324 N N . ASP B 1 184 ? 0.989 7.082 -1.569 1 98.56 184 ASP B N 1
ATOM 3325 C CA . ASP B 1 184 ? 1.742 7.934 -2.482 1 98.56 184 ASP B CA 1
ATOM 3326 C C . ASP B 1 184 ? 2.93 7.184 -3.08 1 98.56 184 ASP B C 1
ATOM 3328 O O . ASP B 1 184 ? 4.07 7.367 -2.645 1 98.56 184 ASP B O 1
ATOM 3332 N N . PHE B 1 185 ? 2.746 6.445 -4.109 1 98.38 185 PHE B N 1
ATOM 3333 C CA . PHE B 1 185 ? 3.73 5.516 -4.648 1 98.38 185 PHE B CA 1
ATOM 3334 C C . PHE B 1 185 ? 4.863 6.266 -5.344 1 98.38 185 PHE B C 1
ATOM 3336 O O . PHE B 1 185 ? 6.008 5.805 -5.348 1 98.38 185 PHE B O 1
ATOM 3343 N N . ASP B 1 186 ? 4.559 7.383 -5.953 1 97.12 186 ASP B N 1
ATOM 3344 C CA . ASP B 1 186 ? 5.605 8.102 -6.672 1 97.12 186 ASP B CA 1
ATOM 3345 C C . ASP B 1 186 ? 6.145 9.266 -5.844 1 97.12 186 ASP B C 1
ATOM 3347 O O . ASP B 1 186 ? 6.945 10.062 -6.332 1 97.12 186 ASP B O 1
ATOM 3351 N N . ARG B 1 187 ? 5.625 9.469 -4.594 1 97.38 187 ARG B N 1
ATOM 3352 C CA . ARG B 1 187 ? 6.133 10.406 -3.598 1 97.38 187 ARG B CA 1
ATOM 3353 C C . ARG B 1 187 ? 6.008 11.852 -4.086 1 97.38 187 ARG B C 1
ATOM 3355 O O . ARG B 1 187 ? 6.906 12.664 -3.865 1 97.38 187 ARG B O 1
ATOM 3362 N N . ASP B 1 188 ? 4.949 12.141 -4.789 1 96.5 188 ASP B N 1
ATOM 3363 C CA . ASP B 1 188 ? 4.77 13.492 -5.316 1 96.5 188 ASP B CA 1
ATOM 3364 C C . ASP B 1 188 ? 3.723 14.258 -4.512 1 96.5 188 ASP B C 1
ATOM 3366 O O . ASP B 1 188 ? 3.299 15.344 -4.91 1 96.5 188 ASP B O 1
ATOM 3370 N N . GLY B 1 189 ? 3.238 13.672 -3.434 1 96.44 189 GLY B N 1
ATOM 3371 C CA . GLY B 1 189 ? 2.273 14.328 -2.562 1 96.44 189 GLY B CA 1
ATOM 3372 C C . GLY B 1 189 ? 0.834 14.062 -2.965 1 96.44 189 GLY B C 1
ATOM 3373 O O . GLY B 1 189 ? -0.094 14.523 -2.297 1 96.44 189 GLY B O 1
ATOM 3374 N N . VAL B 1 190 ? 0.658 13.367 -4.082 1 98.31 190 VAL B N 1
ATOM 3375 C CA . VAL B 1 190 ? -0.662 12.969 -4.562 1 98.31 190 VAL B CA 1
ATOM 3376 C C . VAL B 1 190 ? -0.849 11.461 -4.383 1 98.31 190 VAL B C 1
ATOM 3378 O O . VAL B 1 190 ? -0.049 10.672 -4.879 1 98.31 190 VAL B O 1
ATOM 3381 N N . TYR B 1 191 ? -1.911 11.094 -3.654 1 98.81 191 TYR B N 1
ATOM 3382 C CA . TYR B 1 191 ? -2.086 9.688 -3.326 1 98.81 191 TYR B CA 1
ATOM 3383 C C . TYR B 1 191 ? -2.682 8.922 -4.504 1 98.81 191 TYR B C 1
ATOM 3385 O O . TYR B 1 191 ? -3.568 9.422 -5.195 1 98.81 191 TYR B O 1
ATOM 3393 N N . GLU B 1 192 ? -2.158 7.762 -4.816 1 98.88 192 GLU B N 1
ATOM 3394 C CA . GLU B 1 192 ? -2.869 6.719 -5.547 1 98.88 192 GLU B CA 1
ATOM 3395 C C . GLU B 1 192 ? -3.742 5.887 -4.613 1 98.88 192 GLU B C 1
ATOM 3397 O O . GLU B 1 192 ? -3.713 6.074 -3.395 1 98.88 192 GLU B O 1
ATOM 3402 N N . LEU B 1 193 ? -4.621 5.082 -5.246 1 98.94 193 LEU B N 1
ATOM 3403 C CA . LEU B 1 193 ? -5.438 4.156 -4.469 1 98.94 193 LEU B CA 1
ATOM 3404 C C . LEU B 1 193 ? -5.016 2.715 -4.719 1 98.94 193 LEU B C 1
ATOM 3406 O O . LEU B 1 193 ? -4.992 2.262 -5.867 1 98.94 193 LEU B O 1
ATOM 3410 N N . LEU B 1 194 ? -4.586 2.066 -3.672 1 98.94 194 LEU B N 1
ATOM 3411 C CA . LEU B 1 194 ? -4.281 0.642 -3.713 1 98.94 194 LEU B CA 1
ATOM 3412 C C . LEU B 1 194 ? -5.484 -0.185 -3.268 1 98.94 194 LEU B C 1
ATOM 3414 O O . LEU B 1 194 ? -5.883 -0.132 -2.104 1 98.94 194 LEU B O 1
ATOM 3418 N N . ALA B 1 195 ? -6.023 -0.954 -4.199 1 98.94 195 ALA B N 1
ATOM 3419 C CA . ALA B 1 195 ? -7.246 -1.719 -3.959 1 98.94 195 ALA B CA 1
ATOM 3420 C C . ALA B 1 195 ? -6.938 -3.205 -3.793 1 98.94 195 ALA B C 1
ATOM 3422 O O . ALA B 1 195 ? -6.211 -3.789 -4.602 1 98.94 195 ALA B O 1
ATOM 3423 N N . TYR B 1 196 ? -7.461 -3.768 -2.762 1 98.69 196 TYR B N 1
ATOM 3424 C CA . TYR B 1 196 ? -7.348 -5.199 -2.504 1 98.69 196 TYR B CA 1
ATOM 3425 C C . TYR B 1 196 ? -8.68 -5.902 -2.738 1 98.69 196 TYR B C 1
ATOM 3427 O O . TYR B 1 196 ? -9.703 -5.504 -2.182 1 98.69 196 TYR B O 1
ATOM 3435 N N . GLN B 1 197 ? -8.672 -6.918 -3.541 1 98.56 197 GLN B N 1
ATOM 3436 C CA . GLN B 1 197 ? -9.805 -7.832 -3.645 1 98.56 197 GLN B CA 1
ATOM 3437 C C . GLN B 1 197 ? -9.367 -9.281 -3.463 1 98.56 197 GLN B C 1
ATOM 3439 O O . GLN B 1 197 ? -8.469 -9.758 -4.168 1 98.56 197 GLN B O 1
ATOM 3444 N N . ARG B 1 198 ? -9.961 -9.938 -2.561 1 97.62 198 ARG B N 1
ATOM 3445 C CA . ARG B 1 198 ? -9.594 -11.305 -2.225 1 97.62 198 ARG B CA 1
ATOM 3446 C C . ARG B 1 198 ? -10.031 -12.273 -3.318 1 97.62 198 ARG B C 1
ATOM 3448 O O . ARG B 1 198 ? -11.148 -12.172 -3.832 1 97.62 198 ARG B O 1
ATOM 3455 N N . ILE B 1 199 ? -9.164 -13.141 -3.689 1 98.44 199 ILE B N 1
ATOM 3456 C CA . ILE B 1 199 ? -9.484 -14.234 -4.598 1 98.44 199 ILE B CA 1
ATOM 3457 C C . ILE B 1 199 ? -9.883 -15.469 -3.797 1 98.44 199 ILE B C 1
ATOM 3459 O O . ILE B 1 199 ? -9.102 -15.977 -2.988 1 98.44 199 ILE B O 1
ATOM 3463 N N . ALA B 1 200 ? -11.07 -15.961 -4.082 1 97.19 200 ALA B N 1
ATOM 3464 C CA . ALA B 1 200 ? -11.57 -17.156 -3.418 1 97.19 200 ALA B CA 1
ATOM 3465 C C . ALA B 1 200 ? -11.648 -18.328 -4.391 1 97.19 200 ALA B C 1
ATOM 3467 O O . ALA B 1 200 ? -12 -18.156 -5.562 1 97.19 200 ALA B O 1
ATOM 3468 N N . GLY B 1 201 ? -11.266 -19.453 -3.883 1 97.31 201 GLY B N 1
ATOM 3469 C CA . GLY B 1 201 ? -11.352 -20.672 -4.676 1 97.31 201 GLY B CA 1
ATOM 3470 C C . GLY B 1 201 ? -12.711 -21.344 -4.59 1 97.31 201 GLY B C 1
ATOM 3471 O O . GLY B 1 201 ? -13.711 -20.797 -5.062 1 97.31 201 GLY B O 1
ATOM 3472 N N . ARG B 1 202 ? -12.711 -22.453 -3.939 1 95.88 202 ARG B N 1
ATOM 3473 C CA . ARG B 1 202 ? -13.898 -23.312 -3.916 1 95.88 202 ARG B CA 1
ATOM 3474 C C . ARG B 1 202 ? -15.023 -22.672 -3.117 1 95.88 202 ARG B C 1
ATOM 3476 O O . ARG B 1 202 ? -16.203 -22.891 -3.398 1 95.88 202 ARG B O 1
ATOM 3483 N N . TYR B 1 203 ? -14.742 -21.984 -2.117 1 92.94 203 TYR B N 1
ATOM 3484 C CA . TYR B 1 203 ? -15.648 -21.219 -1.264 1 92.94 203 TYR B CA 1
ATOM 3485 C C . TYR B 1 203 ? -14.953 -19.984 -0.689 1 92.94 203 TYR B C 1
ATOM 3487 O O . TYR B 1 203 ? -13.75 -19.797 -0.884 1 92.94 203 TYR B O 1
ATOM 3495 N N . ASN B 1 204 ? -15.633 -19.156 -0.089 1 91.31 204 ASN B N 1
ATOM 3496 C CA . ASN B 1 204 ? -15.133 -17.859 0.328 1 91.31 204 ASN B CA 1
ATOM 3497 C C . ASN B 1 204 ? -13.914 -17.984 1.231 1 91.31 204 ASN B C 1
ATOM 3499 O O . ASN B 1 204 ? -12.977 -17.188 1.134 1 91.31 204 ASN B O 1
ATOM 3503 N N . ALA B 1 205 ? -13.961 -18.938 2.137 1 91.62 205 ALA B N 1
ATOM 3504 C CA . ALA B 1 205 ? -12.875 -19.109 3.098 1 91.62 205 ALA B CA 1
ATOM 3505 C C . ALA B 1 205 ? -11.633 -19.703 2.428 1 91.62 205 ALA B C 1
ATOM 3507 O O . ALA B 1 205 ? -10.555 -19.719 3.014 1 91.62 205 ALA B O 1
ATOM 3508 N N . ASP B 1 206 ? -11.766 -20.25 1.261 1 95.5 206 ASP B N 1
ATOM 3509 C CA . ASP B 1 206 ? -10.648 -20.766 0.477 1 95.5 206 ASP B CA 1
ATOM 3510 C C . ASP B 1 206 ? -9.914 -19.641 -0.241 1 95.5 206 ASP B C 1
ATOM 3512 O O . ASP B 1 206 ? -10.031 -19.5 -1.459 1 95.5 206 ASP B O 1
ATOM 3516 N N . ALA B 1 207 ? -9.125 -18.891 0.536 1 96 207 ALA B N 1
ATOM 3517 C CA . ALA B 1 207 ? -8.422 -17.734 -0.009 1 96 207 ALA B CA 1
ATOM 3518 C C . ALA B 1 207 ? -7.207 -18.156 -0.821 1 96 207 ALA B C 1
ATOM 3520 O O . ALA B 1 207 ? -6.383 -18.953 -0.349 1 96 207 ALA B O 1
ATOM 3521 N N . LEU B 1 208 ? -7.035 -17.609 -1.997 1 97.88 208 LEU B N 1
ATOM 3522 C CA . LEU B 1 208 ? -5.941 -17.969 -2.898 1 97.88 208 LEU B CA 1
ATOM 3523 C C . LEU B 1 208 ? -4.949 -16.828 -3.027 1 97.88 208 LEU B C 1
ATOM 3525 O O . LEU B 1 208 ? -3.818 -17.016 -3.477 1 97.88 208 LEU B O 1
ATOM 3529 N N . GLY B 1 209 ? -5.352 -15.625 -2.691 1 98 209 GLY B N 1
ATOM 3530 C CA . GLY B 1 209 ? -4.551 -14.422 -2.846 1 98 209 GLY B CA 1
ATOM 3531 C C . GLY B 1 209 ? -5.387 -13.164 -2.992 1 98 209 GLY B C 1
ATOM 3532 O O . GLY B 1 209 ? -6.543 -13.125 -2.562 1 98 209 GLY B O 1
ATOM 3533 N N . TYR B 1 210 ? -4.785 -12.125 -3.516 1 98.69 210 TYR B N 1
ATOM 3534 C CA . TYR B 1 210 ? -5.469 -10.859 -3.756 1 98.69 210 TYR B CA 1
ATOM 3535 C C . TYR B 1 210 ? -5.176 -10.336 -5.156 1 98.69 210 TYR B C 1
ATOM 3537 O O . TYR B 1 210 ? -4.055 -10.469 -5.652 1 98.69 210 TYR B O 1
ATOM 3545 N N . VAL B 1 211 ? -6.176 -9.805 -5.75 1 98.88 211 VAL B N 1
ATOM 3546 C CA . VAL B 1 211 ? -5.891 -8.867 -6.832 1 98.88 211 VAL B CA 1
ATOM 3547 C C . VAL B 1 211 ? -5.547 -7.496 -6.258 1 98.88 211 VAL B C 1
ATOM 3549 O O . VAL B 1 211 ? -6.273 -6.969 -5.41 1 98.88 211 VAL B O 1
ATOM 3552 N N . LEU B 1 212 ? -4.453 -6.984 -6.664 1 98.88 212 LEU B N 1
ATOM 3553 C CA . LEU B 1 212 ? -4.02 -5.641 -6.285 1 98.88 212 LEU B CA 1
ATOM 3554 C C . LEU B 1 212 ? -4.105 -4.688 -7.473 1 98.88 212 LEU B C 1
ATOM 3556 O O . LEU B 1 212 ? -3.342 -4.816 -8.43 1 98.88 212 LEU B O 1
ATOM 3560 N N . ASN B 1 213 ? -5.043 -3.76 -7.426 1 98.88 213 ASN B N 1
ATOM 3561 C CA . ASN B 1 213 ? -5.105 -2.688 -8.414 1 98.88 213 ASN B CA 1
ATOM 3562 C C . ASN B 1 213 ? -4.594 -1.368 -7.848 1 98.88 213 ASN B C 1
ATOM 3564 O O . ASN B 1 213 ? -4.977 -0.97 -6.746 1 98.88 213 ASN B O 1
ATOM 3568 N N . THR B 1 214 ? -3.711 -0.74 -8.477 1 98.88 214 THR B N 1
ATOM 3569 C CA . THR B 1 214 ? -3.334 0.642 -8.203 1 98.88 214 THR B CA 1
ATOM 3570 C C . THR B 1 214 ? -4.027 1.596 -9.172 1 98.88 214 THR B C 1
ATOM 3572 O O . THR B 1 214 ? -3.861 1.486 -10.383 1 98.88 214 THR B O 1
ATOM 3575 N N . LEU B 1 215 ? -4.789 2.496 -8.617 1 98.88 215 LEU B N 1
ATOM 3576 C CA . LEU B 1 215 ? -5.543 3.455 -9.414 1 98.88 215 LEU B CA 1
ATOM 3577 C C . LEU B 1 215 ? -4.953 4.855 -9.273 1 98.88 215 LEU B C 1
ATOM 3579 O O . LEU B 1 215 ? -4.602 5.281 -8.172 1 98.88 215 LEU B O 1
ATOM 3583 N N . LYS B 1 216 ? -4.844 5.52 -10.344 1 98.56 216 LYS B N 1
ATOM 3584 C CA . LYS B 1 216 ? -4.348 6.895 -10.367 1 98.56 216 LYS B CA 1
ATOM 3585 C C . LYS B 1 216 ? -5.367 7.832 -11.008 1 98.56 216 LYS B C 1
ATOM 3587 O O . LYS B 1 216 ? -6.035 7.465 -11.977 1 98.56 216 LYS B O 1
ATOM 3592 N N . TRP B 1 217 ? -5.531 9.023 -10.406 1 98.56 217 TRP B N 1
ATOM 3593 C CA . TRP B 1 217 ? -6.461 10.031 -10.914 1 98.56 217 TRP B CA 1
ATOM 3594 C C . TRP B 1 217 ? -5.848 10.797 -12.086 1 98.56 217 TRP B C 1
ATOM 3596 O O . TRP B 1 217 ? -4.746 11.344 -11.961 1 98.56 217 TRP B O 1
ATOM 3606 N N . ARG B 1 218 ? -6.523 10.695 -13.172 1 96.31 218 ARG B N 1
ATOM 3607 C CA . ARG B 1 218 ? -6.141 11.43 -14.375 1 96.31 218 ARG B CA 1
ATOM 3608 C C . ARG B 1 218 ? -7.359 11.781 -15.211 1 96.31 218 ARG B C 1
ATOM 3610 O O . ARG B 1 218 ? -8.258 10.961 -15.391 1 96.31 218 ARG B O 1
ATOM 3617 N N . ASN B 1 219 ? -7.43 13.023 -15.711 1 95.56 219 ASN B N 1
ATOM 3618 C CA . ASN B 1 219 ? -8.516 13.469 -16.578 1 95.56 219 ASN B CA 1
ATOM 3619 C C . ASN B 1 219 ? -9.883 13.227 -15.93 1 95.56 219 ASN B C 1
ATOM 3621 O O . ASN B 1 219 ? -10.773 12.656 -16.562 1 95.56 219 ASN B O 1
ATOM 3625 N N . GLN B 1 220 ? -9.93 13.453 -14.758 1 95.56 220 GLN B N 1
ATOM 3626 C CA . GLN B 1 220 ? -11.172 13.477 -13.992 1 95.56 220 GLN B CA 1
ATOM 3627 C C . GLN B 1 220 ? -11.734 12.062 -13.812 1 95.56 220 GLN B C 1
ATOM 3629 O O . GLN B 1 220 ? -12.945 11.883 -13.656 1 95.56 220 GLN B O 1
ATOM 3634 N N . THR B 1 221 ? -10.875 11.125 -13.875 1 97.06 221 THR B N 1
ATOM 3635 C CA . THR B 1 221 ? -11.273 9.75 -13.617 1 97.06 221 THR B CA 1
ATOM 3636 C C . THR B 1 221 ? -10.094 8.938 -13.086 1 97.06 221 THR B C 1
ATOM 3638 O O . THR B 1 221 ? -8.953 9.391 -13.125 1 97.06 221 THR B O 1
ATOM 3641 N N . PHE B 1 222 ? -10.453 7.836 -12.523 1 98.12 222 PHE B N 1
ATOM 3642 C CA . PHE B 1 222 ? -9.406 6.91 -12.109 1 98.12 222 PHE B CA 1
ATOM 3643 C C . PHE B 1 222 ? -9.055 5.953 -13.242 1 98.12 222 PHE B C 1
ATOM 3645 O O . PHE B 1 222 ? -9.938 5.426 -13.914 1 98.12 222 PHE B O 1
ATOM 3652 N N . PHE B 1 223 ? -7.832 5.754 -13.461 1 97.19 223 PHE B N 1
ATOM 3653 C CA . PHE B 1 223 ? -7.418 4.703 -14.383 1 97.19 223 PHE B CA 1
ATOM 3654 C C . PHE B 1 223 ? -6.551 3.672 -13.68 1 97.19 223 PHE B C 1
ATOM 3656 O O . PHE B 1 223 ? -5.949 3.961 -12.641 1 97.19 223 PHE B O 1
ATOM 3663 N N . LEU B 1 224 ? -6.473 2.535 -14.219 1 98.25 224 LEU B N 1
ATOM 3664 C CA . LEU B 1 224 ? -5.66 1.446 -13.688 1 98.25 224 LEU B CA 1
ATOM 3665 C C . LEU B 1 224 ? -4.191 1.642 -14.047 1 98.25 224 LEU B C 1
ATOM 3667 O O . LEU B 1 224 ? -3.801 1.471 -15.203 1 98.25 224 LEU B O 1
ATOM 3671 N N . GLN B 1 225 ? -3.391 1.992 -13.094 1 97.94 225 GLN B N 1
ATOM 3672 C CA . GLN B 1 225 ? -1.966 2.207 -13.32 1 97.94 225 GLN B CA 1
ATOM 3673 C C . GLN B 1 225 ? -1.207 0.883 -13.344 1 97.94 225 GLN B C 1
ATOM 3675 O O . GLN B 1 225 ? -0.273 0.709 -14.125 1 97.94 225 GLN B O 1
ATOM 3680 N N . ASP B 1 226 ? -1.526 0.039 -12.438 1 97.56 226 ASP B N 1
ATOM 3681 C CA . ASP B 1 226 ? -0.881 -1.264 -12.305 1 97.56 226 ASP B CA 1
ATOM 3682 C C . ASP B 1 226 ? -1.836 -2.291 -11.703 1 97.56 226 ASP B C 1
ATOM 3684 O O . ASP B 1 226 ? -2.766 -1.932 -10.977 1 97.56 226 ASP B O 1
ATOM 3688 N N . GLN B 1 227 ? -1.619 -3.537 -12.109 1 98.62 227 GLN B N 1
ATOM 3689 C CA . GLN B 1 227 ? -2.332 -4.66 -11.508 1 98.62 227 GLN B CA 1
ATOM 3690 C C . GLN B 1 227 ? -1.389 -5.824 -11.227 1 98.62 227 GLN B C 1
ATOM 3692 O O . GLN B 1 227 ? -0.539 -6.156 -12.055 1 98.62 227 GLN B O 1
ATOM 3697 N N . GLN B 1 228 ? -1.483 -6.371 -10.062 1 98.69 228 GLN B N 1
ATOM 3698 C CA . GLN B 1 228 ? -0.762 -7.578 -9.68 1 98.69 228 GLN B CA 1
ATOM 3699 C C . GLN B 1 228 ? -1.678 -8.555 -8.945 1 98.69 228 GLN B C 1
ATOM 3701 O O . GLN B 1 228 ? -2.789 -8.203 -8.555 1 98.69 228 GLN B O 1
ATOM 3706 N N . VAL B 1 229 ? -1.241 -9.742 -8.883 1 98.88 229 VAL B N 1
ATOM 3707 C CA . VAL B 1 229 ? -1.857 -10.727 -8 1 98.88 229 VAL B CA 1
ATOM 3708 C C . VAL B 1 229 ? -0.882 -11.109 -6.891 1 98.88 229 VAL B C 1
ATOM 3710 O O . VAL B 1 229 ? 0.236 -11.555 -7.164 1 98.88 229 VAL B O 1
ATOM 3713 N N . ALA B 1 230 ? -1.278 -10.852 -5.703 1 98.88 230 ALA B N 1
ATOM 3714 C CA . ALA B 1 230 ? -0.482 -11.234 -4.539 1 98.88 230 ALA B CA 1
ATOM 3715 C C . ALA B 1 230 ? -0.833 -12.648 -4.074 1 98.88 230 ALA B C 1
ATOM 3717 O O . ALA B 1 230 ? -1.995 -12.938 -3.779 1 98.88 230 ALA B O 1
ATOM 3718 N N . ILE B 1 231 ? 0.161 -13.477 -3.988 1 98.75 231 ILE B N 1
ATOM 3719 C CA . ILE B 1 231 ? -0.087 -14.859 -3.604 1 98.75 231 ILE B CA 1
ATOM 3720 C C . ILE B 1 231 ? 0.432 -15.102 -2.189 1 98.75 231 ILE B C 1
ATOM 3722 O O . ILE B 1 231 ? 1.276 -14.352 -1.692 1 98.75 231 ILE B O 1
ATOM 3726 N N . PHE B 1 232 ? -0.064 -16.125 -1.609 1 97.25 232 PHE B N 1
ATOM 3727 C CA . PHE B 1 232 ? 0.298 -16.484 -0.243 1 97.25 232 PHE B CA 1
ATOM 3728 C C . PHE B 1 232 ? 1.411 -17.531 -0.233 1 97.25 232 PHE B C 1
ATOM 3730 O O . PHE B 1 232 ? 1.548 -18.312 -1.179 1 97.25 232 PHE B O 1
ATOM 3737 N N . GLY B 1 233 ? 2.176 -17.453 0.839 1 94.62 233 GLY B N 1
ATOM 3738 C CA . GLY B 1 233 ? 3.193 -18.469 1.053 1 94.62 233 GLY B CA 1
ATOM 3739 C C . GLY B 1 233 ? 2.73 -19.594 1.955 1 94.62 233 GLY B C 1
ATOM 3740 O O . GLY B 1 233 ? 1.661 -19.516 2.562 1 94.62 233 GLY B O 1
ATOM 3741 N N . SER B 1 234 ? 3.51 -20.609 1.952 1 93.19 234 SER B N 1
ATOM 3742 C CA . SER B 1 234 ? 3.24 -21.75 2.828 1 93.19 234 SER B CA 1
ATOM 3743 C C . SER B 1 234 ? 4.426 -22.031 3.748 1 93.19 234 SER B C 1
ATOM 3745 O O . SER B 1 234 ? 5.562 -21.688 3.426 1 93.19 234 SER B O 1
#

Radius of gyration: 24.48 Å; Cα contacts (8 Å, |Δi|>4): 1188; chains: 2; bounding box: 88×69×49 Å